Protein 4PMO (pdb70)

Structure (mmCIF, N/CA/C/O backbone):
data_4PMO
#
_entry.id   4PMO
#
_cell.length_a   99.442
_cell.length_b   73.679
_cell.length_c   74.415
_cell.angle_alpha   90.00
_cell.angle_beta   130.85
_cell.angle_gamma   90.00
#
_symmetry.space_group_name_H-M   'C 1 2 1'
#
loop_
_entity.id
_entity.type
_entity.pdbx_description
1 polymer 'Tat-secreted protein Rv2525c'
2 non-polymer GLYCEROL
3 non-polymer 'FORMIC ACID'
4 non-polymer 'SODIUM ION'
5 water water
#
loop_
_atom_site.group_PDB
_atom_site.id
_atom_site.type_symbol
_atom_site.label_atom_id
_atom_site.label_alt_id
_atom_site.label_comp_id
_atom_site.label_asym_id
_atom_site.label_entity_id
_atom_site.label_seq_id
_atom_site.pdbx_PDB_ins_code
_atom_site.Cartn_x
_atom_site.Cartn_y
_atom_site.Cartn_z
_atom_site.occupancy
_atom_site.B_iso_or_equiv
_atom_site.auth_seq_id
_atom_site.auth_comp_id
_atom_site.auth_asym_id
_atom_site.auth_atom_id
_atom_site.pdbx_PDB_model_num
ATOM 1 N N . ASN A 1 24 ? -27.272 22.156 -15.646 1.00 40.17 30 ASN A N 1
ATOM 2 C CA . ASN A 1 24 ? -27.909 23.350 -15.025 1.00 36.60 30 ASN A CA 1
ATOM 3 C C . ASN A 1 24 ? -28.932 22.965 -13.902 1.00 31.26 30 ASN A C 1
ATOM 4 O O . ASN A 1 24 ? -30.008 22.445 -14.183 1.00 37.94 30 ASN A O 1
ATOM 6 N N . LEU A 1 25 ? -28.602 23.291 -12.664 1.00 24.83 31 LEU A N 1
ATOM 7 C CA . LEU A 1 25 ? -29.475 23.053 -11.524 1.00 20.42 31 LEU A CA 1
ATOM 8 C C . LEU A 1 25 ? -30.483 24.158 -11.442 1.00 15.97 31 LEU A C 1
ATOM 9 O O . LEU A 1 25 ? -30.115 25.344 -11.608 1.00 16.82 31 LEU A O 1
ATOM 14 N N . TYR A 1 26 ? -31.758 23.843 -11.221 1.00 12.59 32 TYR A N 1
ATOM 15 C CA . TYR A 1 26 ? -32.674 24.864 -10.750 1.00 11.64 32 TYR A CA 1
ATOM 16 C C . TYR A 1 26 ? -32.074 25.511 -9.493 1.00 10.73 32 TYR A C 1
ATOM 17 O O . TYR A 1 26 ? -31.576 24.829 -8.617 1.00 10.75 32 TYR A O 1
ATOM 26 N N . PHE A 1 27 ? -32.167 26.818 -9.419 1.00 10.39 33 PHE A N 1
ATOM 27 C CA . PHE A 1 27 ? -31.723 27.493 -8.206 1.00 9.94 33 PHE A CA 1
ATOM 28 C C . PHE A 1 27 ? -32.499 26.946 -6.997 1.00 9.90 33 PHE A C 1
ATOM 29 O O . PHE A 1 27 ? -33.757 26.886 -7.035 1.00 10.11 33 PHE A O 1
ATOM 37 N N . GLN A 1 28 ? -31.795 26.634 -5.925 1.00 9.44 34 GLN A N 1
ATOM 38 C CA . GLN A 1 28 ? -32.459 26.157 -4.678 1.00 9.66 34 GLN A CA 1
ATOM 39 C C . GLN A 1 28 ? -31.864 26.819 -3.476 1.00 9.68 34 GLN A C 1
ATOM 40 O O . GLN A 1 28 ? -32.119 26.421 -2.349 1.00 9.79 34 GLN A O 1
ATOM 46 N N . GLY A 1 29 ? -31.024 27.829 -3.673 1.00 9.44 35 GLY A N 1
ATOM 47 C CA . GLY A 1 29 ? -30.415 28.531 -2.531 1.00 9.33 35 GLY A CA 1
ATOM 48 C C . GLY A 1 29 ? -28.930 28.673 -2.612 1.00 9.39 35 GLY A C 1
ATOM 49 O O . GLY A 1 29 ? -28.339 29.458 -1.810 1.00 9.88 35 GLY A O 1
ATOM 50 N N . GLY A 1 30 ? -28.269 27.946 -3.506 1.00 9.38 36 GLY A N 1
ATOM 51 C CA . GLY A 1 30 ? -26.812 28.001 -3.614 1.00 9.39 36 GLY A CA 1
ATOM 52 C C . GLY A 1 30 ? -26.054 27.163 -2.626 1.00 9.34 36 GLY A C 1
ATOM 53 O O . GLY A 1 30 ? -26.376 27.105 -1.447 1.00 9.79 36 GLY A O 1
ATOM 54 N N . SER A 1 31 ? -24.980 26.543 -3.117 1.00 8.97 37 SER A N 1
ATOM 55 C CA . SER A 1 31 ? -24.110 25.760 -2.274 1.00 8.81 37 SER A CA 1
ATOM 56 C C . SER A 1 31 ? -23.577 26.493 -1.064 1.00 8.58 37 SER A C 1
ATOM 57 O O . SER A 1 31 ? -23.186 27.666 -1.168 1.00 8.73 37 SER A O 1
ATOM 60 N N . LEU A 1 32 ? -23.542 25.802 0.084 1.00 8.65 38 LEU A N 1
ATOM 61 C CA . LEU A 1 32 ? -22.912 26.332 1.268 1.00 9.12 38 LEU A CA 1
ATOM 62 C C . LEU A 1 32 ? -21.495 25.852 1.455 1.00 8.94 38 LEU A C 1
ATOM 63 O O . LEU A 1 32 ? -20.839 26.134 2.466 1.00 10.12 38 LEU A O 1
ATOM 68 N N . GLY A 1 33 ? -20.968 25.167 0.439 1.00 8.78 39 GLY A N 1
ATOM 69 C CA . GLY A 1 33 ? -19.583 24.687 0.489 1.00 8.91 39 GLY A CA 1
ATOM 70 C C . GLY A 1 33 ? -19.462 23.386 -0.252 1.00 8.86 39 GLY A C 1
ATOM 71 O O . GLY A 1 33 ? -20.428 22.619 -0.398 1.00 9.05 39 GLY A O 1
ATOM 72 N N . THR A 1 34 ? -18.225 23.084 -0.676 1.00 8.77 40 THR A N 1
ATOM 73 C CA . THR A 1 34 ? -17.955 21.873 -1.441 1.00 9.14 40 THR A CA 1
ATOM 74 C C . THR A 1 34 ? -17.299 20.824 -0.529 1.00 8.86 40 THR A C 1
ATOM 75 O O . THR A 1 34 ? -16.353 21.101 0.179 1.00 8.77 40 THR A O 1
ATOM 79 N N . LEU A 1 35 ? -17.814 19.588 -0.593 1.00 8.26 41 LEU A N 1
ATOM 80 C CA . LEU A 1 35 ? -17.196 18.423 -0.010 1.00 8.10 41 LEU A CA 1
ATOM 81 C C . LEU A 1 35 ? -16.808 17.456 -1.095 1.00 8.24 41 LEU A C 1
ATOM 82 O O . LEU A 1 35 ? -17.572 17.191 -2.013 1.00 8.49 41 LEU A O 1
ATOM 87 N N . LEU A 1 36 ? -15.594 16.945 -1.011 1.00 8.30 42 LEU A N 1
ATOM 88 C CA . LEU A 1 36 ? -15.136 15.938 -1.963 1.00 8.74 42 LEU A CA 1
ATOM 89 C C . LEU A 1 36 ? -15.408 14.533 -1.450 1.00 8.57 42 LEU A C 1
ATOM 90 O O . LEU A 1 36 ? -15.323 14.302 -0.252 1.00 8.99 42 LEU A O 1
ATOM 95 N N . ASP A 1 37 ? -15.633 13.580 -2.349 1.00 8.72 43 ASP A N 1
ATOM 96 C CA . ASP A 1 37 ? -15.618 12.165 -2.002 1.00 8.57 43 ASP A CA 1
ATOM 97 C C . ASP A 1 37 ? -14.671 11.425 -2.956 1.00 9.12 43 ASP A C 1
ATOM 98 O O . ASP A 1 37 ? -14.553 11.846 -4.096 1.00 9.95 43 ASP A O 1
ATOM 103 N N . TYR A 1 38 ? -14.029 10.372 -2.487 1.00 9.21 44 TYR A N 1
ATOM 104 C CA . TYR A 1 38 ? -13.000 9.687 -3.281 1.00 9.97 44 TYR A CA 1
ATOM 105 C C . TYR A 1 38 ? -12.697 8.371 -2.648 1.00 10.46 44 TYR A C 1
ATOM 106 O O . TYR A 1 38 ? -12.721 8.195 -1.413 1.00 11.39 44 TYR A O 1
ATOM 115 N N . ALA A 1 39 ? -12.423 7.392 -3.487 1.00 11.79 45 ALA A N 1
ATOM 116 C CA . ALA A 1 39 ? -12.081 6.067 -3.035 1.00 11.88 45 ALA A CA 1
ATOM 117 C C . ALA A 1 39 ? -10.631 5.665 -3.320 1.00 11.91 45 ALA A C 1
ATOM 118 O O . ALA A 1 39 ? -10.163 4.702 -2.666 1.00 11.35 45 ALA A O 1
ATOM 120 N N . ALA A 1 40 ? -9.921 6.301 -4.264 1.00 12.18 46 ALA A N 1
ATOM 121 C CA . ALA A 1 40 ? -8.625 5.753 -4.780 1.00 13.49 46 ALA A CA 1
ATOM 122 C C . ALA A 1 40 ? -7.462 5.999 -3.859 1.00 13.31 46 ALA A C 1
ATOM 123 O O . ALA A 1 40 ? -6.475 5.270 -3.904 1.00 16.93 46 ALA A O 1
ATOM 125 N N . GLY A 1 41 ? -7.565 6.941 -2.921 1.00 12.69 47 GLY A N 1
ATOM 126 C CA . GLY A 1 41 ? -6.450 7.266 -2.069 1.00 13.25 47 GLY A CA 1
ATOM 127 C C . GLY A 1 41 ? -6.845 8.251 -1.033 1.00 13.19 47 GLY A C 1
ATOM 128 O O . GLY A 1 41 ? -8.001 8.635 -0.936 1.00 12.96 47 GLY A O 1
ATOM 129 N N . VAL A 1 42 ? -5.903 8.573 -0.176 1.00 13.33 48 VAL A N 1
ATOM 130 C CA . VAL A 1 42 ? -6.047 9.572 0.869 1.00 13.06 48 VAL A CA 1
ATOM 131 C C . VAL A 1 42 ? -5.434 10.870 0.391 1.00 14.35 48 VAL A C 1
ATOM 132 O O . VAL A 1 42 ? -4.284 10.874 -0.062 1.00 15.93 48 VAL A O 1
ATOM 136 N N . ILE A 1 43 ? -6.112 11.971 0.620 1.00 13.95 49 ILE A N 1
ATOM 137 C CA . ILE A 1 43 ? -5.680 13.295 0.188 1.00 14.44 49 ILE A CA 1
ATOM 138 C C . ILE A 1 43 ? -5.314 14.111 1.411 1.00 16.53 49 ILE A C 1
ATOM 139 O O . ILE A 1 43 ? -6.071 14.219 2.320 1.00 15.31 49 ILE A O 1
ATOM 144 N N . PRO A 1 44 ? -4.139 14.751 1.412 1.00 16.26 50 PRO A N 1
ATOM 145 C CA . PRO A 1 44 ? -3.823 15.639 2.525 1.00 17.10 50 PRO A CA 1
ATOM 146 C C . PRO A 1 44 ? -4.765 16.783 2.620 1.00 16.09 50 PRO A C 1
ATOM 147 O O . PRO A 1 44 ? -5.206 17.346 1.644 1.00 15.11 50 PRO A O 1
ATOM 151 N N . ALA A 1 45 ? -5.036 17.196 3.872 1.00 17.10 51 ALA A N 1
ATOM 152 C CA . ALA A 1 45 ? -5.857 18.349 4.109 1.00 17.97 51 ALA A CA 1
ATOM 153 C C . ALA A 1 45 ? -5.486 19.554 3.345 1.00 17.87 51 ALA A C 1
ATOM 154 O O . ALA A 1 45 ? -6.336 20.281 2.821 1.00 18.17 51 ALA A O 1
ATOM 156 N N . SER A 1 46 ? -4.168 19.840 3.300 1.00 20.39 52 SER A N 1
ATOM 157 C CA . SER A 1 46 ? -3.739 21.013 2.596 1.00 21.32 52 SER A CA 1
ATOM 158 C C . SER A 1 46 ? -4.144 21.021 1.156 1.00 20.17 52 SER A C 1
ATOM 159 O O . SER A 1 46 ? -4.513 22.048 0.617 1.00 21.66 52 SER A O 1
ATOM 162 N N . GLN A 1 47 ? -4.179 19.823 0.525 1.00 18.16 53 GLN A N 1
ATOM 163 C CA . GLN A 1 47 ? -4.625 19.771 -0.872 1.00 18.29 53 GLN A CA 1
ATOM 164 C C . GLN A 1 47 ? -6.157 19.906 -1.049 1.00 17.48 53 GLN A C 1
ATOM 165 O O . GLN A 1 47 ? -6.677 20.366 -2.056 1.00 18.97 53 GLN A O 1
ATOM 171 N N . ILE A 1 48 ? -6.912 19.394 -0.058 1.00 16.26 54 ILE A N 1
ATOM 172 C CA . ILE A 1 48 ? -8.381 19.586 -0.069 1.00 15.32 54 ILE A CA 1
ATOM 173 C C . ILE A 1 48 ? -8.744 21.091 -0.036 1.00 17.27 54 ILE A C 1
ATOM 174 O O . ILE A 1 48 ? -9.570 21.561 -0.794 1.00 16.97 54 ILE A O 1
ATOM 179 N N . ARG A 1 49 ? -8.109 21.793 0.888 1.00 19.92 55 ARG A N 1
ATOM 180 C CA . ARG A 1 49 ? -8.307 23.228 0.979 1.00 24.52 55 ARG A CA 1
ATOM 181 C C . ARG A 1 49 ? -7.897 23.950 -0.280 1.00 23.77 55 ARG A C 1
ATOM 182 O O . ARG A 1 49 ? -8.631 24.801 -0.813 1.00 23.16 55 ARG A O 1
ATOM 190 N N . ALA A 1 50 ? -6.713 23.582 -0.754 1.00 24.22 56 ALA A N 1
ATOM 191 C CA . ALA A 1 50 ? -6.207 24.219 -1.961 1.00 25.11 56 ALA A CA 1
ATOM 192 C C . ALA A 1 50 ? -7.145 24.035 -3.150 1.00 24.86 56 ALA A C 1
ATOM 193 O O . ALA A 1 50 ? -7.239 24.937 -3.958 1.00 28.48 56 ALA A O 1
ATOM 195 N N . ALA A 1 51 ? -7.925 22.951 -3.200 1.00 23.58 57 ALA A N 1
ATOM 196 C CA . ALA A 1 51 ? -8.905 22.656 -4.255 1.00 22.40 57 ALA A CA 1
ATOM 197 C C . ALA A 1 51 ? -10.224 23.457 -4.098 1.00 21.90 57 ALA A C 1
ATOM 198 O O . ALA A 1 51 ? -11.147 23.277 -4.856 1.00 25.88 57 ALA A O 1
ATOM 200 N N . GLY A 1 52 ? -10.329 24.215 -3.033 1.00 21.78 58 GLY A N 1
ATOM 201 C CA . GLY A 1 52 ? -11.548 24.996 -2.780 1.00 21.39 58 GLY A CA 1
ATOM 202 C C . GLY A 1 52 ? -12.657 24.252 -2.043 1.00 20.43 58 GLY A C 1
ATOM 203 O O . GLY A 1 52 ? -13.827 24.632 -2.197 1.00 24.32 58 GLY A O 1
ATOM 204 N N . ALA A 1 53 ? -12.307 23.157 -1.350 1.00 15.36 59 ALA A N 1
ATOM 205 C CA . ALA A 1 53 ? -13.289 22.388 -0.632 1.00 12.59 59 ALA A CA 1
ATOM 206 C C . ALA A 1 53 ? -13.208 22.685 0.847 1.00 11.46 59 ALA A C 1
ATOM 207 O O . ALA A 1 53 ? -12.129 23.039 1.388 1.00 14.65 59 ALA A O 1
ATOM 209 N N . VAL A 1 54 ? -14.322 22.523 1.537 1.00 10.25 60 VAL A N 1
ATOM 210 C CA . VAL A 1 54 ? -14.384 22.720 2.958 1.00 9.87 60 VAL A CA 1
ATOM 211 C C . VAL A 1 54 ? -14.309 21.433 3.758 1.00 9.21 60 VAL A C 1
ATOM 212 O O . VAL A 1 54 ? -14.357 21.473 5.005 1.00 9.38 60 VAL A O 1
ATOM 216 N N . GLY A 1 55 ? -14.220 20.301 3.099 1.00 8.43 61 GLY A N 1
ATOM 217 C CA . GLY A 1 55 ? -14.144 19.031 3.766 1.00 8.09 61 GLY A CA 1
ATOM 218 C C . GLY A 1 55 ? -14.339 17.913 2.839 1.00 7.77 61 GLY A C 1
ATOM 219 O O . GLY A 1 55 ? -14.302 18.062 1.609 1.00 8.04 61 GLY A O 1
ATOM 220 N N . ALA A 1 56 ? -14.596 16.726 3.411 1.00 7.74 62 ALA A N 1
ATOM 221 C CA . ALA A 1 56 ? -14.708 15.486 2.643 1.00 7.69 62 ALA A CA 1
ATOM 222 C C . ALA A 1 56 ? -15.755 14.578 3.247 1.00 7.69 62 ALA A C 1
ATOM 223 O O . ALA A 1 56 ? -15.950 14.568 4.449 1.00 7.99 62 ALA A O 1
ATOM 225 N N . ILE A 1 57 ? -16.389 13.803 2.375 1.00 7.55 63 ILE A N 1
ATOM 226 C CA . ILE A 1 57 ? -17.316 12.726 2.770 1.00 7.74 63 ILE A CA 1
ATOM 227 C C . ILE A 1 57 ? -1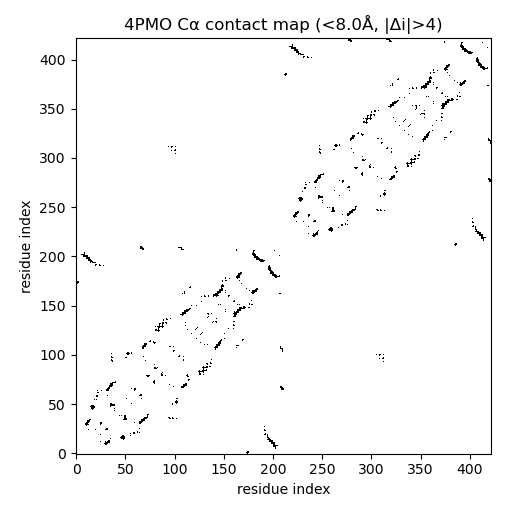6.546 11.434 2.565 1.00 8.18 63 ILE A C 1
ATOM 228 O O . ILE A 1 57 ? -16.063 11.182 1.416 1.00 8.76 63 ILE A O 1
ATOM 233 N N . ARG A 1 58 ? -16.261 10.716 3.651 1.00 7.62 64 ARG A N 1
ATOM 234 C CA . ARG A 1 58 ? -15.219 9.664 3.663 1.00 8.02 64 ARG A CA 1
ATOM 235 C C . ARG A 1 58 ? -15.803 8.325 4.026 1.00 8.44 64 ARG A C 1
ATOM 236 O O . ARG A 1 58 ? -16.761 8.231 4.805 1.00 7.83 64 ARG A O 1
ATOM 244 N N . TYR A 1 59 ? -15.254 7.261 3.456 1.00 7.99 65 TYR A N 1
ATOM 245 C CA . TYR A 1 59 ? -15.805 5.922 3.586 1.00 8.05 65 TYR A CA 1
ATOM 246 C C . TYR A 1 59 ? -15.447 5.258 4.899 1.00 7.60 65 TYR A C 1
ATOM 247 O O . TYR A 1 59 ? -14.270 5.100 5.231 1.00 9.04 65 TYR A O 1
ATOM 256 N N . VAL A 1 60 ? -16.480 4.776 5.584 1.00 7.11 66 VAL A N 1
ATOM 257 C CA . VAL A 1 60 ? -16.297 3.884 6.744 1.00 7.30 66 VAL A CA 1
ATOM 258 C C . VAL A 1 60 ? -16.639 2.460 6.344 1.00 7.63 66 VAL A C 1
ATOM 259 O O . VAL A 1 60 ? -17.432 1.739 6.958 1.00 7.86 66 VAL A O 1
ATOM 263 N N . SER A 1 61 ? -16.036 2.033 5.243 1.00 8.38 67 SER A N 1
ATOM 264 C CA A SER A 1 61 ? -16.296 0.743 4.590 0.62 8.08 67 SER A CA 1
ATOM 265 C CA B SER A 1 61 ? -16.348 0.739 4.597 0.38 8.17 67 SER A CA 1
ATOM 266 C C . SER A 1 61 ? -15.003 0.103 4.159 1.00 8.47 67 SER A C 1
ATOM 267 O O . SER A 1 61 ? -13.989 0.759 4.017 1.00 9.03 67 SER A O 1
ATOM 272 N N . ASP A 1 62 ? -15.059 -1.191 3.970 1.00 8.27 68 ASP A N 1
ATOM 273 C CA . ASP A 1 62 ? -13.961 -2.002 3.471 1.00 8.85 68 ASP A CA 1
ATOM 274 C C . ASP A 1 62 ? -13.913 -1.935 1.918 1.00 8.69 68 ASP A C 1
ATOM 275 O O . ASP A 1 62 ? -14.847 -1.447 1.268 1.00 8.32 68 ASP A O 1
ATOM 280 N N . ARG A 1 63 ? -12.859 -2.538 1.366 1.00 9.45 69 ARG A N 1
ATOM 281 C CA . ARG A 1 63 ? -12.659 -2.689 -0.066 1.00 9.54 69 ARG A CA 1
ATOM 282 C C . ARG A 1 63 ? -13.245 -4.001 -0.555 1.00 9.56 69 ARG A C 1
ATOM 283 O O . ARG A 1 63 ? -12.861 -5.091 -0.085 1.00 10.72 69 ARG A O 1
ATOM 291 N N . ARG A 1 64 ? -14.163 -3.885 -1.493 1.00 9.65 70 ARG A N 1
ATOM 292 C CA . ARG A 1 64 ? -14.796 -5.037 -2.077 1.00 9.94 70 ARG A CA 1
ATOM 293 C C . ARG A 1 64 ? -13.834 -5.802 -3.005 1.00 11.48 70 ARG A C 1
ATOM 294 O O . ARG A 1 64 ? -12.802 -5.294 -3.389 1.00 11.79 70 ARG A O 1
ATOM 302 N N . PRO A 1 65 ? -14.200 -7.046 -3.355 1.00 11.92 71 PRO A N 1
ATOM 303 C CA . PRO A 1 65 ? -13.482 -7.705 -4.437 1.00 13.76 71 PRO A CA 1
ATOM 304 C C . PRO A 1 65 ? -13.434 -6.850 -5.701 1.00 12.83 71 PRO A C 1
ATOM 305 O O . PRO A 1 65 ? -14.421 -6.309 -6.106 1.00 14.10 71 PRO A O 1
ATOM 309 N N . GLY A 1 66 ? -12.237 -6.788 -6.292 1.00 14.58 72 GLY A N 1
ATOM 310 C CA . GLY A 1 66 ? -12.060 -5.900 -7.444 1.00 14.88 72 GLY A CA 1
ATOM 311 C C . GLY A 1 66 ? -11.810 -4.459 -7.041 1.00 14.92 72 GLY A C 1
ATOM 312 O O . GLY A 1 66 ? -11.659 -3.617 -7.897 1.00 15.84 72 GLY A O 1
ATOM 313 N N . GLY A 1 67 ? -11.780 -4.209 -5.731 1.00 13.92 73 GLY A N 1
ATOM 314 C CA . GLY A 1 67 ? -11.555 -2.872 -5.196 1.00 13.04 73 GLY A CA 1
ATOM 315 C C . GLY A 1 67 ? -10.364 -2.758 -4.366 1.00 12.61 73 GLY A C 1
ATOM 316 O O . GLY A 1 67 ? -10.245 -1.818 -3.511 1.00 12.55 73 GLY A O 1
ATOM 317 N N . ALA A 1 68 ? -9.344 -3.578 -4.569 1.00 13.24 74 ALA A N 1
ATOM 318 C CA . ALA A 1 68 ? -8.107 -3.479 -3.820 1.00 13.20 74 ALA A CA 1
ATOM 319 C C . ALA A 1 68 ? -7.300 -2.176 -4.061 1.00 13.55 74 ALA A C 1
ATOM 320 O O . ALA A 1 68 ? -6.442 -1.774 -3.301 1.00 15.47 74 ALA A O 1
ATOM 322 N N . TRP A 1 69 ? -7.641 -1.509 -5.146 1.00 13.27 75 TRP A N 1
ATO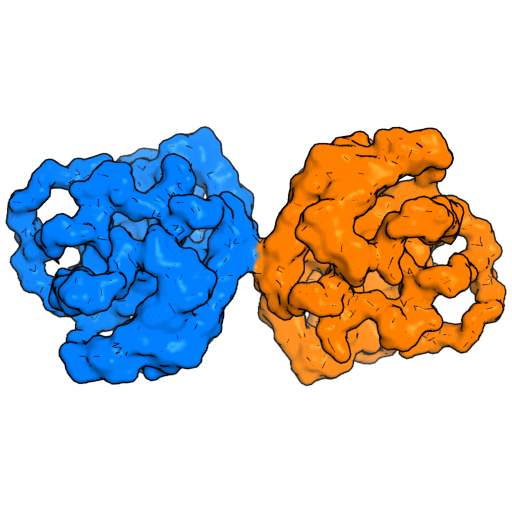M 323 C CA . TRP A 1 69 ? -7.062 -0.190 -5.490 1.00 13.23 75 TRP A CA 1
ATOM 324 C C . TRP A 1 69 ? -7.609 0.941 -4.612 1.00 12.41 75 TRP A C 1
ATOM 325 O O . TRP A 1 69 ? -7.145 2.087 -4.708 1.00 12.86 75 TRP A O 1
ATOM 336 N N . MET A 1 70 ? -8.731 0.692 -3.915 1.00 11.96 76 MET A N 1
ATOM 337 C CA . MET A 1 70 ? -9.487 1.732 -3.181 1.00 11.62 76 MET A CA 1
ATOM 338 C C . MET A 1 70 ? -8.802 2.082 -1.864 1.00 11.40 76 MET A C 1
ATOM 339 O O . MET A 1 70 ? -9.322 1.831 -0.772 1.00 10.67 76 MET A O 1
ATOM 344 N N . LEU A 1 71 ? -7.635 2.725 -1.947 1.00 11.57 77 LEU A N 1
ATOM 345 C CA . LEU A 1 71 ? -6.863 3.046 -0.763 1.00 12.48 77 LEU A CA 1
ATOM 346 C C . LEU A 1 71 ? -7.488 4.114 0.096 1.00 11.69 77 LEU A C 1
ATOM 347 O O . LEU A 1 71 ? -7.069 4.271 1.243 1.00 13.24 77 LEU A O 1
ATOM 352 N N . GLY A 1 72 ? -8.480 4.776 -0.410 1.00 11.11 78 GLY A N 1
ATOM 353 C CA . GLY A 1 72 ? -9.320 5.672 0.364 1.00 10.46 78 GLY A CA 1
ATOM 354 C C . GLY A 1 72 ? -10.390 4.998 1.240 1.00 10.92 78 GLY A C 1
ATOM 355 O O . GLY A 1 72 ? -11.177 5.731 1.904 1.00 11.66 78 GLY A O 1
ATOM 356 N N . LYS A 1 73 ? -10.476 3.676 1.276 1.00 9.59 79 LYS A N 1
ATOM 357 C CA . LYS A 1 73 ? -11.430 2.939 2.135 1.00 9.94 79 LYS A CA 1
ATOM 358 C C . LYS A 1 73 ? -10.690 2.054 3.097 1.00 10.57 79 LYS A C 1
ATOM 359 O O . LYS A 1 73 ? -9.881 1.228 2.683 1.00 11.39 79 LYS A O 1
ATOM 365 N N . PRO A 1 74 ? -10.968 2.145 4.388 1.00 10.12 80 PRO A N 1
ATOM 366 C CA . PRO A 1 74 ? -11.764 3.183 5.036 1.00 9.77 80 PRO A CA 1
ATOM 367 C C . PRO A 1 74 ? -10.914 4.353 5.473 1.00 9.28 80 PRO A C 1
ATOM 368 O O . PRO A 1 74 ? -9.671 4.263 5.481 1.00 9.87 80 PRO A O 1
ATOM 372 N N . ILE A 1 75 ? -11.532 5.435 5.881 1.00 8.42 81 ILE A N 1
ATOM 373 C CA . ILE A 1 75 ? -10.828 6.494 6.587 1.00 9.19 81 ILE A CA 1
ATOM 374 C C . ILE A 1 75 ? -10.253 5.924 7.920 1.00 9.51 81 ILE A C 1
ATOM 375 O O . ILE A 1 75 ? -10.942 5.192 8.585 1.00 10.13 81 ILE A O 1
ATOM 380 N N . GLN A 1 76 ? -9.002 6.261 8.180 1.00 9.95 82 GLN A N 1
ATOM 381 C CA A GLN A 1 76 ? -8.334 5.869 9.412 0.69 10.71 82 GLN A CA 1
ATOM 382 C CA B GLN A 1 76 ? -8.296 5.875 9.381 0.31 10.12 82 GLN A CA 1
ATOM 383 C C . GLN A 1 76 ? -8.176 7.088 10.308 1.00 9.54 82 GLN A C 1
ATOM 384 O O . GLN A 1 76 ? -8.247 8.231 9.898 1.00 8.79 82 GLN A O 1
ATOM 395 N N . LEU A 1 77 ? -7.911 6.798 11.575 1.00 9.07 83 LEU A N 1
ATOM 396 C CA . LEU A 1 77 ? -7.813 7.839 12.613 1.00 9.19 83 LEU A CA 1
ATOM 397 C C . LEU A 1 77 ? -6.802 8.891 12.234 1.00 9.21 83 LEU A C 1
ATOM 398 O O . LEU A 1 77 ? -7.061 10.085 12.424 1.00 8.95 83 LEU A O 1
ATOM 403 N N . SER A 1 78 ? -5.620 8.513 11.714 1.00 9.81 84 SER A N 1
ATOM 404 C CA . SER A 1 78 ? -4.609 9.500 11.401 1.00 10.86 84 SER A CA 1
ATOM 405 C C . SER A 1 78 ? -5.078 10.519 10.366 1.00 10.28 84 SER A C 1
ATOM 406 O O . SER A 1 78 ? -4.770 11.703 10.500 1.00 10.79 84 SER A O 1
ATOM 409 N N . GLU A 1 79 ? -5.897 10.098 9.414 1.00 9.41 85 GLU A N 1
ATOM 410 C CA . GLU A 1 79 ? -6.445 10.985 8.451 1.00 9.20 85 GLU A CA 1
ATOM 411 C C . GLU A 1 79 ? -7.483 11.929 9.066 1.00 8.78 85 GLU A C 1
ATOM 412 O O . GLU A 1 79 ? -7.505 13.117 8.836 1.00 9.11 85 GLU A O 1
ATOM 418 N N . ALA A 1 80 ? -8.383 11.382 9.890 1.00 8.46 86 ALA A N 1
ATOM 419 C CA . ALA A 1 80 ? -9.393 12.179 10.549 1.00 8.50 86 ALA A CA 1
ATOM 420 C C . ALA A 1 80 ? -8.762 13.297 11.380 1.00 8.62 86 ALA A C 1
ATOM 421 O O . ALA A 1 80 ? -9.227 14.428 11.339 1.00 9.01 86 ALA A O 1
ATOM 423 N N . ARG A 1 81 ? -7.671 12.975 12.099 1.00 9.12 87 ARG A N 1
ATOM 424 C CA . ARG A 1 81 ? -6.991 13.971 12.892 1.00 9.75 87 ARG A CA 1
ATOM 425 C C . ARG A 1 81 ? -6.436 15.084 12.010 1.00 10.27 87 ARG A C 1
ATOM 426 O O . ARG A 1 81 ? -6.537 16.285 12.347 1.00 10.71 87 ARG A O 1
ATOM 434 N N . ASP A 1 82 ? -5.819 14.728 10.875 1.00 10.51 88 ASP A N 1
ATOM 435 C CA . ASP A 1 82 ? -5.263 15.700 9.876 1.00 11.91 88 ASP A CA 1
ATOM 436 C C . ASP A 1 82 ? -6.399 16.625 9.388 1.00 11.03 88 ASP A C 1
ATOM 437 O O . ASP A 1 82 ? -6.298 17.872 9.370 1.00 10.97 88 ASP A O 1
ATOM 442 N N . LEU A 1 83 ? -7.498 16.027 8.974 1.00 9.98 89 LEU A N 1
ATOM 443 C CA . LEU A 1 83 ? -8.589 16.796 8.431 1.00 10.35 89 LEU A CA 1
ATOM 444 C C . LEU A 1 83 ? -9.153 17.786 9.491 1.00 9.83 89 LEU A C 1
ATOM 445 O O . LEU A 1 83 ? -9.336 18.975 9.270 1.00 9.51 89 LEU A O 1
ATOM 450 N N . SER A 1 84 ? -9.435 17.250 10.665 1.00 10.22 90 SER A N 1
ATOM 451 C CA . SER A 1 84 ? -10.026 18.066 11.709 1.00 11.53 90 SER A CA 1
ATOM 452 C C . SER A 1 84 ? -9.061 19.128 12.180 1.00 11.46 90 SER A C 1
ATOM 453 O O . SER A 1 84 ? -9.484 20.291 12.378 1.00 11.66 90 SER A O 1
ATOM 456 N N . GLY A 1 85 ? -7.764 18.839 12.279 1.00 11.55 91 GLY A N 1
ATOM 457 C CA . GLY A 1 85 ? -6.817 19.826 12.728 1.00 12.64 91 GLY A CA 1
ATOM 458 C C . GLY A 1 85 ? -6.704 20.995 11.822 1.00 13.46 91 GLY A C 1
ATOM 459 O O . GLY A 1 85 ? -6.400 22.100 12.236 1.00 14.68 91 GLY A O 1
ATOM 460 N N . ASN A 1 86 ? -6.965 20.769 10.530 1.00 12.60 92 ASN A N 1
ATOM 461 C CA . ASN A 1 86 ? -6.968 21.817 9.488 1.00 13.90 92 ASN A CA 1
ATOM 462 C C . ASN A 1 86 ? -8.298 22.427 9.320 1.00 12.97 92 ASN A C 1
ATOM 463 O O . ASN A 1 86 ? -8.502 23.264 8.414 1.00 15.74 92 ASN A O 1
ATOM 468 N N . GLY A 1 87 ? -9.222 22.192 10.210 1.00 12.61 93 GLY A N 1
ATOM 469 C CA . GLY A 1 87 ? -10.529 22.838 10.184 1.00 12.30 93 GLY A CA 1
ATOM 470 C C . GLY A 1 87 ? -11.471 22.390 9.064 1.00 12.06 93 GLY A C 1
ATOM 471 O O . GLY A 1 87 ? -12.454 23.100 8.793 1.00 13.40 93 GLY A O 1
ATOM 472 N N . LEU A 1 88 ? -11.210 21.226 8.484 1.00 10.40 94 LEU A N 1
ATOM 473 C CA . LEU A 1 88 ? -12.044 20.688 7.448 1.00 10.40 94 LEU A CA 1
ATOM 474 C C . LEU A 1 88 ? -13.157 19.875 8.099 1.00 10.12 94 LEU A C 1
ATOM 475 O O . LEU A 1 88 ? -12.974 19.230 9.149 1.00 12.18 94 LEU A O 1
ATOM 480 N N . LYS A 1 89 ? -14.297 19.826 7.413 1.00 9.48 95 LYS A N 1
ATOM 481 C CA . LYS A 1 89 ? -15.444 19.033 7.828 1.00 10.09 95 LYS A CA 1
ATOM 482 C C . LYS A 1 89 ? -15.266 17.587 7.399 1.00 9.99 95 LYS A C 1
ATOM 483 O O . LYS A 1 89 ? -14.724 17.296 6.335 1.00 10.05 95 LYS A O 1
ATOM 489 N N . ILE A 1 90 ? -15.699 16.660 8.228 1.00 8.36 96 ILE A N 1
ATOM 490 C CA . ILE A 1 90 ? -15.694 15.237 7.922 1.00 8.28 96 ILE A CA 1
ATOM 491 C C . ILE A 1 90 ? -17.127 14.734 8.002 1.00 7.92 96 ILE A C 1
ATOM 492 O O . ILE A 1 90 ? -17.816 15.057 8.959 1.00 8.19 96 ILE A O 1
ATOM 497 N N . VAL A 1 91 ? -17.550 13.956 7.029 1.00 7.62 97 VAL A N 1
ATOM 498 C CA . VAL A 1 91 ? -18.839 13.282 7.008 1.00 7.61 97 VAL A CA 1
ATOM 499 C C . VAL A 1 91 ? -18.589 11.827 6.699 1.00 7.57 97 VAL A C 1
ATOM 500 O O . VAL A 1 91 ? -17.808 11.543 5.759 1.00 8.36 97 VAL A O 1
ATOM 504 N N . SER A 1 92 ? -19.249 10.888 7.364 1.00 6.60 98 SER A N 1
ATOM 505 C CA . SER A 1 92 ? -19.070 9.477 7.075 1.00 6.65 98 SER A CA 1
ATOM 506 C C . SER A 1 92 ? -20.097 8.953 6.085 1.00 6.95 98 SER A C 1
ATOM 507 O O . SER A 1 92 ? -21.300 9.200 6.232 1.00 7.29 98 SER A O 1
ATOM 510 N N . CYS A 1 93 ? -19.635 8.153 5.140 1.00 6.96 99 CYS A N 1
ATOM 511 C CA . CYS A 1 93 ? -20.535 7.405 4.278 1.00 7.26 99 CYS A CA 1
ATOM 512 C C . CYS A 1 93 ? -20.111 5.945 4.162 1.00 6.78 99 CYS A C 1
ATOM 513 O O . CYS A 1 93 ? -18.985 5.606 4.513 1.00 6.92 99 CYS A O 1
ATOM 516 N N . TYR A 1 94 ? -21.019 5.116 3.754 1.00 6.41 100 TYR A N 1
ATOM 517 C CA . TYR A 1 94 ? -20.770 3.665 3.700 1.00 6.40 100 TYR A CA 1
ATOM 518 C C . TYR A 1 94 ? -21.197 3.152 2.345 1.00 6.73 100 TYR A C 1
ATOM 519 O O . TYR A 1 94 ? -22.357 3.276 1.958 1.00 6.54 100 TYR A O 1
ATOM 528 N N . GLN A 1 95 ? -20.290 2.483 1.647 1.00 7.02 101 GLN A N 1
ATOM 529 C CA . GLN A 1 95 ? -20.606 1.705 0.485 1.00 7.24 101 GLN A CA 1
ATOM 530 C C . GLN A 1 95 ? -19.602 0.602 0.349 1.00 7.52 101 GLN A C 1
ATOM 531 O O . GLN A 1 95 ? -18.396 0.861 0.317 1.00 7.81 101 GLN A O 1
ATOM 537 N N . TYR A 1 96 ? -20.057 -0.636 0.293 1.00 7.41 102 TYR A N 1
ATOM 538 C CA . TYR A 1 96 ? -19.152 -1.781 0.128 1.00 7.47 102 TYR A CA 1
ATOM 539 C C . TYR A 1 96 ? -19.228 -2.288 -1.316 1.00 7.97 102 TYR A C 1
ATOM 540 O O . TYR A 1 96 ? -18.238 -2.194 -2.076 1.00 8.43 102 TYR A O 1
ATOM 549 N N . GLY A 1 97 ? -20.374 -2.810 -1.700 1.00 8.04 103 GLY A N 1
ATOM 550 C CA . GLY A 1 97 ? -20.562 -3.390 -3.017 1.00 8.56 103 GLY A CA 1
ATOM 551 C C . GLY A 1 97 ? -21.097 -2.423 -4.015 1.00 9.00 103 GLY A C 1
ATOM 552 O O . GLY A 1 97 ? -21.308 -1.245 -3.720 1.00 9.55 103 GLY A O 1
ATOM 553 N N . LYS A 1 98 ? -21.414 -2.930 -5.202 1.00 10.00 104 LYS A N 1
ATOM 554 C CA . LYS A 1 98 ? -21.910 -2.131 -6.280 1.00 11.36 104 LYS A CA 1
ATOM 555 C C . LYS A 1 98 ? -22.558 -3.027 -7.330 1.00 11.27 104 LYS A C 1
ATOM 556 O O . LYS A 1 98 ? -22.098 -4.131 -7.597 1.00 11.36 104 LYS A O 1
ATOM 562 N N . GLY A 1 99 ? -23.630 -2.538 -7.962 1.00 10.76 105 GLY A N 1
ATOM 563 C CA . GLY A 1 99 ? -24.202 -3.261 -9.067 1.00 11.39 105 GLY A CA 1
ATOM 564 C C . GLY A 1 99 ? -24.785 -4.575 -8.635 1.00 11.34 105 GLY A C 1
ATOM 565 O O . GLY A 1 99 ? -25.699 -4.620 -7.807 1.00 11.47 105 GLY A O 1
ATOM 566 N N . SER A 1 100 ? -24.296 -5.667 -9.209 1.00 12.24 106 SER A N 1
ATOM 567 C CA . SER A 1 100 ? -24.816 -7.002 -8.848 1.00 12.03 106 SER A CA 1
ATOM 568 C C . SER A 1 100 ? -24.420 -7.362 -7.410 1.00 10.89 106 SER A C 1
ATOM 569 O O . SER A 1 100 ? -24.884 -8.344 -6.899 1.00 10.97 106 SER A O 1
ATOM 572 N N . THR A 1 101 ? -23.530 -6.587 -6.798 1.00 10.32 107 THR A N 1
ATOM 573 C CA . THR A 1 101 ? -23.214 -6.767 -5.408 1.00 9.56 107 THR A CA 1
ATOM 574 C C . THR A 1 101 ? -23.652 -5.575 -4.531 1.00 8.99 107 THR A C 1
ATOM 575 O O . THR A 1 101 ? -23.139 -5.410 -3.413 1.00 9.02 107 THR A O 1
ATOM 579 N N . ALA A 1 102 ? -24.618 -4.806 -4.979 1.00 8.93 108 ALA A N 1
ATOM 580 C CA . ALA A 1 102 ? -25.090 -3.685 -4.188 1.00 8.91 108 ALA A CA 1
ATOM 581 C C . ALA A 1 102 ? -25.474 -4.118 -2.782 1.00 8.61 108 ALA A C 1
ATOM 582 O O . ALA A 1 102 ? -26.140 -5.131 -2.597 1.00 9.17 108 ALA A O 1
ATOM 584 N N . ASP A 1 103 ? -25.158 -3.284 -1.820 1.00 8.29 109 ASP A N 1
ATOM 585 C CA . ASP A 1 103 ? -25.291 -3.694 -0.408 1.00 8.04 109 ASP A CA 1
ATOM 586 C C . ASP A 1 103 ? -26.735 -4.058 -0.011 1.00 8.36 109 ASP A C 1
ATOM 587 O O . ASP A 1 103 ? -26.960 -4.994 0.693 1.00 8.83 109 ASP A O 1
ATOM 592 N N . TRP A 1 104 ? -27.669 -3.270 -0.553 1.00 8.54 110 TRP A N 1
ATOM 593 C CA . TRP A 1 104 ? -29.077 -3.372 -0.200 1.00 8.88 110 TRP A CA 1
ATOM 594 C C . TRP A 1 104 ? -29.756 -4.591 -0.750 1.00 9.58 110 TRP A C 1
ATOM 595 O O . TRP A 1 104 ? -30.894 -4.881 -0.386 1.00 9.85 110 TRP A O 1
ATOM 606 N N . LEU A 1 105 ? -29.127 -5.324 -1.680 1.00 9.65 111 LEU A N 1
ATOM 607 C CA . LEU A 1 105 ? -29.782 -6.489 -2.267 1.00 10.44 111 LEU A CA 1
ATOM 608 C C . LEU A 1 105 ? -30.169 -7.491 -1.214 1.00 10.38 111 LEU A C 1
ATOM 609 O O . LEU A 1 105 ? -31.134 -8.224 -1.394 1.00 11.62 111 LEU A O 1
ATOM 614 N N . GLY A 1 106 ? -29.421 -7.578 -0.143 1.00 10.19 112 GLY A N 1
ATOM 615 C CA . GLY A 1 106 ? -29.649 -8.515 0.916 1.00 10.18 112 GLY A CA 1
ATOM 616 C C . GLY A 1 106 ? -30.634 -8.064 1.996 1.00 10.13 112 GLY A C 1
ATOM 617 O O . GLY A 1 106 ? -30.810 -8.777 2.998 1.00 10.96 112 GLY A O 1
ATOM 618 N N . GLY A 1 107 ? -31.278 -6.919 1.793 1.00 10.10 113 GLY A N 1
ATOM 619 C CA . GLY A 1 107 ? -32.388 -6.547 2.668 1.00 10.16 113 GLY A CA 1
ATOM 620 C C . GLY A 1 107 ? -32.015 -6.439 4.140 1.00 10.22 113 GLY A C 1
ATOM 621 O O . GLY A 1 107 ? -30.976 -5.917 4.509 1.00 9.90 113 GLY A O 1
ATOM 622 N N . ALA A 1 108 ? -32.883 -6.971 4.987 1.00 10.65 114 ALA A N 1
ATOM 623 C CA . ALA A 1 108 ? -32.749 -6.808 6.413 1.00 10.90 114 ALA A CA 1
ATOM 624 C C . ALA A 1 108 ? -31.432 -7.409 6.966 1.00 10.88 114 ALA A C 1
ATOM 625 O O . ALA A 1 108 ? -30.772 -6.770 7.782 1.00 11.02 114 ALA A O 1
ATOM 627 N N . SER A 1 109 ? -31.066 -8.621 6.547 1.00 11.07 115 SER A N 1
ATOM 628 C CA . SER A 1 109 ? -29.894 -9.236 7.076 1.00 11.79 115 SER A CA 1
ATOM 629 C C . SER A 1 109 ? -28.644 -8.462 6.674 1.00 10.80 115 SER A C 1
ATOM 630 O O . SER A 1 109 ? -27.723 -8.217 7.449 1.00 10.89 115 SER A O 1
ATOM 633 N N . ALA A 1 110 ? -28.629 -8.028 5.419 1.00 10.00 116 ALA A N 1
ATOM 634 C CA . ALA A 1 110 ? -27.491 -7.235 4.914 1.00 9.57 116 ALA A CA 1
ATOM 635 C C . ALA A 1 110 ? -27.418 -5.899 5.651 1.00 9.30 116 ALA A C 1
ATOM 636 O O . ALA A 1 110 ? -26.314 -5.431 5.944 1.00 8.85 116 ALA A O 1
ATOM 638 N N . GLY A 1 111 ? -28.548 -5.269 5.977 1.00 8.74 117 GLY A N 1
ATOM 639 C CA . GLY A 1 111 ? -28.488 -3.997 6.651 1.00 8.64 117 GLY A CA 1
ATOM 640 C C . GLY A 1 111 ? -27.866 -4.132 8.013 1.00 8.76 117 GLY A C 1
ATOM 641 O O . GLY A 1 111 ? -27.129 -3.249 8.446 1.00 8.98 117 GLY A O 1
ATOM 642 N N . VAL A 1 112 ? -28.164 -5.222 8.743 1.00 8.92 118 VAL A N 1
ATOM 643 C CA . VAL A 1 112 ? -27.509 -5.369 10.068 1.00 9.45 118 VAL A CA 1
ATOM 644 C C . VAL A 1 112 ? -26.010 -5.571 9.885 1.00 8.63 118 VAL A C 1
ATOM 645 O O . VAL A 1 112 ? -25.214 -5.003 10.615 1.00 8.83 118 VAL A O 1
ATOM 649 N N . GLN A 1 113 ? -25.621 -6.405 8.924 1.00 8.67 119 GLN A N 1
ATOM 650 C CA . GLN A 1 113 ? -24.196 -6.697 8.729 1.00 8.29 119 GLN A CA 1
ATOM 651 C C . GLN A 1 113 ? -23.405 -5.475 8.324 1.00 7.82 119 GLN A C 1
ATOM 652 O O . GLN A 1 113 ? -22.327 -5.205 8.881 1.00 8.10 119 GLN A O 1
ATOM 658 N N . HIS A 1 114 ? -23.900 -4.731 7.358 1.00 7.58 120 HIS A N 1
ATOM 659 C CA . HIS A 1 114 ? -23.235 -3.495 6.917 1.00 7.49 120 HIS A CA 1
ATOM 660 C C . HIS A 1 114 ? -23.305 -2.397 7.959 1.00 7.67 120 HIS A C 1
ATOM 661 O O . HIS A 1 114 ? -22.262 -1.731 8.184 1.00 7.50 120 HIS A O 1
ATOM 668 N N . ALA A 1 115 ? -24.415 -2.224 8.663 1.00 7.72 121 ALA A N 1
ATOM 669 C CA . ALA A 1 115 ? -24.453 -1.154 9.648 1.00 7.70 121 ALA A CA 1
ATOM 670 C C . ALA A 1 115 ? -23.511 -1.445 10.790 1.00 8.01 121 ALA A C 1
ATOM 671 O O . ALA A 1 115 ? -22.848 -0.521 11.342 1.00 8.26 121 ALA A O 1
ATOM 673 N N . ARG A 1 116 ? -23.414 -2.702 11.230 1.00 8.57 122 ARG A N 1
ATOM 674 C CA . ARG A 1 116 ? -22.489 -3.011 12.285 1.00 9.22 122 ARG A CA 1
ATOM 675 C C . ARG A 1 116 ? -21.057 -2.726 11.871 1.00 8.72 122 ARG A C 1
ATOM 676 O O . ARG A 1 116 ? -20.260 -2.158 12.631 1.00 8.77 122 ARG A O 1
ATOM 684 N N . ARG A 1 117 ? -20.706 -3.112 10.634 1.00 7.92 123 ARG A N 1
ATOM 685 C CA . ARG A 1 117 ? -19.362 -2.889 10.162 1.00 7.56 123 ARG A CA 1
ATOM 686 C C . ARG A 1 117 ? -19.064 -1.411 10.002 1.00 7.39 123 ARG A C 1
ATOM 687 O O . ARG A 1 117 ? -18.011 -0.942 10.425 1.00 7.33 123 ARG A O 1
ATOM 695 N N . GLY A 1 118 ? -19.979 -0.645 9.428 1.00 7.14 124 GLY A N 1
ATOM 696 C CA . GLY A 1 118 ? -19.837 0.789 9.279 1.00 7.00 124 GLY A CA 1
ATOM 697 C C . GLY A 1 118 ? -19.671 1.473 10.612 1.00 7.29 124 GLY A C 1
ATOM 698 O O . GLY A 1 118 ? -18.825 2.368 10.798 1.00 7.10 124 GLY A O 1
ATOM 699 N N . SER A 1 119 ? -20.465 1.048 11.581 1.00 7.62 125 SER A N 1
ATOM 700 C CA A SER A 1 119 ? -20.390 1.649 12.912 0.28 7.96 125 SER A CA 1
ATOM 701 C CA B SER A 1 119 ? -20.398 1.587 12.945 0.72 8.49 125 SER A CA 1
ATOM 702 C C . SER A 1 119 ? -18.987 1.383 13.527 1.00 8.06 125 SER A C 1
ATOM 703 O O . SER A 1 119 ? -18.372 2.284 14.142 1.00 8.31 125 SER A O 1
ATOM 708 N N . GLU A 1 120 ? -18.468 0.174 13.377 1.00 8.35 126 GLU A N 1
ATOM 709 C CA . GLU A 1 120 ? -17.123 -0.154 13.881 1.00 9.11 126 GLU A CA 1
ATOM 710 C C . GLU A 1 120 ? -16.036 0.643 13.222 1.00 8.38 126 GLU A C 1
ATOM 711 O O . GLU A 1 120 ? -15.105 1.119 13.878 1.00 8.20 126 GLU A O 1
ATOM 717 N N . LEU A 1 121 ? -16.142 0.796 11.915 1.00 7.55 127 LEU A N 1
ATOM 718 C CA . LEU A 1 121 ? -15.102 1.539 11.187 1.00 7.38 127 LEU A CA 1
ATOM 719 C C . LEU A 1 121 ? -15.190 3.022 11.441 1.00 7.10 127 LEU A C 1
ATOM 720 O O . LEU A 1 121 ? -14.173 3.718 11.537 1.00 7.64 127 LEU A O 1
ATOM 725 N N . HIS A 1 122 ? -16.401 3.553 11.620 1.00 6.51 128 HIS A N 1
ATOM 726 C CA . HIS A 1 122 ? -16.608 4.939 12.022 1.00 6.62 128 HIS A CA 1
ATOM 727 C C . HIS A 1 122 ? -15.945 5.196 13.373 1.00 6.94 128 HIS A C 1
ATOM 728 O O . HIS A 1 122 ? -15.154 6.145 13.522 1.00 7.21 128 HIS A O 1
ATOM 735 N N . ALA A 1 123 ? -16.223 4.316 14.344 1.00 7.28 129 ALA A N 1
ATOM 736 C CA . ALA A 1 123 ? -15.666 4.526 15.677 1.00 7.79 129 ALA A CA 1
ATOM 737 C C . ALA A 1 123 ? -14.132 4.451 15.602 1.00 7.92 129 ALA A C 1
ATOM 738 O O . ALA A 1 123 ? -13.424 5.226 16.237 1.00 8.23 129 ALA A O 1
ATOM 740 N N . ALA A 1 124 ? -13.617 3.496 14.809 1.00 7.77 130 ALA A N 1
ATOM 741 C CA . ALA A 1 124 ? -12.160 3.282 14.740 1.00 8.35 130 ALA A CA 1
ATOM 742 C C . ALA A 1 124 ? -11.483 4.436 13.999 1.00 8.51 130 ALA A C 1
ATOM 743 O O . ALA A 1 124 ? -10.262 4.599 14.138 1.00 9.22 130 ALA A O 1
ATOM 745 N N . ALA A 1 125 ? -12.201 5.210 13.243 1.00 8.30 131 ALA A N 1
ATOM 746 C CA . ALA A 1 125 ? -11.654 6.397 12.538 1.00 8.89 131 ALA A CA 1
ATOM 747 C C . ALA A 1 125 ? -11.670 7.635 13.429 1.00 9.13 131 ALA A C 1
ATOM 748 O O . ALA A 1 125 ? -11.254 8.707 12.996 1.00 9.53 131 ALA A O 1
ATOM 750 N N . GLY A 1 126 ? -12.215 7.508 14.641 1.00 9.31 132 GLY A N 1
ATOM 751 C CA . GLY A 1 126 ? -12.412 8.657 15.514 1.00 9.51 132 GLY A CA 1
ATOM 752 C C . GLY A 1 126 ? -13.751 9.298 15.446 1.00 9.82 132 GLY A C 1
ATOM 753 O O . GLY A 1 126 ? -13.986 10.350 16.068 1.00 10.57 132 GLY A O 1
ATOM 754 N N . GLY A 1 127 ? -14.685 8.735 14.693 1.00 9.16 133 GLY A N 1
ATOM 755 C CA . GLY A 1 127 ? -15.980 9.345 14.513 1.00 9.59 133 GLY A CA 1
ATOM 756 C C . GLY A 1 127 ? -16.830 9.306 15.774 1.00 10.37 133 GLY A C 1
ATOM 757 O O . GLY A 1 127 ? -16.815 8.329 16.508 1.00 11.33 133 GLY A O 1
ATOM 758 N N . PRO A 1 128 ? -17.554 10.391 16.017 1.00 10.82 134 PRO A N 1
ATOM 759 C CA . PRO A 1 128 ? -18.359 10.449 17.236 1.00 11.91 134 PRO A CA 1
ATOM 760 C C . PRO A 1 128 ? -19.715 9.749 17.061 1.00 12.69 134 PRO A C 1
ATOM 761 O O . PRO A 1 128 ? -20.238 9.670 15.961 1.00 11.23 134 PRO A O 1
ATOM 765 N N . THR A 1 129 ? -20.329 9.308 18.178 1.00 14.53 135 THR A N 1
ATOM 766 C CA . THR A 1 129 ? -21.741 8.797 18.095 1.00 15.74 135 THR A CA 1
ATOM 767 C C . THR A 1 129 ? -22.781 9.839 17.836 1.00 15.35 135 THR A C 1
ATOM 768 O O . THR A 1 129 ? -23.936 9.556 17.455 1.00 17.69 135 THR A O 1
ATOM 772 N N . SER A 1 130 ? -22.434 11.067 17.878 1.00 13.75 136 SER A N 1
ATOM 773 C CA . SER A 1 130 ? -23.311 12.168 17.516 1.00 14.90 136 SER A CA 1
ATOM 774 C C . SER A 1 130 ? -23.410 12.421 16.000 1.00 14.54 136 SER A C 1
ATOM 775 O O . SER A 1 130 ? -24.126 13.363 15.601 1.00 18.03 136 SER A O 1
ATOM 778 N N . ALA A 1 131 ? -22.636 11.659 15.216 1.00 11.82 137 ALA A N 1
ATOM 779 C CA . ALA A 1 131 ? -22.624 11.926 13.776 1.00 10.76 137 ALA A CA 1
ATOM 780 C C . ALA A 1 131 ? -23.269 10.742 13.093 1.00 9.59 137 ALA A C 1
ATOM 781 O O . ALA A 1 131 ? -23.099 9.587 13.481 1.00 9.38 137 ALA A O 1
ATOM 783 N N . PRO A 1 132 ? -23.944 11.026 11.986 1.00 8.41 138 PRO A N 1
ATOM 784 C CA . PRO A 1 132 ? -24.581 9.981 11.195 1.00 8.40 138 PRO A CA 1
ATOM 785 C C . PRO A 1 132 ? -23.621 9.255 10.265 1.00 7.72 138 PRO A C 1
ATOM 786 O O . PRO A 1 132 ? -22.449 9.670 10.107 1.00 7.53 138 PRO A O 1
ATOM 790 N N . ILE A 1 133 ? -24.095 8.151 9.692 1.00 7.40 139 ILE A N 1
ATOM 791 C CA . ILE A 1 133 ? -23.374 7.466 8.625 1.00 7.04 139 ILE A CA 1
ATOM 792 C C . ILE A 1 133 ? -24.346 7.376 7.442 1.00 7.51 139 ILE A C 1
ATOM 793 O O . ILE A 1 133 ? -25.469 6.922 7.593 1.00 7.70 139 ILE A O 1
ATOM 798 N N . TYR A 1 134 ? -23.919 7.864 6.277 1.00 6.96 140 TYR A N 1
ATOM 799 C CA . TYR A 1 134 ? -24.768 7.798 5.063 1.00 6.74 140 TYR A CA 1
ATOM 800 C C . TYR A 1 134 ? -24.617 6.444 4.430 1.00 7.50 140 TYR A C 1
ATOM 801 O O . TYR A 1 134 ? -23.596 6.148 3.782 1.00 7.86 140 TYR A O 1
ATOM 810 N N . ALA A 1 135 ? -25.640 5.602 4.541 1.00 7.67 141 ALA A N 1
ATOM 811 C CA . ALA A 1 135 ? -25.702 4.318 3.846 1.00 8.06 141 ALA A CA 1
ATOM 812 C C . ALA A 1 135 ? -26.000 4.557 2.379 1.00 8.72 141 ALA A C 1
ATOM 813 O O . ALA A 1 135 ? -26.826 5.393 2.029 1.00 9.40 141 ALA A O 1
ATOM 815 N N . SER A 1 136 ? -25.363 3.804 1.505 1.00 8.43 142 SER A N 1
ATOM 816 C CA . SER A 1 136 ? -25.461 4.060 0.072 1.00 9.06 142 SER A CA 1
ATOM 817 C C . SER A 1 136 ? -26.438 3.197 -0.678 1.00 8.91 142 SER A C 1
ATOM 818 O O . SER A 1 136 ? -26.353 1.930 -0.607 1.00 8.91 142 SER A O 1
ATOM 821 N N . ILE A 1 137 ? -27.337 3.830 -1.443 1.00 8.92 143 ILE A N 1
ATOM 822 C CA . ILE A 1 137 ? -28.163 3.201 -2.460 1.00 9.30 143 ILE A CA 1
ATOM 823 C C . ILE A 1 137 ? -27.634 3.740 -3.786 1.00 10.26 143 ILE A C 1
ATOM 824 O O . ILE A 1 137 ? -28.164 4.725 -4.370 1.00 9.98 143 ILE A O 1
ATOM 829 N N . ASP A 1 138 ? -26.573 3.128 -4.286 1.00 11.78 144 ASP A N 1
ATOM 830 C CA . ASP A 1 138 ? -25.803 3.602 -5.482 1.00 12.14 144 ASP A CA 1
ATOM 831 C C . ASP A 1 138 ? -26.362 2.993 -6.742 1.00 12.55 144 ASP A C 1
ATOM 832 O O . ASP A 1 138 ? -25.729 2.192 -7.441 1.00 13.37 144 ASP A O 1
ATOM 837 N N . ASP A 1 139 ? -27.621 3.327 -6.977 1.00 11.14 145 ASP A N 1
ATOM 838 C CA . ASP A 1 139 ? -28.521 2.669 -7.924 1.00 11.72 145 ASP A CA 1
ATOM 839 C C . ASP A 1 139 ? -29.675 3.572 -8.206 1.00 10.96 145 ASP A C 1
ATOM 840 O O . ASP A 1 139 ? -29.920 4.582 -7.548 1.00 10.89 145 ASP A O 1
ATOM 845 N N . ASN A 1 140 ? -30.405 3.178 -9.243 1.00 10.73 146 ASN A N 1
ATOM 846 C CA . ASN A 1 140 ? -31.684 3.741 -9.634 1.00 10.83 146 ASN A CA 1
ATOM 847 C C . ASN A 1 140 ? -32.794 2.711 -9.544 1.00 11.39 146 ASN A C 1
ATOM 848 O O . ASN A 1 140 ? -33.236 2.144 -10.557 1.00 12.22 146 ASN A O 1
ATOM 853 N N . PRO A 1 141 ? -33.211 2.360 -8.327 1.00 10.98 147 PRO A N 1
ATOM 854 C CA . PRO A 1 141 ? -34.106 1.237 -8.107 1.00 11.36 147 PRO A CA 1
ATOM 855 C C . PRO A 1 141 ? -35.562 1.550 -8.510 1.00 11.67 147 PRO A C 1
ATOM 856 O O . PRO A 1 141 ? -35.994 2.693 -8.487 1.00 12.13 147 PRO A O 1
ATOM 860 N N . SER A 1 142 ? -36.252 0.479 -8.829 1.00 12.58 148 SER A N 1
ATOM 861 C CA . SER A 1 142 ? -37.690 0.578 -8.940 1.00 12.97 148 SER A CA 1
ATOM 862 C C . SER A 1 142 ? -38.340 0.741 -7.586 1.00 13.13 148 SER A C 1
ATOM 863 O O . SER A 1 142 ? -37.720 0.400 -6.580 1.00 12.02 148 SER A O 1
ATOM 866 N N . TYR A 1 143 ? -39.598 1.201 -7.542 1.00 13.66 149 TYR A N 1
ATOM 867 C CA . TYR A 1 143 ? -40.301 1.234 -6.279 1.00 14.11 149 TYR A CA 1
ATOM 868 C C . TYR A 1 143 ? -40.470 -0.137 -5.698 1.00 13.79 149 TYR A C 1
ATOM 869 O O . TYR A 1 143 ? -40.434 -0.295 -4.470 1.00 13.95 149 TYR A O 1
ATOM 878 N N . GLU A 1 144 ? -40.571 -1.199 -6.513 1.00 14.21 150 GLU A N 1
ATOM 879 C CA . GLU A 1 144 ? -40.655 -2.583 -6.016 1.00 15.19 150 GLU A CA 1
ATOM 880 C C . GLU A 1 144 ? -39.390 -2.987 -5.287 1.00 14.54 150 GLU A C 1
ATOM 881 O O . GLU A 1 144 ? -39.431 -3.562 -4.198 1.00 14.19 150 GLU A O 1
ATOM 883 N N . GLN A 1 145 ? -38.237 -2.691 -5.879 1.00 13.91 151 GLN A N 1
ATOM 884 C CA . GLN A 1 145 ? -36.946 -2.950 -5.235 1.00 13.14 151 GLN A CA 1
ATOM 885 C C . GLN A 1 145 ? -36.859 -2.155 -3.945 1.00 12.50 151 GLN A C 1
ATOM 886 O O . GLN A 1 145 ? -36.296 -2.623 -2.934 1.00 13.14 151 GLN A O 1
ATOM 892 N N . TYR A 1 146 ? -37.287 -0.910 -3.992 1.00 11.90 152 TYR A N 1
ATOM 893 C CA . TYR A 1 146 ? -37.307 -0.087 -2.801 1.00 11.72 152 TYR A CA 1
ATOM 894 C C . TYR A 1 146 ? -38.127 -0.788 -1.688 1.00 12.29 152 TYR A C 1
ATOM 895 O O . TYR A 1 146 ? -37.636 -1.011 -0.601 1.00 12.11 152 TYR A O 1
ATOM 904 N N . LYS A 1 147 ? -39.385 -1.120 -1.952 1.00 13.50 153 LYS A N 1
ATOM 905 C CA . LYS A 1 147 ? -40.209 -1.737 -0.902 1.00 15.55 153 LYS A CA 1
ATOM 906 C C . LYS A 1 147 ? -39.717 -3.080 -0.432 1.00 15.40 153 LYS A C 1
ATOM 907 O O . LYS A 1 147 ? -39.777 -3.425 0.775 1.00 17.22 153 LYS A O 1
ATOM 913 N N . ASN A 1 148 ? -39.208 -3.897 -1.351 1.00 15.08 154 ASN A N 1
ATOM 914 C CA . ASN A 1 148 ? -38.858 -5.252 -1.055 1.00 15.93 154 ASN A CA 1
ATOM 915 C C . ASN A 1 148 ? -37.507 -5.426 -0.411 1.00 13.71 154 ASN A C 1
ATOM 916 O O . ASN A 1 148 ? -37.309 -6.387 0.342 1.00 13.91 154 ASN A O 1
ATOM 921 N N . GLN A 1 149 ? -36.563 -4.573 -0.797 1.00 12.35 155 GLN A N 1
ATOM 922 C CA . GLN A 1 149 ? -35.155 -4.730 -0.396 1.00 11.67 155 GLN A CA 1
ATOM 923 C C . GLN A 1 149 ? -34.607 -3.526 0.344 1.00 10.64 155 GLN A C 1
ATOM 924 O O . GLN A 1 149 ? -33.947 -3.676 1.385 1.00 10.24 155 GLN A O 1
ATOM 930 N N . ILE A 1 150 ? -34.803 -2.301 -0.157 1.00 10.51 156 ILE A N 1
ATOM 931 C CA . ILE A 1 150 ? -34.207 -1.140 0.428 1.00 9.95 156 ILE A CA 1
ATOM 932 C C . ILE A 1 150 ? -34.854 -0.799 1.779 1.00 9.81 156 ILE A C 1
ATOM 933 O O . ILE A 1 150 ? -34.144 -0.422 2.696 1.00 9.72 156 ILE A O 1
ATOM 938 N N . VAL A 1 151 ? -36.179 -0.851 1.874 1.00 10.31 157 VAL A N 1
ATOM 939 C CA . VAL A 1 151 ? -36.832 -0.608 3.142 1.00 10.73 157 VAL A CA 1
ATOM 940 C C . VAL A 1 151 ? -36.301 -1.495 4.253 1.00 10.56 157 VAL A C 1
ATOM 941 O O . VAL A 1 151 ? -35.871 -0.967 5.273 1.00 10.53 157 VAL A O 1
ATOM 945 N N . PRO A 1 152 ? -36.270 -2.823 4.074 1.00 11.16 158 PRO A N 1
ATOM 946 C CA . PRO A 1 152 ? -35.706 -3.646 5.149 1.00 11.08 158 PRO A CA 1
ATOM 947 C C . PRO A 1 152 ? -34.233 -3.346 5.454 1.00 10.33 158 PRO A C 1
ATOM 948 O O . PRO A 1 152 ? -33.766 -3.404 6.575 1.00 10.09 158 PRO A O 1
ATOM 952 N N . TYR A 1 153 ? -33.485 -3.050 4.393 1.00 9.51 159 TYR A N 1
ATOM 953 C CA . TYR A 1 153 ? -32.085 -2.677 4.532 1.00 8.96 159 TYR A CA 1
ATOM 954 C C . TYR A 1 153 ? -31.902 -1.444 5.402 1.00 8.79 159 TYR A C 1
ATOM 955 O O . TYR A 1 153 ? -31.122 -1.458 6.357 1.00 9.03 159 TYR A O 1
ATOM 964 N N . LEU A 1 154 ? -32.672 -0.415 5.132 1.00 9.16 160 LEU A N 1
ATOM 965 C CA . LEU A 1 154 ? -32.558 0.836 5.895 1.00 9.29 160 LEU A CA 1
ATOM 966 C C . LEU A 1 154 ? -33.157 0.699 7.287 1.00 9.74 160 LEU A C 1
ATOM 967 O O . LEU A 1 154 ? -32.618 1.256 8.226 1.00 9.04 160 LEU A O 1
ATOM 972 N N . ARG A 1 155 ? -34.213 -0.097 7.429 1.00 10.63 161 ARG A N 1
ATOM 973 C CA A ARG A 1 155 ? -34.773 -0.320 8.756 0.54 11.63 161 ARG A CA 1
ATOM 974 C CA B ARG A 1 155 ? -34.770 -0.346 8.752 0.46 11.54 161 ARG A CA 1
ATOM 975 C C . ARG A 1 155 ? -33.725 -1.014 9.628 1.00 11.19 161 ARG A C 1
ATOM 976 O O . ARG A 1 155 ? -33.594 -0.711 10.842 1.00 10.88 161 ARG A O 1
ATOM 991 N N . SER A 1 156 ? -32.936 -1.924 9.045 1.00 10.21 162 SER A N 1
ATOM 992 C CA . SER A 1 156 ? -31.889 -2.580 9.804 1.00 10.57 162 SER A CA 1
ATOM 993 C C . SER A 1 156 ? -30.789 -1.600 10.191 1.00 9.89 162 SER A C 1
ATOM 994 O O . SER A 1 156 ? -30.263 -1.661 11.298 1.00 10.24 162 SER A O 1
ATOM 997 N N . TRP A 1 157 ? -30.391 -0.692 9.268 1.00 9.13 163 TRP A N 1
ATOM 998 C CA . TRP A 1 157 ? -29.451 0.355 9.646 1.00 9.40 163 TRP A CA 1
ATOM 999 C C . TRP A 1 157 ? -29.986 1.118 10.874 1.00 9.39 163 TRP A C 1
ATOM 1000 O O . TRP A 1 157 ? -29.249 1.366 11.820 1.00 9.58 163 TRP A O 1
ATOM 1011 N N . GLU A 1 158 ? -31.251 1.481 10.845 1.00 10.08 164 GLU A N 1
ATOM 1012 C CA . GLU A 1 158 ? -31.786 2.205 11.984 1.00 10.80 164 GLU A CA 1
ATOM 1013 C C . GLU A 1 158 ? -31.795 1.386 13.229 1.00 11.45 164 GLU A C 1
ATOM 1014 O O . GLU A 1 158 ? -31.534 1.901 14.310 1.00 12.37 164 GLU A O 1
ATOM 1020 N N . SER A 1 159 ? -31.998 0.074 13.087 1.00 11.57 165 SER A N 1
ATOM 1021 C CA . SER A 1 159 ? -31.973 -0.801 14.283 1.00 13.39 165 SER A CA 1
ATOM 1022 C C . SER A 1 159 ? -30.592 -0.838 14.935 1.00 13.01 165 SER A C 1
ATOM 1023 O O . SER A 1 159 ? -30.464 -1.085 16.147 1.00 15.20 165 SER A O 1
ATOM 1026 N N . VAL A 1 160 ? -29.534 -0.674 14.157 1.00 11.36 166 VAL A N 1
ATOM 1027 C CA . VAL A 1 160 ? -28.190 -0.770 14.667 1.00 11.07 166 VAL A CA 1
ATOM 1028 C C . VAL A 1 160 ? -27.702 0.581 15.194 1.00 11.35 166 VAL A C 1
ATOM 1029 O O . VAL A 1 160 ? -27.182 0.641 16.317 1.00 13.33 166 VAL A O 1
ATOM 1033 N N . ILE A 1 161 ? -27.803 1.639 14.390 1.00 10.60 167 ILE A N 1
ATOM 1034 C CA . ILE A 1 161 ? -27.247 2.935 14.793 1.00 10.68 167 ILE A CA 1
ATOM 1035 C C . ILE A 1 161 ? -28.264 3.962 15.215 1.00 10.66 167 ILE A C 1
ATOM 1036 O O . ILE A 1 161 ? -27.890 5.035 15.732 1.00 11.89 167 ILE A O 1
ATOM 1041 N N . GLY A 1 162 ? -29.538 3.722 14.958 1.00 10.61 168 GLY A N 1
ATOM 1042 C CA . GLY A 1 162 ? -30.586 4.623 15.314 1.00 11.11 168 GLY A CA 1
ATOM 1043 C C . GLY A 1 162 ? -31.050 5.474 14.150 1.00 11.00 168 GLY A C 1
ATOM 1044 O O . GLY A 1 162 ? -30.260 5.846 13.302 1.00 11.18 168 GLY A O 1
ATOM 1045 N N . HIS A 1 163 ? -32.338 5.808 14.115 1.00 11.19 169 HIS A N 1
ATOM 1046 C CA . HIS A 1 163 ? -32.887 6.729 13.115 1.00 11.33 169 HIS A CA 1
ATOM 1047 C C . HIS A 1 163 ? -32.098 8.011 13.005 1.00 11.29 169 HIS A C 1
ATOM 1048 O O . HIS A 1 163 ? -31.876 8.505 11.928 1.00 10.81 169 HIS A O 1
ATOM 1055 N N . GLN A 1 164 ? -31.685 8.573 14.146 1.00 11.77 170 GLN A N 1
ATOM 1056 C CA . GLN A 1 164 ? -31.112 9.907 14.165 1.00 12.02 170 GLN A CA 1
ATOM 1057 C C . GLN A 1 164 ? -29.709 9.886 13.543 1.00 11.51 170 GLN A C 1
ATOM 1058 O O . GLN A 1 164 ? -29.181 10.921 13.227 1.00 13.03 170 GLN A O 1
ATOM 1060 N N . ARG A 1 165 ? -29.117 8.709 13.396 1.00 10.32 171 ARG A N 1
ATOM 1061 C CA . ARG A 1 165 ? -27.780 8.541 12.818 1.00 9.92 171 ARG A CA 1
ATOM 1062 C C . ARG A 1 165 ? -27.800 7.987 11.410 1.00 9.62 171 ARG A C 1
ATOM 1063 O O . ARG A 1 165 ? -26.757 7.760 10.794 1.00 9.79 171 ARG A O 1
ATOM 1071 N N . THR A 1 166 ? -28.963 7.670 10.895 1.00 9.30 172 THR A N 1
ATOM 1072 C CA . THR A 1 166 ? -29.055 7.014 9.596 1.00 9.03 172 THR A CA 1
ATOM 1073 C C . THR A 1 166 ? -29.178 8.006 8.473 1.00 8.97 172 THR A C 1
ATOM 1074 O O . THR A 1 166 ? -30.169 8.717 8.363 1.00 10.05 172 THR A O 1
ATOM 1078 N N . GLY A 1 167 ? -28.141 8.105 7.658 1.00 7.98 173 GLY A N 1
ATOM 1079 C CA . GLY A 1 167 ? -28.236 8.892 6.427 1.00 7.75 173 GLY A CA 1
ATOM 1080 C C . GLY A 1 167 ? -28.378 7.961 5.245 1.00 7.38 173 GLY A C 1
ATOM 1081 O O . GLY A 1 167 ? -28.136 6.764 5.303 1.00 7.65 173 GLY A O 1
ATOM 1082 N N . VAL A 1 168 ? -28.857 8.541 4.145 1.00 7.68 174 VAL A N 1
ATOM 1083 C CA . VAL A 1 168 ? -29.101 7.806 2.911 1.00 8.24 174 VAL A CA 1
ATOM 1084 C C . VAL A 1 168 ? -28.525 8.585 1.740 1.00 7.57 174 VAL A C 1
ATOM 1085 O O . VAL A 1 168 ? -28.921 9.730 1.536 1.00 8.30 174 VAL A O 1
ATOM 1089 N N . TYR A 1 169 ? -27.664 7.947 0.971 1.00 7.32 175 TYR A N 1
ATOM 1090 C CA . TYR A 1 169 ? -27.215 8.428 -0.331 1.00 7.13 175 TYR A CA 1
ATOM 1091 C C . TYR A 1 169 ? -28.062 7.758 -1.369 1.00 7.28 175 TYR A C 1
ATOM 1092 O O . TYR A 1 169 ? -28.031 6.516 -1.440 1.00 7.38 175 TYR A O 1
ATOM 1101 N N . ALA A 1 170 ? -28.794 8.508 -2.153 1.00 7.07 176 ALA A N 1
ATOM 1102 C CA . ALA A 1 170 ? -29.756 7.939 -3.078 1.00 7.33 176 ALA A CA 1
ATOM 1103 C C . ALA A 1 170 ? -30.187 9.013 -4.070 1.00 7.47 176 ALA A C 1
ATOM 1104 O O . ALA A 1 170 ? -29.901 10.223 -3.862 1.00 7.33 176 ALA A O 1
ATOM 1106 N N . ASN A 1 171 ? -30.923 8.616 -5.086 1.00 7.69 177 ASN A N 1
ATOM 1107 C CA . ASN A 1 171 ? -31.478 9.579 -6.001 1.00 8.12 177 ASN A CA 1
ATOM 1108 C C . ASN A 1 171 ? -32.694 10.281 -5.377 1.00 8.40 177 ASN A C 1
ATOM 1109 O O . ASN A 1 171 ? -33.153 9.925 -4.257 1.00 8.08 177 ASN A O 1
ATOM 1114 N N . SER A 1 172 ? -33.210 11.296 -6.043 1.00 8.47 178 SER A N 1
ATOM 1115 C CA . SER A 1 172 ? -34.272 12.124 -5.413 1.00 9.41 178 SER A CA 1
ATOM 1116 C C . SER A 1 172 ? -35.574 11.362 -5.221 1.00 9.97 178 SER A C 1
ATOM 1117 O O . SER A 1 172 ? -36.327 11.645 -4.290 1.00 10.80 178 SER A O 1
ATOM 1120 N N . LYS A 1 173 ? -35.858 10.403 -6.096 1.00 10.41 179 LYS A N 1
ATOM 1121 C CA . LYS A 1 173 ? -37.080 9.596 -6.000 1.00 10.97 179 LYS A CA 1
ATOM 1122 C C . LYS A 1 173 ? -36.989 8.717 -4.753 1.00 11.01 179 LYS A C 1
ATOM 1123 O O . LYS A 1 173 ? -37.963 8.588 -3.993 1.00 11.67 179 LYS A O 1
ATOM 1129 N N . THR A 1 174 ? -35.811 8.127 -4.534 1.00 10.04 180 THR A N 1
ATOM 1130 C CA . THR A 1 174 ? -35.599 7.248 -3.411 1.00 9.87 180 THR A CA 1
ATOM 1131 C C . THR A 1 174 ? -35.586 8.052 -2.109 1.00 9.50 180 THR A C 1
ATOM 1132 O O . THR A 1 174 ? -36.168 7.579 -1.117 1.00 9.71 180 THR A O 1
ATOM 1136 N N . ILE A 1 175 ? -34.996 9.234 -2.109 1.00 9.33 181 ILE A N 1
ATOM 1137 C CA . ILE A 1 175 ? -35.094 10.114 -0.946 1.00 9.31 181 ILE A CA 1
ATOM 1138 C C . ILE A 1 175 ? -36.544 10.415 -0.664 1.00 9.84 181 ILE A C 1
ATOM 1139 O O . ILE A 1 175 ? -36.979 10.353 0.513 1.00 9.88 181 ILE A O 1
ATOM 1144 N N . ASP A 1 176 ? -37.341 10.726 -1.679 1.00 9.77 182 ASP A N 1
ATOM 1145 C CA . ASP A 1 176 ? -38.781 11.013 -1.399 1.00 10.69 182 ASP A CA 1
ATOM 1146 C C . ASP A 1 176 ? -39.483 9.848 -0.723 1.00 11.24 182 ASP A C 1
ATOM 1147 O O . ASP A 1 176 ? -40.250 10.005 0.187 1.00 12.05 182 ASP A O 1
ATOM 1152 N N . TRP A 1 177 ? -39.239 8.648 -1.241 1.00 10.75 183 TRP A N 1
ATOM 1153 C CA . TRP A 1 177 ? -39.836 7.435 -0.686 1.00 11.71 183 TRP A CA 1
ATOM 1154 C C . TRP A 1 177 ? -39.421 7.273 0.755 1.00 11.29 183 TRP A C 1
ATOM 1155 O O . TRP A 1 177 ? -40.261 6.984 1.634 1.00 12.41 183 TRP A O 1
ATOM 1166 N N . ALA A 1 178 ? -38.139 7.437 1.041 1.00 10.71 184 ALA A N 1
ATOM 1167 C CA . ALA A 1 178 ? -37.649 7.257 2.408 1.00 10.97 184 ALA A CA 1
ATOM 1168 C C . ALA A 1 178 ? -38.256 8.302 3.354 1.00 11.70 184 ALA A C 1
ATOM 1169 O O . ALA A 1 178 ? -38.570 8.009 4.513 1.00 11.99 184 ALA A O 1
ATOM 1171 N N . VAL A 1 179 ? -38.298 9.548 2.893 1.00 11.71 185 VAL A N 1
ATOM 1172 C CA . VAL A 1 179 ? -38.883 10.626 3.695 1.00 12.68 185 VAL A CA 1
ATOM 1173 C C . VAL A 1 179 ? -40.344 10.260 4.027 1.00 13.96 185 VAL A C 1
ATOM 1174 O O . VAL A 1 179 ? -40.785 10.383 5.183 1.00 15.49 185 VAL A O 1
ATOM 1178 N N . ASN A 1 180 ? -41.068 9.779 3.049 1.00 14.21 186 ASN A N 1
ATOM 1179 C CA . ASN A 1 180 ? -42.473 9.412 3.289 1.00 16.23 186 ASN A CA 1
ATOM 1180 C C . ASN A 1 180 ? -42.640 8.260 4.231 1.00 17.14 186 ASN A C 1
ATOM 1181 O O . ASN A 1 180 ? -43.660 8.192 4.932 1.00 19.18 186 ASN A O 1
ATOM 1186 N N . ASP A 1 181 ? -41.678 7.365 4.260 1.00 15.18 187 ASP A N 1
ATOM 1187 C CA . ASP A 1 181 ? -41.731 6.174 5.130 1.00 15.93 187 ASP A CA 1
ATOM 1188 C C . ASP A 1 181 ? -41.086 6.462 6.462 1.00 14.96 187 ASP A C 1
ATOM 1189 O O . ASP A 1 181 ? -41.058 5.578 7.323 1.00 17.19 187 ASP A O 1
ATOM 1194 N N . GLY A 1 182 ? -40.480 7.624 6.645 1.00 14.26 188 GLY A N 1
ATOM 1195 C CA . GLY A 1 182 ? -39.803 7.929 7.893 1.00 14.49 188 GLY A CA 1
ATOM 1196 C C . GLY A 1 182 ? -38.474 7.266 8.096 1.00 14.70 188 GLY A C 1
ATOM 1197 O O . GLY A 1 182 ? -37.986 7.189 9.226 1.00 15.70 188 GLY A O 1
ATOM 1198 N N . LEU A 1 183 ? -37.825 6.804 7.013 1.00 13.26 189 LEU A N 1
ATOM 1199 C CA . LEU A 1 183 ? -36.539 6.127 7.077 1.00 12.60 189 LEU A CA 1
ATOM 1200 C C . LEU A 1 183 ? -35.409 7.126 6.767 1.00 11.77 189 LEU A C 1
ATOM 1201 O O . LEU A 1 183 ? -35.501 7.851 5.752 1.00 12.28 189 LEU A O 1
ATOM 1206 N N . GLY A 1 184 ? -34.449 7.240 7.656 1.00 11.70 190 GLY A N 1
ATOM 1207 C CA . GLY A 1 184 ? -33.358 8.173 7.467 1.00 11.27 190 GLY A CA 1
ATOM 1208 C C . GLY A 1 184 ? -33.626 9.552 8.039 1.00 10.90 190 GLY A C 1
ATOM 1209 O O . GLY A 1 184 ? -34.763 10.029 8.079 1.00 12.01 190 GLY A O 1
ATOM 1210 N N . SER A 1 185 ? -32.578 10.154 8.576 1.00 9.99 191 SER A N 1
ATOM 1211 C CA A SER A 1 185 ? -32.597 11.535 9.091 0.63 10.11 191 SER A CA 1
ATOM 1212 C CA B SER A 1 185 ? -32.700 11.547 9.001 0.37 10.19 191 SER A CA 1
ATOM 1213 C C . SER A 1 185 ? -31.772 12.483 8.243 1.00 10.04 191 SER A C 1
ATOM 1214 O O . SER A 1 185 ? -31.942 13.720 8.373 1.00 11.56 191 SER A O 1
ATOM 1219 N N . TYR A 1 186 ? -30.839 11.968 7.430 1.00 8.69 192 TYR A N 1
ATOM 1220 C CA . TYR A 1 186 ? -29.974 12.808 6.597 1.00 8.38 192 TYR A CA 1
ATOM 1221 C C . TYR A 1 186 ? -29.999 12.212 5.199 1.00 7.76 192 TYR A C 1
ATOM 1222 O O . TYR A 1 186 ? -30.041 11.003 5.021 1.00 7.73 192 TYR A O 1
ATOM 1231 N N . PHE A 1 187 ? -29.958 13.085 4.177 1.00 7.49 193 PHE A N 1
ATOM 1232 C CA . PHE A 1 187 ? -30.104 12.673 2.802 1.00 7.77 193 PHE A CA 1
ATOM 1233 C C . PHE A 1 187 ? -29.031 13.327 1.938 1.00 7.37 193 PHE A C 1
ATOM 1234 O O . PHE A 1 187 ? -28.849 14.542 1.958 1.00 7.28 193 PHE A O 1
ATOM 1242 N N . TRP A 1 188 ? -28.391 12.518 1.123 1.00 7.43 194 TRP A N 1
ATOM 1243 C CA . TRP A 1 188 ? -27.349 12.921 0.157 1.00 6.88 194 TRP A CA 1
ATOM 1244 C C . TRP A 1 188 ? -27.776 12.471 -1.198 1.00 7.12 194 TRP A C 1
ATOM 1245 O O . TRP A 1 188 ? -27.883 11.273 -1.451 1.00 7.50 194 TRP A O 1
ATOM 1256 N N . GLN A 1 189 ? -28.108 13.427 -2.083 1.00 7.17 195 GLN A N 1
ATOM 1257 C CA . GLN A 1 189 ? -28.744 13.101 -3.330 1.00 7.66 195 GLN A CA 1
ATOM 1258 C C . GLN A 1 189 ? -27.656 12.846 -4.406 1.00 7.75 195 GLN A C 1
ATOM 1259 O O . GLN A 1 189 ? -26.756 13.677 -4.605 1.00 8.19 195 GLN A O 1
ATOM 1265 N N . HIS A 1 190 ? -27.829 11.767 -5.146 1.00 7.86 196 HIS A N 1
ATOM 1266 C CA . HIS A 1 190 ? -27.142 11.556 -6.424 1.00 8.52 196 HIS A CA 1
ATOM 1267 C C . HIS A 1 190 ? -28.093 11.703 -7.555 1.00 9.28 196 HIS A C 1
ATOM 1268 O O . HIS A 1 190 ? -29.332 11.753 -7.378 1.00 9.15 196 HIS A O 1
ATOM 1275 N N . ASN A 1 191 ? -27.545 11.775 -8.748 1.00 10.25 197 ASN A N 1
ATOM 1276 C CA . ASN A 1 191 ? -28.316 12.129 -9.913 1.00 11.07 197 ASN A CA 1
ATOM 1277 C C . ASN A 1 191 ? -28.814 11.012 -10.809 1.00 10.57 197 ASN A C 1
ATOM 1278 O O . ASN A 1 191 ? -29.535 11.277 -11.740 1.00 11.60 197 ASN A O 1
ATOM 1283 N N . TRP A 1 192 ? -28.502 9.758 -10.448 1.00 10.10 198 TRP A N 1
ATOM 1284 C CA . TRP A 1 192 ? -28.880 8.622 -11.284 1.00 10.87 198 TRP A CA 1
ATOM 1285 C C . TRP A 1 192 ? -30.343 8.230 -10.987 1.00 10.48 198 TRP A C 1
ATOM 1286 O O . TRP A 1 192 ? -30.629 7.545 -10.023 1.00 10.49 198 TRP A O 1
ATOM 1297 N N . GLY A 1 193 ? -31.218 8.752 -11.829 1.00 11.22 199 GLY A N 1
ATOM 1298 C CA . GLY A 1 193 ? -32.666 8.595 -11.653 1.00 11.69 199 GLY A CA 1
ATOM 1299 C C . GLY A 1 193 ? -33.300 9.828 -11.058 1.00 12.92 199 GLY A C 1
ATOM 1300 O O . GLY A 1 193 ? -34.528 9.835 -10.899 1.00 17.20 199 GLY A O 1
ATOM 1301 N N . SER A 1 194 ? -32.556 10.877 -10.788 1.00 11.34 200 SER A N 1
ATOM 1302 C CA . SER A 1 194 ? -33.150 12.174 -10.352 1.00 11.36 200 SER A CA 1
ATOM 1303 C C . SER A 1 194 ? -33.500 13.005 -11.548 1.00 11.99 200 SER A C 1
ATOM 1304 O O . SER A 1 194 ? -32.742 13.034 -12.498 1.00 13.14 200 SER A O 1
ATOM 1307 N N . PRO A 1 195 ? -34.644 13.690 -11.512 1.00 11.79 201 PRO A N 1
ATOM 1308 C CA . PRO A 1 195 ? -34.967 14.576 -12.636 1.00 11.87 201 PRO A CA 1
ATOM 1309 C C . PRO A 1 195 ? -33.892 15.592 -12.864 1.00 12.58 201 PRO A C 1
ATOM 1310 O O . PRO A 1 195 ? -33.253 16.092 -11.924 1.00 13.01 201 PRO A O 1
ATOM 1314 N N . LYS A 1 196 ? -33.695 15.966 -14.125 1.00 13.88 202 LYS A N 1
ATOM 1315 C CA . LYS A 1 196 ? -32.669 16.905 -14.495 1.00 14.64 202 LYS A CA 1
ATOM 1316 C C . LYS A 1 196 ? -32.801 18.246 -13.743 1.00 13.92 202 LYS A C 1
ATOM 1317 O O . LYS A 1 196 ? -33.900 18.819 -13.735 1.00 14.15 202 LYS A O 1
ATOM 1323 N N . GLY A 1 197 ? -31.727 18.645 -13.092 1.00 13.64 203 GLY A N 1
ATOM 1324 C CA . GLY A 1 197 ? -31.679 19.941 -12.434 1.00 12.97 203 GLY A CA 1
ATOM 1325 C C . GLY A 1 197 ? -32.315 19.995 -11.079 1.00 11.91 203 GLY A C 1
ATOM 1326 O O . GLY A 1 197 ? -32.279 21.050 -10.446 1.00 11.64 203 GLY A O 1
ATOM 1327 N N . TYR A 1 198 ? -32.938 18.926 -10.628 1.00 10.89 204 TYR A N 1
ATOM 1328 C CA . TYR A 1 198 ? -33.793 18.942 -9.431 1.00 10.54 204 TYR A CA 1
ATOM 1329 C C . TYR A 1 198 ? -32.940 18.588 -8.215 1.00 9.78 204 TYR A C 1
ATOM 1330 O O . TYR A 1 198 ? -32.112 17.683 -8.250 1.00 10.28 204 TYR A O 1
ATOM 1339 N N . THR A 1 199 ? -33.232 19.266 -7.114 1.00 9.72 205 THR A N 1
ATOM 1340 C CA . THR A 1 199 ? -32.687 19.017 -5.800 1.00 9.61 205 THR A CA 1
ATOM 1341 C C . THR A 1 199 ? -33.836 18.780 -4.841 1.00 9.31 205 THR A C 1
ATOM 1342 O O . THR A 1 199 ? -34.660 19.654 -4.579 1.00 9.91 205 THR A O 1
ATOM 1346 N N . HIS A 1 200 ? -33.895 17.591 -4.268 1.00 8.54 206 HIS A N 1
ATOM 1347 C CA . HIS A 1 200 ? -34.951 17.274 -3.290 1.00 8.70 206 HIS A CA 1
ATOM 1348 C C . HIS A 1 200 ? -34.841 18.210 -2.114 1.00 8.75 206 HIS A C 1
ATOM 1349 O O . HIS A 1 200 ? -33.778 18.337 -1.544 1.00 8.55 206 HIS A O 1
ATOM 1356 N N . PRO A 1 201 ? -35.971 18.777 -1.662 1.00 9.42 207 PRO A N 1
ATOM 1357 C CA . PRO A 1 201 ? -35.858 19.756 -0.559 1.00 9.94 207 PRO A CA 1
ATOM 1358 C C . PRO A 1 201 ? -35.499 19.193 0.795 1.00 9.81 207 PRO A C 1
ATOM 1359 O O . PRO A 1 201 ? -35.137 19.967 1.686 1.00 10.44 207 PRO A O 1
ATOM 1363 N N . ALA A 1 202 ? -35.574 17.897 0.968 1.00 9.79 208 ALA A N 1
ATOM 1364 C CA . ALA A 1 202 ? -35.136 17.235 2.205 1.00 9.27 208 ALA A CA 1
ATOM 1365 C C . ALA A 1 202 ? -33.635 16.997 2.235 1.00 9.12 208 ALA A C 1
ATOM 1366 O O . ALA A 1 202 ? -33.079 16.681 3.303 1.00 10.06 208 ALA A O 1
ATOM 1368 N N . ALA A 1 203 ? -32.930 17.128 1.119 1.00 8.58 209 ALA A N 1
ATOM 1369 C CA . ALA A 1 203 ? -31.519 16.766 1.014 1.00 8.31 209 ALA A CA 1
ATOM 1370 C C . ALA A 1 203 ? -30.616 17.738 1.734 1.00 8.11 209 ALA A C 1
ATOM 1371 O O . ALA A 1 203 ? -30.783 18.932 1.670 1.00 8.46 209 ALA A O 1
ATOM 1373 N N . HIS A 1 204 ? -29.626 17.184 2.398 1.00 7.71 210 HIS A N 1
ATOM 1374 C CA . HIS A 1 204 ? -28.559 17.903 3.060 1.00 7.52 210 HIS A CA 1
ATOM 1375 C C . HIS A 1 204 ? -27.345 18.147 2.183 1.00 7.28 210 HIS A C 1
ATOM 1376 O O . HIS A 1 204 ? -26.614 19.114 2.407 1.00 7.72 210 HIS A O 1
ATOM 1383 N N . LEU A 1 205 ? -27.109 17.240 1.230 1.00 7.14 211 LEU A N 1
ATOM 1384 C CA . LEU A 1 205 ? -25.909 17.222 0.408 1.00 7.18 211 LEU A CA 1
ATOM 1385 C C . LEU A 1 205 ? -26.354 16.824 -0.972 1.00 7.33 211 LEU A C 1
ATOM 1386 O O . LEU A 1 205 ? -27.291 16.055 -1.152 1.00 7.42 211 LEU A O 1
ATOM 1391 N N . HIS A 1 206 ? -25.651 17.296 -2.000 1.00 7.75 212 HIS A N 1
ATOM 1392 C CA . HIS A 1 206 ? -25.958 16.906 -3.408 1.00 8.13 212 HIS A CA 1
ATOM 1393 C C . HIS A 1 206 ? -24.664 16.628 -4.148 1.00 8.59 212 HIS A C 1
ATOM 1394 O O . HIS A 1 206 ? -23.793 17.494 -4.252 1.00 9.09 212 HIS A O 1
ATOM 1401 N N . GLN A 1 207 ? -24.547 15.423 -4.675 1.00 8.34 213 GLN A N 1
ATOM 1402 C CA . GLN A 1 207 ? -23.391 15.064 -5.572 1.00 9.12 213 GLN A CA 1
ATOM 1403 C C . GLN A 1 207 ? -23.659 15.635 -6.922 1.00 10.16 213 GLN A C 1
ATOM 1404 O O . GLN A 1 207 ? -24.597 15.164 -7.607 1.00 12.09 213 GLN A O 1
ATOM 1410 N N . VAL A 1 208 ? -22.883 16.621 -7.321 1.00 10.76 214 VAL A N 1
ATOM 1411 C CA . VAL A 1 208 ? -23.155 17.360 -8.550 1.00 11.90 214 VAL A CA 1
ATOM 1412 C C . VAL A 1 208 ? -22.180 16.991 -9.675 1.00 13.86 214 VAL A C 1
ATOM 1413 O O . VAL A 1 208 ? -22.489 17.345 -10.827 1.00 17.85 214 VAL A O 1
ATOM 1417 N N . GLU A 1 209 ? -21.060 16.364 -9.415 1.00 14.39 215 GLU A N 1
ATOM 1418 C CA . GLU A 1 209 ? -20.128 15.992 -10.473 1.00 17.33 215 GLU A CA 1
ATOM 1419 C C . GLU A 1 209 ? -19.372 14.739 -10.065 1.00 18.43 215 GLU A C 1
ATOM 1420 O O . GLU A 1 209 ? -18.921 14.595 -8.928 1.00 16.38 215 GLU A O 1
ATOM 1426 N N . ILE A 1 210 ? -19.274 13.778 -10.969 1.00 19.51 216 ILE A N 1
ATOM 1427 C CA . ILE A 1 210 ? -18.590 12.537 -10.674 1.00 23.08 216 ILE A CA 1
ATOM 1428 C C . ILE A 1 210 ? -17.348 12.338 -11.591 1.00 27.35 216 ILE A C 1
ATOM 1429 O O . ILE A 1 210 ? -17.424 12.647 -12.789 1.00 30.26 216 ILE A O 1
ATOM 1434 N N . ASP A 1 211 ? -16.216 11.994 -10.974 1.00 32.29 217 ASP A N 1
ATOM 1435 C CA . ASP A 1 211 ? -15.021 11.446 -11.669 1.00 40.05 217 ASP A CA 1
ATOM 1436 C C . ASP A 1 211 ? -14.664 12.248 -12.922 1.00 42.17 217 ASP A C 1
ATOM 1437 O O . ASP A 1 211 ? -14.525 11.689 -14.014 1.00 45.00 217 ASP A O 1
ATOM 1439 N N . LYS A 1 212 ? -14.570 13.561 -12.740 1.00 38.18 218 LYS A N 1
ATOM 1440 C CA . LYS A 1 212 ? -14.178 14.491 -13.786 1.00 40.24 218 LYS A CA 1
ATOM 1441 C C . LYS A 1 212 ? -12.956 15.313 -13.373 1.00 37.71 218 LYS A C 1
ATOM 1442 O O . LYS A 1 212 ? -12.471 16.056 -14.182 1.00 39.00 218 LYS A O 1
ATOM 1448 N N . ARG A 1 213 ? -12.454 15.190 -12.141 1.00 31.49 219 ARG A N 1
ATOM 1449 C CA . ARG A 1 213 ? -11.330 15.957 -11.678 1.00 29.52 219 ARG A CA 1
ATOM 1450 C C . ARG A 1 213 ? -10.504 15.169 -10.627 1.00 28.31 219 ARG A C 1
ATOM 1451 O O . ARG A 1 213 ? -11.003 14.196 -10.069 1.00 24.13 219 ARG A O 1
ATOM 1459 N N . LYS A 1 214 ? -9.228 15.520 -10.505 1.00 27.38 220 LYS A N 1
ATOM 1460 C CA . LYS A 1 214 ? -8.306 14.946 -9.532 1.00 27.52 220 LYS A CA 1
ATOM 1461 C C . LYS A 1 214 ? -7.770 15.979 -8.583 1.00 25.93 220 LYS A C 1
ATOM 1462 O O . LYS A 1 214 ? -7.521 17.128 -8.966 1.00 27.88 220 LYS A O 1
ATOM 1468 N N . VAL A 1 215 ? -7.488 15.553 -7.355 1.00 21.38 221 VAL A N 1
ATOM 1469 C CA . VAL A 1 215 ? -6.878 16.368 -6.340 1.00 21.31 221 VAL A CA 1
ATOM 1470 C C . VAL A 1 215 ? -5.823 15.514 -5.683 1.00 21.83 221 VAL A C 1
ATOM 1471 O O . VAL A 1 215 ? -6.114 14.389 -5.269 1.00 22.36 221 VAL A O 1
ATOM 1475 N N . GLY A 1 216 ? -4.604 16.045 -5.513 1.00 25.50 222 GLY A N 1
ATOM 1476 C CA . GLY A 1 216 ? -3.513 15.254 -4.948 1.00 25.98 222 GLY A CA 1
ATOM 1477 C C . GLY A 1 216 ? -3.302 13.914 -5.661 1.00 26.96 222 GLY A C 1
ATOM 1478 O O . GLY A 1 216 ? -2.978 12.909 -5.010 1.00 29.31 222 GLY A O 1
ATOM 1479 N N . GLY A 1 217 ? -3.551 13.886 -6.977 1.00 26.98 223 GLY A N 1
ATOM 1480 C CA . GLY A 1 217 ? -3.494 12.666 -7.803 1.00 27.02 223 GLY A CA 1
ATOM 1481 C C . GLY A 1 217 ? -4.666 11.681 -7.719 1.00 25.06 223 GLY A C 1
ATOM 1482 O O . GLY A 1 217 ? -4.604 10.571 -8.267 1.00 25.90 223 GLY A O 1
ATOM 1483 N N . VAL A 1 218 ? -5.686 12.013 -6.942 1.00 19.39 224 VAL A N 1
ATOM 1484 C CA . VAL A 1 218 ? -6.772 11.108 -6.626 1.00 16.90 224 VAL A CA 1
ATOM 1485 C C . VAL A 1 218 ? -8.048 11.633 -7.318 1.00 15.18 224 VAL A C 1
ATOM 1486 O O . VAL A 1 218 ? -8.380 12.791 -7.172 1.00 15.56 224 VAL A O 1
ATOM 1490 N N . GLY A 1 219 ? -8.747 10.787 -8.060 1.00 14.52 225 GLY A N 1
ATOM 1491 C CA . GLY A 1 219 ? -10.024 11.189 -8.645 1.00 14.30 225 GLY A CA 1
ATOM 1492 C C . GLY A 1 219 ? -11.046 11.523 -7.545 1.00 13.60 225 GLY A C 1
ATOM 1493 O O . GLY A 1 219 ? -11.138 10.843 -6.549 1.00 13.02 225 GLY A O 1
ATOM 1494 N N . VAL A 1 220 ? -11.789 12.603 -7.728 1.00 12.96 226 VAL A N 1
ATOM 1495 C CA . VAL A 1 220 ? -12.764 13.046 -6.732 1.00 11.98 226 VAL A CA 1
ATOM 1496 C C . VAL A 1 220 ? -14.132 13.290 -7.391 1.00 12.43 226 VAL A C 1
ATOM 1497 O O . VAL A 1 220 ? -14.212 13.654 -8.578 1.00 14.53 226 VAL A O 1
ATOM 1501 N N . ASP A 1 221 ? -15.190 13.061 -6.646 1.00 11.16 227 ASP A N 1
ATOM 1502 C CA . ASP A 1 221 ? -16.518 13.578 -6.951 1.00 12.02 227 ASP A CA 1
ATOM 1503 C C . ASP A 1 221 ? -16.755 14.819 -6.086 1.00 11.21 227 ASP A C 1
ATOM 1504 O O . ASP A 1 221 ? -16.156 14.958 -5.013 1.00 11.46 227 ASP A O 1
ATOM 1509 N N . VAL A 1 222 ? -17.613 15.694 -6.576 1.00 10.83 228 VAL A N 1
ATOM 1510 C CA . VAL A 1 222 ? -17.857 16.991 -5.985 1.00 10.75 228 VAL A CA 1
ATOM 1511 C C . VAL A 1 222 ? -19.266 17.017 -5.442 1.00 9.38 228 VAL A C 1
ATOM 1512 O O . VAL A 1 222 ? -20.229 16.654 -6.176 1.00 9.14 228 VAL A O 1
ATOM 1516 N N . ASN A 1 223 ? -19.426 17.473 -4.201 1.00 8.76 229 ASN A N 1
ATOM 1517 C CA . ASN A 1 223 ? -20.711 17.524 -3.525 1.00 8.45 229 ASN A CA 1
ATOM 1518 C C . ASN A 1 223 ? -20.880 18.930 -2.999 1.00 8.62 229 ASN A C 1
ATOM 1519 O O . ASN A 1 223 ? -19.939 19.562 -2.556 1.00 10.05 229 ASN A O 1
ATOM 1524 N N . GLN A 1 224 ? -22.101 19.389 -2.994 1.00 8.29 230 GLN A N 1
ATOM 1525 C CA . GLN A 1 224 ? -22.453 20.718 -2.482 1.00 8.69 230 GLN A CA 1
ATOM 1526 C C . GLN A 1 224 ? -23.318 20.569 -1.248 1.00 8.41 230 GLN A C 1
ATOM 1527 O O . GLN A 1 224 ? -24.204 19.727 -1.158 1.00 8.68 230 GLN A O 1
ATOM 1533 N N . ILE A 1 225 ? -23.005 21.370 -0.231 1.00 8.27 231 ILE A N 1
ATOM 1534 C CA . ILE A 1 225 ? -23.745 21.415 1.012 1.00 8.17 231 ILE A CA 1
ATOM 1535 C C . ILE A 1 225 ? -25.025 22.252 0.866 1.00 8.66 231 ILE A C 1
ATOM 1536 O O . ILE A 1 225 ? -24.971 23.413 0.380 1.00 8.78 231 ILE A O 1
ATOM 1541 N N . LEU A 1 226 ? -26.149 21.642 1.196 1.00 8.22 232 LEU A N 1
ATOM 1542 C CA . LEU A 1 226 ? -27.472 22.290 1.006 1.00 8.87 232 LEU A CA 1
ATOM 1543 C C . LEU A 1 226 ? -28.082 22.823 2.286 1.00 8.61 232 LEU A C 1
ATOM 1544 O O . LEU A 1 226 ? -28.984 23.689 2.232 1.00 9.08 232 LEU A O 1
ATOM 1549 N N . LYS A 1 227 ? -27.656 22.306 3.433 1.00 8.84 233 LYS A N 1
ATOM 1550 C CA . LYS A 1 227 ? -28.178 22.691 4.737 1.00 9.11 233 LYS A CA 1
ATOM 1551 C C . LYS A 1 227 ? -27.021 22.763 5.711 1.00 9.17 233 LYS A C 1
ATOM 1552 O O . LYS A 1 227 ? -26.061 22.019 5.543 1.00 9.57 233 LYS A O 1
ATOM 1558 N N . PRO A 1 228 ? -27.066 23.686 6.645 1.00 9.25 234 PRO A N 1
ATOM 1559 C CA . PRO A 1 228 ? -25.871 23.904 7.497 1.00 9.46 234 PRO A CA 1
ATOM 1560 C C . PRO A 1 228 ? -25.514 22.775 8.432 1.00 9.61 234 PRO A C 1
ATOM 1561 O O . PRO A 1 228 ? -24.345 22.693 8.843 1.00 9.72 234 PRO A O 1
ATOM 1565 N N . GLN A 1 229 ? -26.485 21.964 8.837 1.00 9.77 235 GLN A N 1
ATOM 1566 C CA . GLN A 1 229 ? -26.223 20.734 9.594 1.00 10.87 235 GLN A CA 1
ATOM 1567 C C . GLN A 1 229 ? -26.441 19.545 8.713 1.00 9.34 235 GLN A C 1
ATOM 1568 O O . GLN A 1 229 ? -27.556 19.256 8.311 1.00 11.08 235 GLN A O 1
ATOM 1574 N N . PHE A 1 230 ? -25.357 18.936 8.237 1.00 8.36 236 PHE A N 1
ATOM 1575 C CA . PHE A 1 230 ? -25.397 17.958 7.177 1.00 8.22 236 PHE A CA 1
ATOM 1576 C C . PHE A 1 230 ? -24.737 16.663 7.547 1.00 8.33 236 PHE A C 1
ATOM 1577 O O . PHE A 1 230 ? -24.412 15.842 6.665 1.00 8.28 236 PHE A O 1
ATOM 1585 N N . GLY A 1 231 ? -24.485 16.472 8.837 1.00 8.43 237 GLY A N 1
ATOM 1586 C CA . GLY 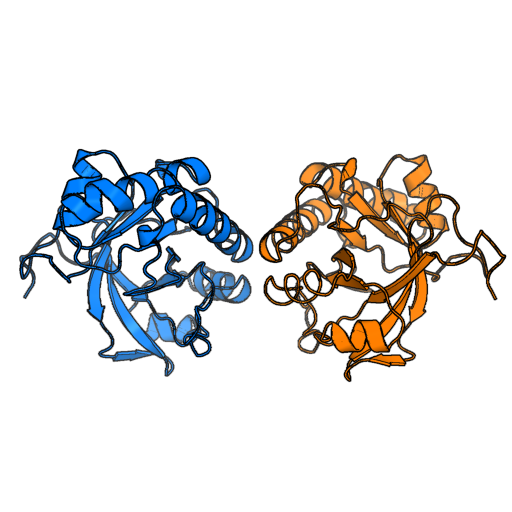A 1 231 ? -23.852 15.259 9.323 1.00 8.57 237 GLY A CA 1
ATOM 1587 C C . GLY A 1 231 ? -22.376 15.332 9.608 1.00 8.38 237 GLY A C 1
ATOM 1588 O O . GLY A 1 231 ? -21.719 14.314 9.837 1.00 8.70 237 GLY A O 1
ATOM 1589 N N . GLN A 1 232 ? -21.820 16.522 9.636 1.00 8.27 238 GLN A N 1
ATOM 1590 C CA . GLN A 1 232 ? -20.417 16.718 9.973 1.00 8.00 238 GLN A CA 1
ATOM 1591 C C . GLN A 1 232 ? -20.106 16.193 11.377 1.00 8.41 238 GLN A C 1
ATOM 1592 O O . GLN A 1 232 ? -20.923 16.337 12.307 1.00 9.58 238 GLN A O 1
ATOM 1598 N N . TRP A 1 233 ? -18.925 15.656 11.529 1.00 8.23 239 TRP A N 1
ATOM 1599 C CA . TRP A 1 233 ? -18.484 15.169 12.868 1.00 8.69 239 TRP A CA 1
ATOM 1600 C C . TRP A 1 233 ? -18.438 16.311 13.864 1.00 10.32 239 TRP A C 1
ATOM 1601 O O . TRP A 1 233 ? -18.826 16.135 15.028 1.00 12.00 239 TRP A O 1
ATOM 1612 N N . ALA A 1 234 ? -17.968 17.463 13.434 1.00 10.78 240 ALA A N 1
ATOM 1613 C CA . ALA A 1 234 ? -17.870 18.655 14.252 1.00 13.41 240 ALA A CA 1
ATOM 1614 C C . ALA A 1 234 ? -17.990 19.851 13.378 1.00 15.46 240 ALA A C 1
ATOM 1615 O O . ALA A 1 234 ? -17.627 19.899 12.203 1.00 14.69 240 ALA A O 1
ATOM 1618 N N . ASN B 1 24 ? 15.562 -22.220 32.103 1.00 40.37 30 ASN B N 1
ATOM 1619 C CA . ASN B 1 24 ? 14.981 -23.475 32.695 1.00 39.21 30 ASN B CA 1
ATOM 1620 C C . ASN B 1 24 ? 13.801 -23.168 33.676 1.00 32.50 30 ASN B C 1
ATOM 1621 O O . ASN B 1 24 ? 13.993 -22.636 34.769 1.00 38.68 30 ASN B O 1
ATOM 1623 N N . LEU B 1 25 ? 12.605 -23.499 33.265 1.00 25.92 31 LEU B N 1
ATOM 1624 C CA . LEU B 1 25 ? 11.405 -23.256 34.028 1.00 20.32 31 LEU B CA 1
ATOM 1625 C C . LEU B 1 25 ? 11.190 -24.351 35.008 1.00 15.98 31 LEU B C 1
ATOM 1626 O O . LEU B 1 25 ? 11.358 -25.540 34.673 1.00 17.37 31 LEU B O 1
ATOM 1631 N N . TYR B 1 26 ? 10.846 -24.027 36.242 1.00 12.72 32 TYR B N 1
ATOM 1632 C CA . TYR B 1 26 ? 10.258 -25.033 37.143 1.00 11.99 32 TYR B CA 1
ATOM 1633 C C . TYR B 1 26 ? 9.044 -25.664 36.402 1.00 11.14 32 TYR B C 1
ATOM 1634 O O . TYR B 1 26 ? 8.210 -24.979 35.831 1.00 11.26 32 TYR B O 1
ATOM 1643 N N . PHE B 1 27 ? 8.966 -26.979 36.499 1.00 10.92 33 PHE B N 1
ATOM 1644 C CA . PHE B 1 27 ? 7.805 -27.636 35.904 1.00 10.61 33 PHE B CA 1
ATOM 1645 C C . PHE B 1 27 ? 6.537 -27.095 36.561 1.00 10.58 33 PHE B C 1
ATOM 1646 O O . PHE B 1 27 ? 6.449 -27.052 37.820 1.00 10.99 33 PHE B O 1
ATOM 1654 N N . GLN B 1 28 ? 5.543 -26.740 35.771 1.00 10.45 34 GLN B N 1
ATOM 1655 C CA . GLN B 1 28 ? 4.240 -26.301 36.319 1.00 10.43 34 GLN B CA 1
ATOM 1656 C C . GLN B 1 28 ? 3.104 -26.922 35.599 1.00 10.28 34 GLN B C 1
ATOM 1657 O O . GLN B 1 28 ? 1.956 -26.548 35.805 1.00 10.44 34 GLN B O 1
ATOM 1663 N N . GLY B 1 29 ? 3.358 -27.936 34.764 1.00 9.92 35 GLY B N 1
ATOM 1664 C CA . GLY B 1 29 ? 2.287 -28.629 34.075 1.00 9.93 35 GLY B CA 1
ATOM 1665 C C . GLY B 1 29 ? 2.514 -28.806 32.594 1.00 9.86 35 GLY B C 1
ATOM 1666 O O . GLY B 1 29 ? 1.784 -29.572 31.964 1.00 10.41 35 GLY B O 1
ATOM 1667 N N . GLY B 1 30 ? 3.455 -28.066 32.032 1.00 9.96 36 GLY B N 1
ATOM 1668 C CA . GLY B 1 30 ? 3.742 -28.099 30.601 1.00 10.02 36 GLY B CA 1
ATOM 1669 C C . GLY B 1 30 ? 2.827 -27.274 29.742 1.00 9.66 36 GLY B C 1
ATOM 1670 O O . GLY B 1 30 ? 1.606 -27.201 29.963 1.00 10.46 36 GLY B O 1
ATOM 1671 N N . SER B 1 31 ? 3.408 -26.619 28.742 1.00 9.34 37 SER B N 1
ATOM 1672 C CA . SER B 1 31 ? 2.666 -25.858 27.819 1.00 8.95 37 SER B CA 1
ATOM 1673 C C . SER B 1 31 ? 1.525 -26.594 27.164 1.00 8.58 37 SER B C 1
ATOM 1674 O O . SER B 1 31 ? 1.661 -27.746 26.756 1.00 8.44 37 SER B O 1
ATOM 1677 N N . LEU B 1 32 ? 0.391 -25.886 26.980 1.00 8.46 38 LEU B N 1
ATOM 1678 C CA . LEU B 1 32 ? -0.723 -26.439 26.237 1.00 8.71 38 LEU B CA 1
ATOM 1679 C C . LEU B 1 32 ? -0.768 -25.942 24.781 1.00 8.54 38 LEU B C 1
ATOM 1680 O O . LEU B 1 32 ? -1.687 -26.247 24.036 1.00 9.94 38 LEU B O 1
ATOM 1685 N N . GLY B 1 33 ? 0.297 -25.268 24.388 1.00 8.61 39 GLY B N 1
ATOM 1686 C CA . GLY B 1 33 ? 0.410 -24.783 23.016 1.00 8.76 39 GLY B CA 1
ATOM 1687 C C . GLY B 1 33 ? 1.125 -23.483 22.955 1.00 8.80 39 GLY B C 1
ATOM 1688 O O . GLY B 1 33 ? 1.158 -22.707 23.922 1.00 9.12 39 GLY B O 1
ATOM 1689 N N . THR B 1 34 ? 1.720 -23.202 21.781 1.00 9.24 40 THR B N 1
ATOM 1690 C CA . THR B 1 34 ? 2.530 -21.989 21.598 1.00 9.36 40 THR B CA 1
ATOM 1691 C C . THR B 1 34 ? 1.724 -20.951 20.823 1.00 8.56 40 THR B C 1
ATOM 1692 O O . THR B 1 34 ? 1.059 -21.245 19.842 1.00 8.82 40 THR B O 1
ATOM 1696 N N . LEU B 1 35 ? 1.724 -19.741 21.345 1.00 8.19 41 LEU B N 1
ATOM 1697 C CA . LEU B 1 35 ? 1.199 -18.578 20.665 1.00 8.17 41 LEU B CA 1
ATOM 1698 C C . LEU B 1 35 ? 2.330 -17.622 20.365 1.00 8.23 41 LEU B C 1
ATOM 1699 O O . LEU B 1 35 ? 3.140 -17.333 21.230 1.00 8.48 41 LEU B O 1
ATOM 1704 N N . LEU B 1 36 ? 2.346 -17.079 19.158 1.00 8.22 42 LEU B N 1
ATOM 1705 C CA . LEU B 1 36 ? 3.372 -16.093 18.787 1.00 8.72 42 LEU B CA 1
ATOM 1706 C C . LEU B 1 36 ? 2.832 -14.688 18.943 1.00 8.43 42 LEU B C 1
ATOM 1707 O O . LEU B 1 36 ? 1.636 -14.478 18.775 1.00 9.21 42 LEU B O 1
ATOM 1712 N N . ASP B 1 37 ? 3.701 -13.742 19.279 1.00 8.38 43 ASP B N 1
ATOM 1713 C CA . ASP B 1 37 ? 3.342 -12.340 19.229 1.00 8.48 43 ASP B CA 1
ATOM 1714 C C . ASP B 1 37 ? 4.377 -11.610 18.439 1.00 8.62 43 ASP B C 1
ATOM 1715 O O . ASP B 1 37 ? 5.535 -12.036 18.395 1.00 9.30 43 ASP B O 1
ATOM 1720 N N . TYR B 1 38 ? 3.961 -10.567 17.724 1.00 8.75 44 TYR B N 1
ATOM 1721 C CA . TYR B 1 38 ? 4.855 -9.904 16.761 1.00 9.35 44 TYR B CA 1
ATOM 1722 C C . TYR B 1 38 ? 4.246 -8.569 16.386 1.00 9.36 44 TYR B C 1
ATOM 1723 O O . TYR B 1 38 ? 3.055 -8.416 16.189 1.00 9.99 44 TYR B O 1
ATOM 1732 N N . ALA B 1 39 ? 5.116 -7.604 16.202 1.00 9.91 45 ALA B N 1
ATOM 1733 C CA . ALA B 1 39 ? 4.736 -6.260 15.755 1.00 10.35 45 ALA B CA 1
ATOM 1734 C C . ALA B 1 39 ? 5.125 -5.943 14.333 1.00 10.81 45 ALA B C 1
ATOM 1735 O O . ALA B 1 39 ? 4.585 -4.970 13.777 1.00 10.95 45 ALA B O 1
ATOM 1737 N N . ALA B 1 40 ? 6.121 -6.614 13.752 1.00 10.57 46 ALA B N 1
ATOM 1738 C CA . ALA B 1 40 ? 6.776 -6.155 12.488 1.00 11.43 46 ALA B CA 1
ATOM 1739 C C . ALA B 1 40 ? 6.003 -6.456 11.232 1.00 12.26 46 ALA B C 1
ATOM 1740 O O . ALA B 1 40 ? 6.277 -5.877 10.165 1.00 13.52 46 ALA B O 1
ATOM 1742 N N . GLY B 1 41 ? 5.018 -7.344 11.275 1.00 11.76 47 GLY B N 1
ATOM 1743 C CA . GLY B 1 41 ? 4.289 -7.699 10.089 1.00 12.02 47 GLY B CA 1
ATOM 1744 C C . GLY B 1 41 ? 3.165 -8.644 10.393 1.00 12.25 47 GLY B C 1
ATOM 1745 O O . GLY B 1 41 ? 2.940 -8.968 11.536 1.00 12.23 47 GLY B O 1
ATOM 1746 N N . VAL B 1 42 ? 2.458 -9.022 9.341 1.00 12.15 48 VAL B N 1
ATOM 1747 C CA . VAL B 1 42 ? 1.385 -9.965 9.392 1.00 12.03 48 VAL B CA 1
ATOM 1748 C C . VAL B 1 42 ? 1.917 -11.296 8.807 1.00 12.51 48 VAL B C 1
ATOM 1749 O O . VAL B 1 42 ? 2.534 -11.312 7.729 1.00 13.73 48 VAL B O 1
ATOM 1753 N N . ILE B 1 43 ? 1.676 -12.390 9.502 1.00 12.03 49 ILE B N 1
ATOM 1754 C CA . ILE B 1 43 ? 2.135 -13.738 9.146 1.00 12.99 49 ILE B CA 1
ATOM 1755 C C . ILE B 1 43 ? 0.953 -14.551 8.621 1.00 14.12 49 ILE B C 1
ATOM 1756 O O . ILE B 1 43 ? -0.055 -14.626 9.285 1.00 14.43 49 ILE B O 1
ATOM 1761 N N . PRO B 1 44 ? 1.086 -15.205 7.473 1.00 15.11 50 PRO B N 1
ATOM 1762 C CA . PRO B 1 44 ? 0.007 -16.104 7.034 1.00 15.46 50 PRO B CA 1
ATOM 1763 C C . PRO B 1 44 ? -0.206 -17.239 8.007 1.00 14.64 50 PRO B C 1
ATOM 1764 O O . PRO B 1 44 ? 0.715 -17.752 8.603 1.00 15.30 50 PRO B O 1
ATOM 1768 N N . ALA B 1 45 ? -1.478 -17.607 8.170 1.00 15.27 51 ALA B N 1
ATOM 1769 C CA . ALA B 1 45 ? -1.803 -18.741 9.023 1.00 15.91 51 ALA B CA 1
ATOM 1770 C C . ALA B 1 45 ? -0.975 -19.974 8.773 1.00 16.26 51 ALA B C 1
ATOM 1771 O O . ALA B 1 45 ? -0.531 -20.672 9.694 1.00 14.94 51 ALA B O 1
ATOM 1773 N N . SER B 1 46 ? -0.748 -20.336 7.498 1.00 17.79 52 SER B N 1
ATOM 1774 C CA . SER B 1 46 ? 0.026 -21.522 7.200 1.00 19.43 52 SER B CA 1
ATOM 1775 C C . SER B 1 46 ? 1.407 -21.528 7.762 1.00 18.69 52 SER B C 1
ATOM 1776 O O . SER B 1 46 ? 1.886 -22.525 8.236 1.00 20.26 52 SER B O 1
ATOM 1779 N N . GLN B 1 47 ? 2.013 -20.335 7.864 1.00 18.40 53 GLN B N 1
ATOM 1780 C CA . GLN B 1 47 ? 3.344 -20.242 8.402 1.00 18.65 53 GLN B CA 1
ATOM 1781 C C . GLN B 1 47 ? 3.365 -20.312 9.929 1.00 16.11 53 GLN B C 1
ATOM 1782 O O . GLN B 1 47 ? 4.341 -20.734 10.570 1.00 16.46 53 GLN B O 1
ATOM 1788 N N . ILE B 1 48 ? 2.289 -19.791 10.551 1.00 14.98 54 ILE B N 1
ATOM 1789 C CA . ILE B 1 48 ? 2.151 -19.927 12.020 1.00 13.74 54 ILE B CA 1
ATOM 1790 C C . ILE B 1 48 ? 2.072 -21.405 12.436 1.00 14.28 54 ILE B C 1
ATOM 1791 O O . ILE B 1 48 ? 2.789 -21.859 13.296 1.00 13.98 54 ILE B O 1
ATOM 1796 N N . ARG B 1 49 ? 1.248 -22.160 11.698 1.00 16.53 55 ARG B N 1
ATOM 1797 C CA . ARG B 1 49 ? 1.135 -23.589 11.952 1.00 19.87 55 ARG B CA 1
ATOM 1798 C C . ARG B 1 49 ? 2.412 -24.345 11.684 1.00 19.39 55 ARG B C 1
ATOM 1799 O O . ARG B 1 49 ? 2.885 -25.145 12.484 1.00 18.55 55 ARG B O 1
ATOM 1807 N N . ALA B 1 50 ? 3.029 -23.999 10.564 1.00 19.21 56 ALA B N 1
ATOM 1808 C CA . ALA B 1 50 ? 4.274 -24.632 10.207 1.00 21.45 56 ALA B CA 1
ATOM 1809 C C . ALA B 1 50 ? 5.399 -24.417 11.243 1.00 20.96 56 AL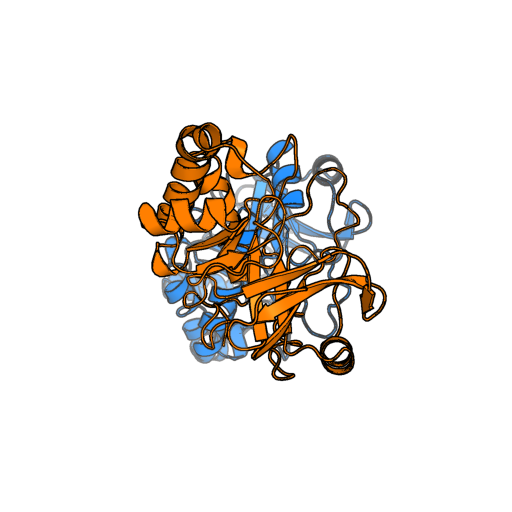A B C 1
ATOM 1810 O O . ALA B 1 50 ? 6.255 -25.283 11.372 1.00 22.32 56 ALA B O 1
ATOM 1812 N N . ALA B 1 51 ? 5.369 -23.312 12.023 1.00 19.20 57 ALA B N 1
ATOM 1813 C CA . ALA B 1 51 ? 6.333 -22.962 13.056 1.00 19.19 57 ALA B CA 1
ATOM 1814 C C . ALA B 1 51 ? 6.024 -23.726 14.376 1.00 17.89 57 ALA B C 1
ATOM 1815 O O . ALA B 1 51 ? 6.685 -23.507 15.369 1.00 21.65 57 ALA B O 1
ATOM 1817 N N . GLY B 1 52 ? 4.967 -24.475 14.365 1.00 17.39 58 GLY B N 1
ATOM 1818 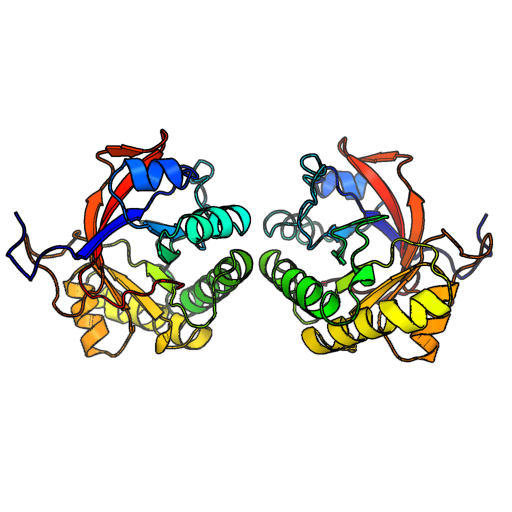C CA . GLY B 1 52 ? 4.579 -25.248 15.528 1.00 17.85 58 GLY B CA 1
ATOM 1819 C C . GLY B 1 52 ? 3.762 -24.461 16.520 1.00 17.33 58 GLY B C 1
ATOM 1820 O O . GLY B 1 52 ? 3.729 -24.850 17.719 1.00 20.31 58 GLY B O 1
ATOM 1821 N N . ALA B 1 53 ? 3.106 -23.404 16.059 1.00 13.97 59 ALA B N 1
ATOM 1822 C CA . ALA B 1 53 ? 2.233 -22.607 16.930 1.00 12.29 59 ALA B CA 1
ATOM 1823 C C . ALA B 1 53 ? 0.759 -22.883 16.667 1.00 11.70 59 ALA B C 1
ATOM 1824 O O . ALA B 1 53 ? 0.353 -23.317 15.564 1.00 14.43 59 ALA B O 1
ATOM 1826 N N . VAL B 1 54 ? -0.088 -22.659 17.672 1.00 10.14 60 VAL B N 1
ATOM 1827 C CA . VAL B 1 54 ? -1.495 -22.872 17.600 1.00 9.95 60 VAL B CA 1
ATOM 1828 C C . VAL B 1 54 ? -2.305 -21.598 17.450 1.00 9.03 60 VAL B C 1
ATOM 1829 O O . VAL B 1 54 ? -3.543 -21.631 17.394 1.00 9.08 60 VAL B O 1
ATOM 1833 N N . GLY B 1 55 ? -1.632 -20.462 17.376 1.00 8.33 61 GLY B N 1
ATOM 1834 C CA . GLY B 1 55 ? -2.276 -19.200 17.267 1.00 7.91 61 GLY B CA 1
ATOM 1835 C C . GLY B 1 55 ? -1.346 -18.065 17.539 1.00 7.64 61 GLY B C 1
ATOM 1836 O O . GLY B 1 55 ? -0.121 -18.240 17.617 1.00 7.68 61 GLY B O 1
ATOM 1837 N N . ALA B 1 56 ? -1.924 -16.866 17.740 1.00 7.90 62 ALA B N 1
ATOM 1838 C CA . ALA B 1 56 ? -1.187 -15.634 17.901 1.00 8.15 62 ALA B CA 1
ATOM 1839 C C . ALA B 1 56 ? -1.866 -14.707 18.883 1.00 8.01 62 ALA B C 1
ATOM 1840 O O . ALA B 1 56 ? -3.086 -14.703 18.959 1.00 7.98 62 ALA B O 1
ATOM 1842 N N . ILE B 1 57 ? -1.048 -13.939 19.577 1.00 7.54 63 ILE B N 1
ATOM 1843 C CA . ILE B 1 57 ? -1.530 -12.845 20.446 1.00 7.86 63 ILE B CA 1
ATOM 1844 C C . ILE B 1 57 ? -1.218 -11.550 19.668 1.00 8.10 63 ILE B C 1
ATOM 1845 O O . ILE B 1 57 ? -0.033 -11.315 19.327 1.00 9.09 63 ILE B O 1
ATOM 1850 N N . ARG B 1 58 ? -2.248 -10.844 19.239 1.00 7.60 64 ARG B N 1
ATOM 1851 C CA . ARG B 1 58 ? -2.176 -9.821 18.244 1.00 7.68 64 ARG B CA 1
ATOM 1852 C C . ARG B 1 58 ? -2.567 -8.448 18.822 1.00 7.94 64 ARG B C 1
ATOM 1853 O O . ARG B 1 58 ? -3.469 -8.334 19.646 1.00 7.94 64 ARG B O 1
ATOM 1861 N N . TYR B 1 59 ? -1.953 -7.391 18.296 1.00 7.82 65 TYR B N 1
ATOM 1862 C CA . TYR B 1 59 ? -2.119 -6.051 18.793 1.00 7.79 65 TYR B CA 1
ATOM 1863 C C . TYR B 1 59 ? -3.379 -5.419 18.322 1.00 7.72 65 TYR B C 1
ATOM 1864 O O . TYR B 1 59 ? -3.588 -5.261 17.109 1.00 8.90 65 TYR B O 1
ATOM 1873 N N . VAL B 1 60 ? -4.151 -4.881 19.251 1.00 7.25 66 VAL B N 1
ATOM 1874 C CA . VAL B 1 60 ? -5.245 -3.984 18.962 1.00 7.66 66 VAL B CA 1
ATOM 1875 C C . VAL B 1 60 ? -4.893 -2.539 19.326 1.00 7.92 66 VAL B C 1
ATOM 1876 O O . VAL B 1 60 ? -5.571 -1.823 20.049 1.00 8.29 66 VAL B O 1
ATOM 1880 N N . SER B 1 61 ? -3.742 -2.138 18.828 1.00 8.63 67 SER B N 1
ATOM 1881 C CA A SER B 1 61 ? -3.096 -0.855 19.122 0.60 8.42 67 SER B CA 1
ATOM 1882 C CA B SER B 1 61 ? -3.124 -0.843 19.157 0.40 8.59 67 SER B CA 1
ATOM 1883 C C . SER B 1 61 ? -2.516 -0.233 17.872 1.00 9.05 67 SER B C 1
ATOM 1884 O O . SER B 1 61 ? -2.292 -0.919 16.881 1.00 9.53 67 SER B O 1
ATOM 1889 N N . ASP B 1 62 ? -2.293 1.054 17.929 1.00 9.09 68 ASP B N 1
ATOM 1890 C CA . ASP B 1 62 ? -1.674 1.834 16.894 1.00 9.21 68 ASP B CA 1
ATOM 1891 C C . ASP B 1 62 ? -0.135 1.799 17.011 1.00 9.45 68 ASP B C 1
ATOM 1892 O O . ASP B 1 62 ? 0.432 1.290 17.952 1.00 9.11 68 ASP B O 1
ATOM 1897 N N . ARG B 1 63 ? 0.499 2.396 15.996 1.00 9.85 69 ARG B N 1
ATOM 1898 C CA . ARG B 1 63 ? 1.974 2.508 15.879 1.00 9.81 69 ARG B CA 1
ATOM 1899 C C . ARG B 1 63 ? 2.445 3.804 16.463 1.00 9.85 69 ARG B C 1
ATOM 1900 O O . ARG B 1 63 ? 1.974 4.895 16.072 1.00 10.89 69 ARG B O 1
ATOM 1908 N N . ARG B 1 64 ? 3.310 3.697 17.483 1.00 9.84 70 ARG B N 1
ATOM 1909 C CA . ARG B 1 64 ? 3.805 4.869 18.178 1.00 10.43 70 ARG B CA 1
ATOM 1910 C C . ARG B 1 64 ? 4.806 5.608 17.300 1.00 11.45 70 ARG B C 1
ATOM 1911 O O . ARG B 1 64 ? 5.284 5.042 16.307 1.00 11.42 70 ARG B O 1
ATOM 1919 N N . PRO B 1 65 ? 5.188 6.823 17.707 1.00 12.23 71 PRO B N 1
ATOM 1920 C CA . PRO B 1 65 ? 6.267 7.504 16.986 1.00 13.57 71 PRO B CA 1
ATOM 1921 C C . PRO B 1 65 ? 7.529 6.678 16.963 1.00 13.19 71 PRO B C 1
ATOM 1922 O O . PRO B 1 65 ? 7.893 6.061 17.936 1.00 13.77 71 PRO B O 1
ATOM 1926 N N . GLY B 1 66 ? 8.149 6.609 15.775 1.00 14.92 72 GLY B N 1
ATOM 1927 C CA . GLY B 1 66 ? 9.328 5.707 15.629 1.00 15.15 72 GLY B CA 1
ATOM 1928 C C . GLY B 1 66 ? 8.942 4.299 15.275 1.00 14.75 72 GLY B C 1
ATOM 1929 O O . GLY B 1 66 ? 9.801 3.451 15.082 1.00 16.18 72 GLY B O 1
ATOM 1930 N N . GLY B 1 67 ? 7.627 4.054 15.187 1.00 13.58 73 GLY B N 1
ATOM 1931 C CA . GLY B 1 67 ? 7.114 2.701 14.923 1.00 12.45 73 GLY B CA 1
ATOM 1932 C C . GLY B 1 67 ? 6.478 2.496 13.563 1.00 12.23 73 GLY B C 1
ATOM 1933 O O . GLY B 1 67 ? 5.602 1.628 13.439 1.00 11.49 73 GLY B O 1
ATOM 1934 N N . ALA B 1 68 ? 6.915 3.208 12.518 1.00 11.67 74 ALA B N 1
ATOM 1935 C CA . ALA B 1 68 ? 6.352 2.974 11.185 1.00 12.00 74 ALA B CA 1
ATOM 1936 C C . ALA B 1 68 ? 6.613 1.564 10.682 1.00 11.45 74 ALA B C 1
ATOM 1937 O O . ALA B 1 68 ? 5.856 1.022 9.868 1.00 12.21 74 ALA B O 1
ATOM 1939 N N . TRP B 1 69 ? 7.615 0.892 11.239 1.00 10.95 75 TRP B N 1
ATOM 1940 C CA . TRP B 1 69 ? 7.945 -0.459 10.909 1.00 10.79 75 TRP B CA 1
ATOM 1941 C C . TRP B 1 69 ? 6.924 -1.474 11.425 1.00 10.47 75 TRP B C 1
ATOM 1942 O O . TRP B 1 69 ? 6.967 -2.641 11.055 1.00 10.19 75 TRP B O 1
ATOM 1953 N N . MET B 1 70 ? 6.084 -1.056 12.357 1.00 10.18 76 MET B N 1
ATOM 1954 C CA . MET B 1 70 ? 5.176 -1.964 13.084 1.00 10.20 76 MET B CA 1
ATOM 1955 C C . MET B 1 70 ? 3.953 -2.331 12.296 1.00 10.15 76 MET B C 1
ATOM 1956 O O . MET B 1 70 ? 2.811 -2.035 12.662 1.00 10.16 76 MET B O 1
ATOM 1961 N N . LEU B 1 71 ? 4.156 -3.036 11.196 1.00 10.17 77 LEU B N 1
ATOM 1962 C CA . LEU B 1 71 ? 3.062 -3.359 10.298 1.00 10.81 77 LEU B CA 1
ATOM 1963 C C . LEU B 1 71 ? 2.125 -4.380 10.876 1.00 10.52 77 LEU B C 1
ATOM 1964 O O . LEU B 1 71 ? 1.019 -4.556 10.315 1.00 11.78 77 LEU B O 1
ATOM 1969 N N . GLY B 1 72 ? 2.522 -5.020 11.925 1.00 9.87 78 GLY B N 1
ATOM 1970 C CA . GLY B 1 72 ? 1.636 -5.924 12.659 1.00 10.18 78 GLY B CA 1
ATOM 1971 C C . GLY B 1 72 ? 0.726 -5.212 13.660 1.00 9.98 78 GLY B C 1
ATOM 1972 O O . GLY B 1 72 ? -0.004 -5.912 14.370 1.00 11.25 78 GLY B O 1
ATOM 1973 N N . LYS B 1 73 ? 0.697 -3.893 13.677 1.00 9.60 79 LYS B N 1
ATOM 1974 C CA . LYS B 1 73 ? -0.220 -3.130 14.556 1.00 9.81 79 LYS B CA 1
ATOM 1975 C C . LYS B 1 73 ? -1.130 -2.251 13.725 1.00 10.29 79 LYS B C 1
ATOM 1976 O O . LYS B 1 73 ? -0.620 -1.415 12.950 1.00 11.37 79 LYS B O 1
ATOM 1982 N N . PRO B 1 74 ? -2.448 -2.338 13.876 1.00 10.47 80 PRO B N 1
ATOM 1983 C CA . PRO B 1 74 ? -3.170 -3.356 14.610 1.00 10.08 80 PRO B CA 1
ATOM 1984 C C . PRO B 1 74 ? -3.515 -4.547 13.727 1.00 10.00 80 PRO B C 1
ATOM 1985 O O . PRO B 1 74 ? -3.430 -4.431 12.498 1.00 10.71 80 PRO B O 1
ATOM 1989 N N . ILE B 1 75 ? -4.012 -5.594 14.316 1.00 8.95 81 ILE B N 1
ATOM 1990 C CA . ILE B 1 75 ? -4.628 -6.686 13.543 1.00 9.28 81 ILE B CA 1
ATOM 1991 C C . ILE B 1 75 ? -5.885 -6.119 12.854 1.00 9.80 81 ILE B C 1
ATOM 1992 O O . ILE B 1 75 ? -6.621 -5.340 13.450 1.00 10.31 81 ILE B O 1
ATOM 1997 N N . GLN B 1 76 ? -6.014 -6.447 11.572 1.00 9.89 82 GLN B N 1
ATOM 1998 C CA A GLN B 1 76 ? -7.192 -6.057 10.787 0.68 10.84 82 GLN B CA 1
ATOM 1999 C CA B GLN B 1 76 ? -7.135 -6.054 10.712 0.32 10.07 82 GLN B CA 1
ATOM 2000 C C . GLN B 1 76 ? -8.090 -7.255 10.555 1.00 9.62 82 GLN B C 1
ATOM 2001 O O . GLN B 1 76 ? -7.683 -8.398 10.678 1.00 8.78 82 GLN B O 1
ATOM 2012 N N . LEU B 1 77 ? -9.330 -6.969 10.200 1.00 9.38 83 LEU B N 1
ATOM 2013 C CA . LEU B 1 77 ? -10.335 -7.982 9.958 1.00 9.41 83 LEU B CA 1
ATOM 2014 C C . LEU B 1 77 ? -9.871 -9.068 8.988 1.00 9.37 83 LEU B C 1
ATOM 2015 O O . LEU B 1 77 ? -10.070 -10.243 9.263 1.00 9.32 83 LEU B O 1
ATOM 2020 N N . SER B 1 78 ? -9.222 -8.691 7.889 1.00 9.96 84 SER B N 1
ATOM 2021 C CA A SER B 1 78 ? -8.817 -9.699 6.911 0.75 10.62 84 SER B CA 1
ATOM 2022 C CA B SER B 1 78 ? -8.792 -9.681 6.892 0.25 10.35 84 SER B CA 1
ATOM 2023 C C . SER B 1 78 ? -7.884 -10.728 7.515 1.00 9.95 84 SER B C 1
ATOM 2024 O O . SER B 1 78 ? -7.983 -11.905 7.177 1.00 10.28 84 SER B O 1
ATOM 2029 N N . GLU B 1 79 ? -6.996 -10.307 8.398 1.00 9.59 85 GLU B N 1
ATOM 2030 C CA . GLU B 1 79 ? -6.101 -11.196 9.047 1.00 9.38 85 GLU B CA 1
ATOM 2031 C C . GLU B 1 79 ? -6.838 -12.123 10.033 1.00 8.74 85 GLU B C 1
ATOM 2032 O O . GLU B 1 79 ? -6.619 -13.308 10.114 1.00 9.24 85 GLU B O 1
ATOM 2038 N N . ALA B 1 80 ? -7.726 -11.558 10.841 1.00 8.31 86 ALA B N 1
ATOM 2039 C CA . ALA B 1 80 ? -8.487 -12.344 11.793 1.00 8.37 86 ALA B CA 1
ATOM 2040 C C . ALA B 1 80 ? -9.270 -13.436 11.111 1.00 8.57 86 ALA B C 1
ATOM 2041 O O . ALA B 1 80 ? -9.316 -14.552 11.577 1.00 8.55 86 ALA B O 1
ATOM 2043 N N . ARG B 1 81 ? -9.847 -13.116 9.945 1.00 9.08 87 ARG B N 1
ATOM 2044 C CA . ARG B 1 81 ? -10.597 -14.134 9.205 1.00 9.81 87 ARG B CA 1
ATOM 2045 C C . ARG B 1 81 ? -9.689 -15.266 8.773 1.00 10.52 87 ARG B C 1
ATOM 2046 O O . ARG B 1 81 ? -10.064 -16.446 8.866 1.00 10.75 87 ARG B O 1
ATOM 2054 N N . ASP B 1 82 ? -8.514 -14.909 8.253 1.00 10.80 88 ASP B N 1
ATOM 2055 C CA . ASP B 1 82 ? -7.487 -15.923 7.807 1.00 12.27 88 ASP B CA 1
ATOM 2056 C C . ASP B 1 82 ? -7.085 -16.840 8.982 1.00 11.19 88 ASP B C 1
ATOM 2057 O O . ASP B 1 82 ? -7.082 -18.069 8.905 1.00 10.98 88 ASP B O 1
ATOM 2062 N N . LEU B 1 83 ? -6.772 -16.229 10.125 1.00 10.29 89 LEU B N 1
ATOM 2063 C CA . LEU B 1 83 ? -6.365 -17.000 11.269 1.00 10.60 89 LEU B CA 1
ATOM 2064 C C . LEU B 1 83 ? -7.484 -17.945 11.750 1.00 9.66 89 LEU B C 1
ATOM 2065 O O . LEU B 1 83 ? -7.282 -19.149 11.956 1.00 9.83 89 LEU B O 1
ATOM 2070 N N . SER B 1 84 ? -8.683 -17.386 11.894 1.00 9.49 90 SER B N 1
ATOM 2071 C CA A SER B 1 84 ? -9.755 -18.175 12.429 0.74 10.22 90 SER B CA 1
ATOM 2072 C CA B SER B 1 84 ? -9.881 -18.102 12.329 0.26 9.96 90 SER B CA 1
ATOM 2073 C C . SER B 1 84 ? -10.140 -19.280 11.418 1.00 10.28 90 SER B C 1
ATOM 2074 O O . SER B 1 84 ? -10.408 -20.413 11.847 1.00 10.34 90 SER B O 1
ATOM 2079 N N . GLY B 1 85 ? -10.143 -19.000 10.115 1.00 10.51 91 GLY B N 1
ATOM 2080 C CA . GLY B 1 85 ? -10.512 -19.980 9.139 1.00 11.40 91 GLY B CA 1
ATOM 2081 C C . GLY B 1 85 ? -9.608 -21.189 9.092 1.00 11.95 91 GLY B C 1
ATOM 2082 O O . GLY B 1 85 ? -9.998 -22.298 8.745 1.00 12.85 91 GLY B O 1
ATOM 2083 N N . ASN B 1 86 ? -8.353 -20.973 9.487 1.00 11.37 92 ASN B N 1
ATOM 2084 C CA . ASN B 1 86 ? -7.358 -22.021 9.608 1.00 12.23 92 ASN B CA 1
ATOM 2085 C C . ASN B 1 86 ? -7.321 -22.655 10.957 1.00 11.78 92 ASN B C 1
ATOM 2086 O O . ASN B 1 86 ? -6.449 -23.485 11.236 1.00 13.53 92 ASN B O 1
ATOM 2091 N N . GLY B 1 87 ? -8.277 -22.363 11.807 1.00 11.15 93 GLY B N 1
ATOM 2092 C CA . GLY B 1 87 ? -8.388 -22.994 13.123 1.00 11.41 93 GLY B CA 1
ATOM 2093 C C . GLY B 1 87 ? -7.360 -22.537 14.151 1.00 11.22 93 GLY B C 1
ATOM 2094 O O . GLY B 1 87 ? -7.177 -23.227 15.155 1.00 12.78 93 GLY B O 1
ATOM 2095 N N . LEU B 1 88 ? -6.738 -21.405 13.914 1.00 10.70 94 LEU B N 1
ATOM 2096 C CA . LEU B 1 88 ? -5.792 -20.854 14.848 1.00 10.71 94 LEU B CA 1
ATOM 2097 C C . LEU B 1 88 ? -6.509 -20.008 15.893 1.00 10.45 94 LEU B C 1
ATOM 2098 O O . LEU B 1 88 ? -7.498 -19.340 15.603 1.00 12.86 94 LEU B O 1
ATOM 2103 N N . LYS B 1 89 ? -5.901 -19.963 17.056 1.00 9.73 95 LYS B N 1
ATOM 2104 C CA . LYS B 1 89 ? -6.402 -19.129 18.153 1.00 10.05 95 LYS B CA 1
ATOM 2105 C C . LYS B 1 89 ? -5.967 -17.700 17.993 1.00 9.84 95 LYS B C 1
ATOM 2106 O O . LYS B 1 89 ? -4.846 -17.446 17.577 1.00 10.26 95 LYS B O 1
ATOM 2112 N N . ILE B 1 90 ? -6.823 -16.751 18.377 1.00 8.67 96 ILE B N 1
ATOM 2113 C CA . ILE B 1 90 ? -6.498 -15.327 18.364 1.00 8.63 96 ILE B CA 1
ATOM 2114 C C . ILE B 1 90 ? -6.701 -14.829 19.794 1.00 8.14 96 ILE B C 1
ATOM 2115 O O . ILE B 1 90 ? -7.757 -15.117 20.402 1.00 8.20 96 ILE B O 1
ATOM 2120 N N . VAL B 1 91 ? -5.769 -14.046 20.282 1.00 7.72 97 VAL B N 1
ATOM 2121 C CA . VAL B 1 91 ? -5.905 -13.340 21.546 1.00 7.78 97 VAL B CA 1
ATOM 2122 C C . VAL B 1 91 ? -5.557 -11.885 21.283 1.00 7.79 97 VAL B C 1
ATOM 2123 O O . VAL B 1 91 ? -4.540 -11.621 20.619 1.00 8.74 97 VAL B O 1
ATOM 2127 N N . SER B 1 92 ? -6.254 -10.934 21.876 1.00 7.25 98 SER B N 1
ATOM 2128 C CA . SER B 1 92 ? -5.930 -9.521 21.733 1.00 7.10 98 SER B CA 1
ATOM 2129 C C . SER B 1 92 ? -5.044 -8.990 22.861 1.00 7.49 98 SER B C 1
ATOM 2130 O O . SER B 1 92 ? -5.294 -9.255 24.041 1.00 7.82 98 SER B O 1
ATOM 2133 N N . CYS B 1 93 ? -4.057 -8.200 22.476 1.00 7.06 99 CYS B N 1
ATOM 2134 C CA . CYS B 1 93 ? -3.261 -7.475 23.452 1.00 7.50 99 CYS B CA 1
ATOM 2135 C C . CYS B 1 93 ? -3.097 -6.028 23.011 1.00 6.86 99 CYS B C 1
ATOM 2136 O O . CYS B 1 93 ? -3.346 -5.680 21.866 1.00 7.42 99 CYS B O 1
ATOM 2139 N N . TYR B 1 94 ? -2.779 -5.181 23.957 1.00 6.61 100 TYR B N 1
ATOM 2140 C CA . TYR B 1 94 ? -2.694 -3.748 23.727 1.00 6.62 100 TYR B CA 1
ATOM 2141 C C . TYR B 1 94 ? -1.368 -3.245 24.252 1.00 7.11 100 TYR B C 1
ATOM 2142 O O . TYR B 1 94 ? -1.071 -3.371 25.433 1.00 7.44 100 TYR B O 1
ATOM 2151 N N . GLN B 1 95 ? -0.576 -2.555 23.408 1.00 7.26 101 GLN B N 1
ATOM 2152 C CA . GLN B 1 95 ? 0.551 -1.769 23.841 1.00 7.45 101 GLN B CA 1
ATOM 2153 C C . GLN B 1 95 ? 0.793 -0.698 22.824 1.00 7.66 101 GLN B C 1
ATOM 2154 O O . GLN B 1 95 ? 0.949 -0.996 21.633 1.00 7.91 101 GLN B O 1
ATOM 2160 N N . TYR B 1 96 ? 0.831 0.543 23.280 1.00 7.32 102 TYR B N 1
ATOM 2161 C CA . TYR B 1 96 ? 1.099 1.656 22.388 1.00 7.49 102 TYR B CA 1
ATOM 2162 C C . TYR B 1 96 ? 2.533 2.137 22.580 1.00 7.92 102 TYR B C 1
ATOM 2163 O O . TYR B 1 96 ? 3.410 2.081 21.694 1.00 8.37 102 TYR B O 1
ATOM 2172 N N . GLY B 1 97 ? 2.814 2.676 23.762 1.00 7.73 103 GLY B N 1
ATOM 2173 C CA . GLY B 1 97 ? 4.119 3.264 24.098 1.00 8.21 103 GLY B CA 1
ATOM 2174 C C . GLY B 1 97 ? 5.052 2.296 24.738 1.00 8.72 103 GLY B C 1
ATOM 2175 O O . GLY B 1 97 ? 4.734 1.117 24.942 1.00 9.03 103 GLY B O 1
ATOM 2176 N N . LYS B 1 98 ? 6.217 2.792 25.116 1.00 9.63 104 LYS B N 1
ATOM 2177 C CA . LYS B 1 98 ? 7.232 2.007 25.733 1.00 11.16 104 LYS B CA 1
ATOM 2178 C C . LYS B 1 98 ? 8.198 2.901 26.493 1.00 10.53 104 LYS B C 1
ATOM 2179 O O . LYS B 1 98 ? 8.502 3.989 26.070 1.00 10.63 104 LYS B O 1
ATOM 2185 N N . GLY B 1 99 ? 8.733 2.416 27.609 1.00 10.73 105 GLY B N 1
ATOM 2186 C CA . GLY B 1 99 ? 9.790 3.134 28.283 1.00 11.45 105 GLY B CA 1
ATOM 2187 C C . GLY B 1 99 ? 9.337 4.461 28.836 1.00 11.91 105 GLY B C 1
ATOM 2188 O O . GLY B 1 99 ? 8.372 4.520 29.624 1.00 11.16 105 GLY B O 1
ATOM 2189 N N . SER B 1 100 ? 9.940 5.543 28.371 1.00 12.10 106 SER B N 1
ATOM 2190 C CA . SER B 1 100 ? 9.533 6.870 28.811 1.00 12.52 106 SER B CA 1
ATOM 2191 C C . SER B 1 100 ? 8.133 7.251 28.290 1.00 11.02 106 SER B C 1
ATOM 2192 O O . SER B 1 100 ? 7.580 8.236 28.705 1.00 11.54 106 SER B O 1
ATOM 2195 N N . THR B 1 101 ? 7.593 6.471 27.369 1.00 10.08 107 THR B N 1
ATOM 2196 C CA . THR B 1 101 ? 6.217 6.639 26.919 1.00 9.65 107 THR B CA 1
ATOM 2197 C C . THR B 1 101 ? 5.332 5.465 27.292 1.00 9.14 107 THR B C 1
ATOM 2198 O O . THR B 1 101 ? 4.268 5.288 26.662 1.00 9.35 107 THR B O 1
ATOM 2202 N N . ALA B 1 102 ? 5.664 4.699 28.307 1.00 9.15 108 ALA B N 1
ATOM 2203 C CA . ALA B 1 102 ? 4.849 3.587 28.698 1.00 8.95 108 ALA B CA 1
ATOM 2204 C C . ALA B 1 102 ? 3.411 4.024 28.958 1.00 8.61 108 ALA B C 1
ATOM 2205 O O . ALA B 1 102 ? 3.177 5.043 29.563 1.00 8.80 108 ALA B O 1
ATOM 2207 N N . ASP B 1 103 ? 2.476 3.209 28.557 1.00 8.15 109 ASP B N 1
ATOM 2208 C CA . ASP B 1 103 ? 1.052 3.583 28.548 1.00 8.37 109 ASP B CA 1
ATOM 2209 C C . ASP B 1 103 ? 0.532 3.968 29.930 1.00 8.64 109 ASP B C 1
ATOM 2210 O O . ASP B 1 103 ? -0.195 4.910 30.068 1.00 9.16 109 ASP B O 1
ATOM 2215 N N . TRP B 1 104 ? 0.990 3.212 30.924 1.00 8.39 110 TRP B N 1
ATOM 2216 C CA . TRP B 1 104 ? 0.465 3.301 32.295 1.00 8.89 110 TRP B CA 1
ATOM 2217 C C . TRP B 1 104 ? 0.990 4.505 33.025 1.00 9.54 110 TRP B C 1
ATOM 2218 O O . TRP B 1 104 ? 0.481 4.829 34.101 1.00 9.84 110 TRP B O 1
ATOM 2229 N N . LEU B 1 105 ? 1.971 5.238 32.465 1.00 9.46 111 LEU B N 1
ATOM 2230 C CA . LEU B 1 105 ? 2.497 6.395 33.189 1.00 10.12 111 LEU B CA 1
ATOM 2231 C C . LEU B 1 105 ? 1.397 7.385 33.457 1.00 10.29 111 LEU B C 1
ATOM 2232 O O . LEU B 1 105 ? 1.495 8.139 34.418 1.00 11.55 111 LEU B O 1
ATOM 2237 N N . GLY B 1 106 ? 0.419 7.504 32.584 1.00 9.86 112 GLY B N 1
ATOM 2238 C CA . GLY B 1 106 ? -0.640 8.445 32.743 1.00 10.16 112 GLY B CA 1
AT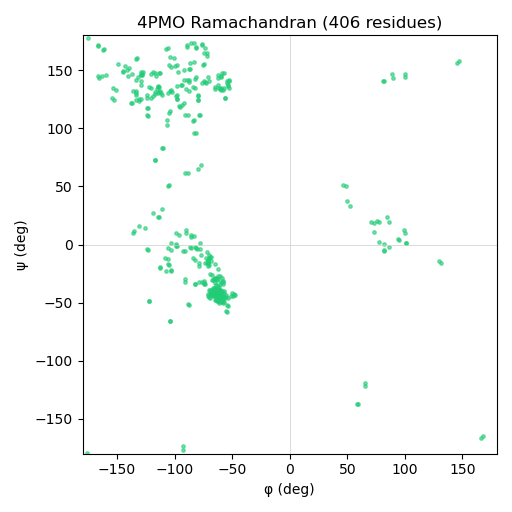OM 2239 C C . GLY B 1 106 ? -1.832 8.026 33.582 1.00 9.98 112 GLY B C 1
ATOM 2240 O O . GLY B 1 106 ? -2.821 8.748 33.662 1.00 10.58 112 GLY B O 1
ATOM 2241 N N . GLY B 1 107 ? -1.696 6.868 34.246 1.00 9.92 113 GLY B N 1
ATOM 2242 C CA . GLY B 1 107 ? -2.662 6.516 35.268 1.00 10.20 113 GLY B CA 1
ATOM 2243 C C . GLY B 1 107 ? -4.057 6.442 34.775 1.00 10.01 113 GLY B C 1
ATOM 2244 O O . GLY B 1 107 ? -4.377 5.886 33.710 1.00 9.63 113 GLY B O 1
ATOM 2245 N N . ALA B 1 108 ? -4.994 6.975 35.550 1.00 11.25 114 ALA B N 1
ATOM 2246 C CA . ALA B 1 108 ? -6.429 6.832 35.269 1.00 11.34 114 ALA B CA 1
ATOM 2247 C C . ALA B 1 108 ? -6.851 7.409 33.918 1.00 11.08 114 ALA B C 1
ATOM 2248 O O . ALA B 1 108 ? -7.582 6.787 33.187 1.00 10.91 114 ALA B O 1
ATOM 2250 N N . SER B 1 109 ? -6.385 8.620 33.577 1.00 11.42 115 SER B N 1
ATOM 2251 C CA A SER B 1 109 ? -6.813 9.249 32.327 0.22 11.42 115 SER B CA 1
ATOM 2252 C CA B SER B 1 109 ? -6.817 9.247 32.324 0.78 11.67 115 SER B CA 1
ATOM 2253 C C . SER B 1 109 ? -6.275 8.437 31.139 1.00 10.88 115 SER B C 1
ATOM 2254 O O . SER B 1 109 ? -6.966 8.184 30.165 1.00 11.27 115 SER B O 1
ATOM 2259 N N . ALA B 1 110 ? -5.029 8.006 31.247 1.00 10.21 116 ALA B N 1
ATOM 2260 C CA . ALA B 1 110 ? -4.440 7.171 30.201 1.00 9.64 116 ALA B CA 1
ATOM 2261 C C . ALA B 1 110 ? -5.186 5.850 30.041 1.00 9.51 116 ALA B C 1
ATOM 2262 O O . ALA B 1 110 ? -5.362 5.359 28.925 1.00 9.07 116 ALA B O 1
ATOM 226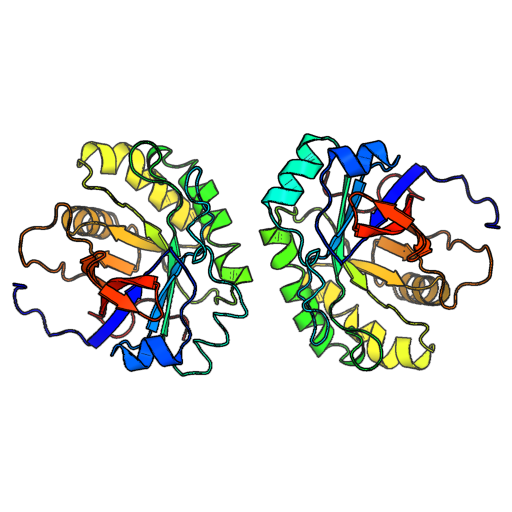4 N N . GLY B 1 111 ? -5.627 5.246 31.150 1.00 9.17 117 GLY B N 1
ATOM 2265 C CA . GLY B 1 111 ? -6.275 3.960 31.041 1.00 8.96 117 GLY B CA 1
ATOM 2266 C C . GLY B 1 111 ? -7.580 4.119 30.287 1.00 9.15 117 GLY B C 1
ATOM 2267 O O . GLY B 1 111 ? -7.951 3.226 29.529 1.00 9.19 117 GLY B O 1
ATOM 2268 N N . VAL B 1 112 ? -8.304 5.207 30.499 1.00 9.52 118 VAL B N 1
ATOM 2269 C CA . VAL B 1 112 ? -9.554 5.376 29.723 1.00 10.09 118 VAL B CA 1
ATOM 2270 C C . VAL B 1 112 ? -9.252 5.561 28.243 1.00 9.52 118 VAL B C 1
ATOM 2271 O O . VAL B 1 112 ? -9.914 4.973 27.397 1.00 9.92 118 VAL B O 1
ATOM 2275 N N . GLN B 1 113 ? -8.257 6.351 27.927 1.00 9.28 119 GLN B N 1
ATOM 2276 C CA . GLN B 1 113 ? -7.897 6.665 26.515 1.00 8.98 119 GLN B CA 1
ATOM 2277 C C . GLN B 1 113 ? -7.425 5.406 25.784 1.00 8.35 119 GLN B C 1
ATOM 2278 O O . GLN B 1 113 ? -7.879 5.120 24.683 1.00 8.71 119 GLN B O 1
ATOM 2284 N N . HIS B 1 114 ? -6.531 4.648 26.389 1.00 7.89 120 HIS B N 1
ATOM 2285 C CA . HIS B 1 114 ? -6.042 3.433 25.784 1.00 7.75 120 HIS B CA 1
ATOM 2286 C C . HIS B 1 114 ? -7.079 2.347 25.725 1.00 8.11 120 HIS B C 1
ATOM 2287 O O . HIS B 1 114 ? -7.199 1.644 24.706 1.00 7.76 120 HIS B O 1
ATOM 2294 N N . ALA B 1 115 ? -7.862 2.175 26.792 1.00 7.98 121 ALA B N 1
ATOM 2295 C CA . ALA B 1 115 ? -8.885 1.112 26.747 1.00 8.30 121 ALA B CA 1
ATOM 2296 C C . ALA B 1 115 ? -9.916 1.409 25.695 1.00 8.45 121 ALA B C 1
ATOM 2297 O O . ALA B 1 115 ? -10.423 0.478 25.005 1.00 8.56 121 ALA B O 1
ATOM 2299 N N . ARG B 1 116 ? -10.330 2.664 25.530 1.00 9.08 122 ARG B N 1
ATOM 2300 C CA . ARG B 1 116 ? -11.323 2.980 24.538 1.00 9.90 122 ARG B CA 1
ATOM 2301 C C . ARG B 1 116 ? -10.772 2.713 23.137 1.00 9.39 122 ARG B C 1
ATOM 2302 O O . ARG B 1 116 ? -11.440 2.119 22.282 1.00 9.44 122 ARG B O 1
ATOM 2310 N N . ARG B 1 117 ? -9.505 3.083 22.915 1.00 8.46 123 ARG B N 1
ATOM 2311 C CA . ARG B 1 117 ? -8.896 2.825 21.618 1.00 8.10 123 ARG B CA 1
ATOM 2312 C C . ARG B 1 117 ? -8.727 1.348 21.346 1.00 7.92 123 ARG B C 1
ATOM 2313 O O . ARG B 1 117 ? -9.043 0.861 20.281 1.00 7.67 123 ARG B O 1
ATOM 2321 N N . GLY B 1 118 ? -8.265 0.586 22.337 1.00 7.34 124 GLY B N 1
ATOM 2322 C CA . GLY B 1 118 ? -8.123 -0.849 22.203 1.00 7.33 124 GLY B CA 1
ATOM 2323 C C . GLY B 1 118 ? -9.413 -1.527 21.910 1.00 7.42 124 GLY B C 1
ATOM 2324 O O . GLY B 1 118 ? -9.533 -2.441 21.089 1.00 7.45 124 GLY B O 1
ATOM 2325 N N . SER B 1 119 ? -10.461 -1.124 22.613 1.00 8.02 125 SER B N 1
ATOM 2326 C CA A SER B 1 119 ? -11.810 -1.631 22.405 0.66 8.69 125 SER B CA 1
ATOM 2327 C CA B SER B 1 119 ? -11.752 -1.733 22.393 0.34 8.45 125 SER B CA 1
ATOM 2328 C C . SER B 1 119 ? -12.279 -1.425 20.986 1.00 8.57 125 SER B C 1
ATOM 2329 O O . SER B 1 119 ? -12.859 -2.319 20.343 1.00 8.87 125 SER B O 1
ATOM 2334 N N . GLU B 1 120 ? -12.036 -0.239 20.451 1.00 8.76 126 GLU B N 1
ATOM 2335 C CA A GLU B 1 120 ? -12.406 0.127 19.071 0.46 8.89 126 GLU B CA 1
ATOM 2336 C CA B GLU B 1 120 ? -12.488 0.058 19.109 0.54 9.34 126 GLU B CA 1
ATOM 2337 C C . GLU B 1 120 ? -11.667 -0.691 18.048 1.00 8.55 126 GLU B C 1
ATOM 2338 O O . GLU B 1 120 ? -12.234 -1.180 17.065 1.00 8.68 126 GLU B O 1
ATOM 2349 N N . LEU B 1 121 ? -10.378 -0.855 18.283 1.00 7.90 127 LEU B N 1
ATOM 2350 C CA . LEU B 1 121 ? -9.548 -1.633 17.306 1.00 7.70 127 LEU B CA 1
ATOM 2351 C C . LEU B 1 121 ? -9.804 -3.107 17.407 1.00 7.58 127 LEU B C 1
ATOM 2352 O O . LEU B 1 121 ? -9.819 -3.811 16.389 1.00 8.06 127 LEU B O 1
ATOM 2357 N N . HIS B 1 122 ? -10.142 -3.630 18.594 1.00 7.11 128 HIS B N 1
ATOM 2358 C CA . HIS B 1 122 ? -10.566 -5.029 18.754 1.00 7.37 128 HIS B CA 1
ATOM 2359 C C . HIS B 1 122 ? -11.852 -5.263 17.987 1.00 7.43 128 HIS B C 1
ATOM 2360 O O . HIS B 1 122 ? -11.943 -6.215 17.164 1.00 7.99 128 HIS B O 1
ATOM 2367 N N . ALA B 1 123 ? -12.833 -4.388 18.156 1.00 7.69 129 ALA B N 1
ATOM 2368 C CA . ALA B 1 123 ? -14.109 -4.529 17.453 1.00 8.22 129 ALA B CA 1
ATOM 2369 C C . ALA B 1 123 ? -13.873 -4.476 15.929 1.00 8.40 129 ALA B C 1
ATOM 2370 O O . ALA B 1 123 ? -14.444 -5.270 15.186 1.00 9.21 129 ALA B O 1
ATOM 2372 N N . ALA B 1 124 ? -13.031 -3.539 15.489 1.00 8.47 130 ALA B N 1
ATOM 2373 C CA . ALA B 1 124 ? -12.794 -3.362 14.049 1.00 9.00 130 ALA B CA 1
ATOM 2374 C C . ALA B 1 124 ? -12.009 -4.522 13.455 1.00 9.13 130 ALA B C 1
ATOM 2375 O O . ALA B 1 124 ? -12.054 -4.706 12.235 1.00 9.82 130 ALA B O 1
ATOM 2377 N N . ALA B 1 125 ? -11.347 -5.305 14.278 1.00 8.96 131 ALA B N 1
ATOM 2378 C CA . ALA B 1 125 ? -10.624 -6.510 13.791 1.00 9.22 131 ALA B CA 1
ATOM 2379 C C . ALA B 1 125 ? -11.516 -7.717 13.730 1.00 9.44 131 ALA B C 1
ATOM 2380 O O . ALA B 1 125 ? -11.062 -8.807 13.375 1.00 9.48 131 ALA B O 1
ATOM 2382 N N . GLY B 1 126 ? -12.772 -7.586 14.147 1.00 9.69 132 GLY B N 1
ATOM 2383 C CA . GLY B 1 126 ? -13.676 -8.728 14.269 1.00 10.28 132 GLY B CA 1
ATOM 2384 C C . GLY B 1 126 ? -13.766 -9.344 15.624 1.00 10.38 132 GLY B C 1
ATOM 2385 O O . GLY B 1 126 ? -14.421 -10.370 15.801 1.00 11.73 132 GLY B O 1
ATOM 2386 N N . GLY B 1 127 ? -13.096 -8.777 16.607 1.00 9.86 133 GLY B N 1
ATOM 2387 C CA . GLY B 1 127 ? -13.024 -9.402 17.926 1.00 10.21 133 GLY B CA 1
ATOM 2388 C C . GLY B 1 127 ? -14.387 -9.321 18.644 1.00 10.43 133 GLY B C 1
ATOM 2389 O O . GLY B 1 127 ? -15.107 -8.328 18.542 1.00 11.60 133 GLY B O 1
ATOM 2390 N N . PRO B 1 128 ? -14.723 -10.370 19.399 1.00 11.06 134 PRO B N 1
ATOM 2391 C CA . PRO B 1 128 ? -16.011 -10.437 20.044 1.00 12.10 134 PRO B CA 1
ATOM 2392 C C . PRO B 1 128 ? -15.957 -9.729 21.409 1.00 12.32 134 PRO B C 1
ATOM 2393 O O . PRO B 1 128 ? -14.906 -9.643 22.014 1.00 11.49 134 PRO B O 1
ATOM 2397 N N . THR B 1 129 ? -17.126 -9.280 21.896 1.00 14.61 135 THR B N 1
ATOM 2398 C CA . THR B 1 129 ? -17.148 -8.723 23.281 1.00 15.89 135 THR B CA 1
ATOM 2399 C C . THR B 1 129 ? -17.006 -9.761 24.375 1.00 16.13 135 THR B C 1
ATOM 2400 O O . THR B 1 129 ? -16.749 -9.451 25.566 1.00 18.74 135 THR B O 1
ATOM 2404 N N . SER B 1 130 ? -17.020 -10.999 24.008 1.00 14.18 136 SER B N 1
ATOM 2405 C CA . SER B 1 130 ? -16.800 -12.102 24.943 1.00 14.72 136 SER B CA 1
ATOM 2406 C C . SER B 1 130 ? -15.282 -12.376 25.211 1.00 14.69 136 SER B C 1
ATOM 2407 O O . SER B 1 130 ? -14.970 -13.316 25.959 1.00 18.00 136 SER B O 1
ATOM 2410 N N . ALA B 1 131 ? -14.426 -11.614 24.521 1.00 12.30 137 ALA B N 1
ATOM 2411 C CA . ALA B 1 131 ? -12.994 -11.900 24.639 1.00 11.41 137 ALA B CA 1
ATOM 2412 C C . ALA B 1 131 ? -12.350 -10.727 25.340 1.00 9.85 137 ALA B C 1
ATOM 2413 O O . ALA B 1 131 ? -12.731 -9.577 25.129 1.00 9.87 137 ALA B O 1
ATOM 2415 N N . PRO B 1 132 ? -11.297 -11.011 26.109 1.00 8.93 138 PRO B N 1
ATOM 2416 C CA . PRO B 1 132 ? -10.578 -9.956 26.822 1.00 8.80 138 PRO B CA 1
ATOM 2417 C C . PRO B 1 132 ? -9.583 -9.243 25.941 1.00 8.23 138 PRO B C 1
ATOM 2418 O O . PRO B 1 132 ? -9.296 -9.667 24.829 1.00 8.29 138 PRO B O 1
ATOM 2422 N N . ILE B 1 133 ? -9.057 -8.149 26.475 1.00 7.77 139 ILE B N 1
ATOM 2423 C CA . ILE B 1 133 ? -7.892 -7.489 25.855 1.00 7.58 139 ILE B CA 1
ATOM 2424 C C . ILE B 1 133 ? -6.836 -7.436 26.946 1.00 7.62 139 ILE B C 1
ATOM 2425 O O . ILE B 1 133 ? -7.076 -6.930 28.038 1.00 8.11 139 ILE B O 1
ATOM 2430 N N . TYR B 1 134 ? -5.613 -7.903 26.654 1.00 7.05 140 TYR B N 1
ATOM 2431 C CA . TYR B 1 134 ? -4.471 -7.845 27.583 1.00 7.16 140 TYR B CA 1
ATOM 2432 C C . TYR B 1 134 ? -3.798 -6.487 27.481 1.00 7.82 140 TYR B C 1
ATOM 2433 O O . TYR B 1 134 ? -3.058 -6.216 26.551 1.00 8.57 140 TYR B O 1
ATOM 2442 N N . ALA B 1 135 ? -4.003 -5.656 28.486 1.00 7.96 141 ALA B N 1
ATOM 2443 C CA . ALA B 1 135 ? -3.291 -4.369 28.604 1.00 8.39 141 ALA B CA 1
ATOM 2444 C C . ALA B 1 135 ? -1.894 -4.590 29.058 1.00 8.67 141 ALA B C 1
ATOM 2445 O O . ALA B 1 135 ? -1.642 -5.425 29.919 1.00 9.38 141 ALA B O 1
ATOM 2447 N N . SER B 1 136 ? -0.925 -3.892 28.509 1.00 8.82 142 SER B N 1
ATOM 2448 C CA . SER B 1 136 ? 0.466 -4.172 28.758 1.00 9.07 142 SER B CA 1
ATOM 2449 C C . SER B 1 136 ? 1.115 -3.304 29.795 1.00 9.46 142 SER B C 1
ATOM 2450 O O . SER B 1 136 ? 1.046 -2.025 29.694 1.00 9.34 142 SER B O 1
ATOM 2453 N N . ILE B 1 137 ? 1.782 -3.915 30.774 1.00 9.72 143 ILE B N 1
ATOM 2454 C CA . ILE B 1 137 ? 2.718 -3.295 31.669 1.00 9.98 143 ILE B CA 1
ATOM 2455 C C . ILE B 1 137 ? 4.106 -3.846 31.290 1.00 10.79 143 ILE B C 1
ATOM 2456 O O . ILE B 1 137 ? 4.603 -4.828 31.869 1.00 10.49 143 ILE B O 1
ATOM 2461 N N . ASP B 1 138 ? 4.718 -3.250 30.277 1.00 11.64 144 ASP B N 1
ATOM 2462 C CA . ASP B 1 138 ? 5.973 -3.706 29.665 1.00 12.01 144 ASP B CA 1
ATOM 2463 C C . ASP B 1 138 ? 7.154 -3.100 30.375 1.00 12.68 144 ASP B C 1
ATOM 2464 O O . ASP B 1 138 ? 7.939 -2.327 29.785 1.00 13.22 144 ASP B O 1
ATOM 2469 N N . ASP B 1 139 ? 7.237 -3.443 31.653 1.00 11.77 145 ASP B N 1
ATOM 2470 C CA . ASP B 1 139 ? 8.103 -2.796 32.636 1.00 12.70 145 ASP B CA 1
ATOM 2471 C C . ASP B 1 139 ? 8.277 -3.699 33.808 1.00 11.56 145 ASP B C 1
ATOM 2472 O O . ASP B 1 139 ? 7.590 -4.686 33.973 1.00 11.30 145 ASP B O 1
ATOM 2477 N N . ASN B 1 140 ? 9.243 -3.319 34.642 1.00 11.34 146 ASN B N 1
ATOM 2478 C CA . ASN B 1 140 ? 9.507 -3.895 35.958 1.00 11.21 146 ASN B CA 1
ATOM 2479 C C . ASN B 1 140 ? 9.308 -2.841 37.034 1.00 11.51 146 ASN B C 1
ATOM 2480 O O . ASN B 1 140 ? 10.292 -2.273 37.559 1.00 12.52 146 ASN B O 1
ATOM 2485 N N . PRO B 1 141 ? 8.061 -2.491 37.307 1.00 11.06 147 PRO B N 1
ATOM 2486 C CA . PRO B 1 141 ? 7.757 -1.353 38.162 1.00 11.37 147 PRO B CA 1
ATOM 2487 C C . PRO B 1 141 ? 8.003 -1.645 39.627 1.00 11.61 147 PRO B C 1
ATOM 2488 O O . PRO B 1 141 ? 7.909 -2.769 40.088 1.00 12.40 147 PRO B O 1
ATOM 2492 N N . SER B 1 142 ? 8.244 -0.580 40.364 1.00 12.63 148 SER B N 1
ATOM 2493 C CA . SER B 1 142 ? 8.221 -0.681 41.791 1.00 13.20 148 SER B CA 1
ATOM 2494 C C . SER B 1 142 ? 6.805 -0.783 42.325 1.00 13.48 148 SER B C 1
ATOM 2495 O O . SER B 1 142 ? 5.856 -0.483 41.627 1.00 12.26 148 SER B O 1
ATOM 2498 N N . TYR B 1 143 ? 6.656 -1.196 43.582 1.00 13.83 149 TYR B N 1
ATOM 2499 C CA . TYR B 1 143 ? 5.323 -1.203 44.157 1.00 13.91 149 TYR B CA 1
ATOM 2500 C C . TYR B 1 143 ? 4.730 0.171 44.257 1.00 13.91 149 TYR B C 1
ATOM 2501 O O . TYR B 1 143 ? 3.527 0.307 44.082 1.00 13.99 149 TYR B O 1
ATOM 2510 N N . GLU B 1 144 ? 5.549 1.215 44.433 1.00 14.69 150 GLU B N 1
ATOM 2511 C CA . GLU B 1 144 ? 5.066 2.565 44.448 1.00 15.57 150 GLU B CA 1
ATOM 2512 C C . GLU B 1 144 ? 4.461 2.965 43.101 1.00 15.05 150 GLU B C 1
ATOM 2513 O O . GLU B 1 144 ? 3.406 3.580 43.015 1.00 15.18 150 GLU B O 1
ATOM 2515 N N . GLN B 1 145 ? 5.170 2.624 42.026 1.00 14.18 151 GLN B N 1
ATOM 2516 C CA . GLN B 1 145 ? 4.661 2.891 40.650 1.00 14.07 151 GLN B CA 1
ATOM 2517 C C . GLN B 1 145 ? 3.389 2.119 40.419 1.00 12.93 151 GLN B C 1
ATOM 2518 O O . GLN B 1 145 ? 2.449 2.594 39.790 1.00 13.37 151 GLN B O 1
ATOM 2524 N N . TYR B 1 146 ? 3.368 0.888 40.864 1.00 12.23 152 TYR B N 1
ATOM 2525 C CA . TYR B 1 146 ? 2.179 0.089 40.798 1.00 12.23 152 TYR B CA 1
ATOM 2526 C C . TYR B 1 146 ? 0.999 0.811 41.486 1.00 13.06 152 TYR B C 1
ATOM 2527 O O . TYR B 1 146 ? -0.028 1.037 40.886 1.00 12.75 152 TYR B O 1
ATOM 2536 N N . LYS B 1 147 ? 1.127 1.146 42.767 1.00 14.03 153 LYS B N 1
ATOM 2537 C CA . LYS B 1 147 ? -0.002 1.785 43.476 1.00 16.11 153 LYS B CA 1
ATOM 2538 C C . LYS B 1 147 ? -0.403 3.130 42.915 1.00 15.49 153 LYS B C 1
ATOM 2539 O O . LYS B 1 147 ? -1.605 3.498 42.844 1.00 17.12 153 LYS B O 1
ATOM 2545 N N . ASN B 1 148 ? 0.570 3.943 42.511 1.00 14.61 154 ASN B N 1
ATOM 2546 C CA . ASN B 1 148 ? 0.321 5.307 42.122 1.00 15.84 154 ASN B CA 1
ATOM 2547 C C . ASN B 1 148 ? -0.172 5.451 40.697 1.00 14.07 154 ASN B C 1
ATOM 2548 O O . ASN B 1 148 ? -0.879 6.397 40.400 1.00 13.60 154 ASN B O 1
ATOM 2553 N N . GLN B 1 149 ? 0.313 4.588 39.816 1.00 12.71 155 GLN B N 1
ATOM 2554 C CA . GLN B 1 149 ? 0.073 4.746 38.373 1.00 11.80 155 GLN B CA 1
ATOM 2555 C C . GLN B 1 149 ? -0.619 3.527 37.752 1.00 10.83 155 GLN B C 1
ATOM 2556 O O . GLN B 1 149 ? -1.594 3.690 37.019 1.00 10.53 155 GLN B O 1
ATOM 2562 N N . ILE B 1 150 ? -0.151 2.288 38.011 1.00 10.63 156 ILE B N 1
ATOM 2563 C CA . ILE B 1 150 ? -0.683 1.134 37.369 1.00 10.10 156 ILE B CA 1
ATOM 2564 C C . ILE B 1 150 ? -2.091 0.795 37.869 1.00 10.18 156 ILE B C 1
ATOM 2565 O O . ILE B 1 150 ? -2.949 0.436 37.091 1.00 9.58 156 ILE B O 1
ATOM 2570 N N . VAL B 1 151 ? -2.313 0.878 39.195 1.00 10.61 157 VAL B N 1
ATOM 2571 C CA . VAL B 1 151 ? -3.644 0.656 39.730 1.00 10.88 157 VAL B CA 1
ATOM 2572 C C . VAL B 1 151 ? -4.697 1.552 39.081 1.00 10.83 157 VAL B C 1
ATOM 2573 O O . VAL B 1 151 ? -5.696 1.026 38.551 1.00 11.27 157 VAL B O 1
ATOM 2577 N N . PRO B 1 152 ? -4.479 2.887 39.036 1.00 11.29 158 PRO B N 1
ATOM 2578 C CA . PRO B 1 152 ? -5.515 3.705 38.364 1.00 11.73 158 PRO B CA 1
ATOM 2579 C C . PRO B 1 152 ? -5.650 3.393 36.869 1.00 10.96 158 PRO B C 1
ATOM 2580 O O . PRO B 1 152 ? -6.722 3.444 36.322 1.00 10.86 158 PRO B O 1
ATOM 2584 N N . TYR B 1 153 ? -4.534 3.079 36.241 1.00 10.23 159 TYR B N 1
ATOM 2585 C CA . TYR B 1 153 ? -4.536 2.665 34.829 1.00 9.48 159 TYR B CA 1
ATOM 2586 C C . TYR B 1 153 ? -5.418 1.458 34.591 1.00 9.43 159 TYR B C 1
ATOM 2587 O O . TYR B 1 153 ? -6.297 1.470 33.718 1.00 8.98 159 TYR B O 1
ATOM 2596 N N . LEU B 1 154 ? -5.235 0.435 35.398 1.00 9.57 160 LEU B N 1
ATOM 2597 C CA . LEU B 1 154 ? -6.025 -0.817 35.228 1.00 10.03 160 LEU B CA 1
ATOM 2598 C C . LEU B 1 154 ? -7.444 -0.671 35.693 1.00 10.18 160 LEU B C 1
ATOM 2599 O O . LEU B 1 154 ? -8.338 -1.214 35.044 1.00 10.11 160 LEU B O 1
ATOM 2604 N N . ARG B 1 155 ? -7.685 0.135 36.721 1.00 10.76 161 ARG B N 1
ATOM 2605 C CA . ARG B 1 155 ? -9.045 0.422 37.126 1.00 12.14 161 ARG B CA 1
ATOM 2606 C C . ARG B 1 155 ? -9.804 1.088 35.994 1.00 11.81 161 ARG B C 1
ATOM 2607 O O . ARG B 1 155 ? -11.009 0.810 35.739 1.00 11.77 161 ARG B O 1
ATOM 2615 N N . SER B 1 156 ? -9.126 1.975 35.269 1.00 10.96 162 SER B N 1
ATOM 2616 C CA . SER B 1 156 ? -9.758 2.622 34.127 1.00 11.18 162 SER B CA 1
ATOM 2617 C C . SER B 1 156 ? -10.037 1.669 32.992 1.00 10.76 162 SER B C 1
ATOM 2618 O O . SER B 1 156 ? -11.090 1.712 32.362 1.00 11.16 162 SER B O 1
ATOM 2621 N N . TRP B 1 157 ? -9.109 0.759 32.711 1.00 10.12 163 TRP B N 1
ATOM 2622 C CA . TRP B 1 157 ? -9.427 -0.297 31.750 1.00 10.02 163 TRP B CA 1
ATOM 2623 C C . TRP B 1 157 ? -10.689 -1.081 32.155 1.00 10.56 163 TRP B C 1
ATOM 2624 O O . TRP B 1 157 ? -11.606 -1.275 31.338 1.00 11.11 163 TRP B O 1
ATOM 2635 N N . GLU B 1 158 ? -10.794 -1.440 33.410 1.00 10.87 164 GLU B N 1
ATOM 2636 C CA . GLU B 1 158 ? -12.003 -2.133 33.877 1.00 11.99 164 GLU B CA 1
ATOM 2637 C C . GLU B 1 158 ? -13.240 -1.293 33.737 1.00 12.57 164 GLU B C 1
ATOM 2638 O O . GLU B 1 158 ? -14.312 -1.795 33.386 1.00 12.66 164 GLU B O 1
ATOM 2644 N N . SER B 1 159 ? -13.111 0.003 33.943 1.00 13.03 165 SER B N 1
ATOM 2645 C CA . SER B 1 159 ? -14.271 0.906 33.770 1.00 14.60 165 SER B CA 1
ATOM 2646 C C . SER B 1 159 ? -14.767 0.957 32.344 1.00 14.22 165 SER B C 1
ATOM 2647 O O . SER B 1 159 ? -15.971 1.193 32.106 1.00 16.10 165 SER B O 1
ATOM 2650 N N . VAL B 1 160 ? -13.901 0.758 31.360 1.00 12.07 166 VAL B N 1
ATOM 2651 C CA . VAL B 1 160 ? -14.269 0.832 29.965 1.00 12.17 166 VAL B CA 1
ATOM 2652 C C . VAL B 1 160 ? -14.746 -0.496 29.443 1.00 12.27 166 VAL B C 1
ATOM 2653 O O . VAL B 1 160 ? -15.831 -0.562 28.837 1.00 13.79 166 VAL B O 1
ATOM 2657 N N . ILE B 1 161 ? -14.001 -1.575 29.647 1.00 11.90 167 ILE B N 1
ATOM 2658 C CA . ILE B 1 161 ? -14.367 -2.873 29.058 1.00 11.54 167 ILE B CA 1
ATOM 2659 C C . ILE B 1 161 ? -14.887 -3.889 30.056 1.00 11.60 167 ILE B C 1
ATOM 2660 O O . ILE B 1 161 ? -15.371 -4.944 29.638 1.00 12.69 167 ILE B O 1
ATOM 2665 N N . GLY B 1 162 ? -14.738 -3.619 31.354 1.00 12.03 168 GLY B N 1
ATOM 2666 C CA . GLY B 1 162 ? -15.220 -4.546 32.376 1.00 12.32 168 GLY B CA 1
ATOM 2667 C C . GLY B 1 162 ? -14.117 -5.400 32.942 1.00 12.97 168 GLY B C 1
ATOM 2668 O O . GLY B 1 162 ? -13.191 -5.766 32.257 1.00 11.83 168 GLY B O 1
ATOM 2669 N N . HIS B 1 163 ? -14.217 -5.689 34.236 1.00 13.35 169 HIS B N 1
ATOM 2670 C CA . HIS B 1 163 ? -13.298 -6.628 34.898 1.00 13.02 169 HIS B CA 1
ATOM 2671 C C . HIS B 1 163 ? -13.121 -7.932 34.133 1.00 13.40 169 HIS B C 1
ATOM 2672 O O . HIS B 1 163 ? -12.012 -8.419 33.994 1.00 12.32 169 HIS B O 1
ATOM 2679 N N . GLN B 1 164 ? -14.220 -8.463 33.636 1.00 14.04 170 GLN B N 1
ATOM 2680 C CA . GLN B 1 164 ? -14.179 -9.780 33.039 1.00 15.13 170 GLN B CA 1
ATOM 2681 C C . GLN B 1 164 ? -13.431 -9.778 31.690 1.00 13.24 170 GLN B C 1
ATOM 2682 O O . GLN B 1 164 ? -13.055 -10.845 31.192 1.00 14.34 170 GLN B O 1
ATOM 2688 N N . ARG B 1 165 ? -13.228 -8.615 31.102 1.00 11.33 171 ARG B N 1
ATOM 2689 C CA . ARG B 1 165 ? -12.490 -8.477 29.835 1.00 10.98 171 ARG B CA 1
ATOM 2690 C C . ARG B 1 165 ? -11.079 -7.952 30.008 1.00 10.61 171 ARG B C 1
ATOM 2691 O O . ARG B 1 165 ? -10.364 -7.742 29.019 1.00 10.53 171 ARG B O 1
ATOM 2699 N N . THR B 1 166 ? -10.706 -7.597 31.225 1.00 10.06 172 THR B N 1
ATOM 2700 C CA . THR B 1 166 ? -9.401 -6.948 31.429 1.00 9.97 172 THR B CA 1
ATOM 2701 C C . THR B 1 166 ? -8.304 -7.958 31.642 1.00 10.01 172 THR B C 1
ATOM 2702 O O . THR B 1 166 ? -8.313 -8.697 32.642 1.00 11.19 172 THR B O 1
ATOM 2706 N N . GLY B 1 167 ? -7.395 -8.082 30.700 1.00 8.89 173 GLY B N 1
ATOM 2707 C CA . GLY B 1 167 ? -6.186 -8.872 30.901 1.00 8.80 173 GLY B CA 1
ATOM 2708 C C . GLY B 1 167 ? -5.025 -7.968 31.208 1.00 8.33 173 GLY B C 1
ATOM 2709 O O . GLY B 1 167 ? -5.027 -6.756 30.913 1.00 8.07 173 GLY B O 1
ATOM 2710 N N . VAL B 1 168 ? -4.001 -8.575 31.796 1.00 8.06 174 VAL B N 1
ATOM 2711 C CA . VAL B 1 168 ? -2.790 -7.864 32.160 1.00 8.56 174 VAL B CA 1
ATOM 2712 C C . VAL B 1 168 ? -1.566 -8.602 31.688 1.00 7.83 174 VAL B C 1
ATOM 2713 O O . VAL B 1 168 ? -1.419 -9.768 32.103 1.00 8.37 174 VAL B O 1
ATOM 2717 N N . TYR B 1 169 ? -0.708 -7.997 30.902 1.00 7.54 175 TYR B N 1
ATOM 2718 C CA . TYR B 1 169 ? 0.645 -8.492 30.559 1.00 7.40 175 TYR B CA 1
ATOM 2719 C C . TYR B 1 169 ? 1.596 -7.825 31.509 1.00 7.26 175 TYR B C 1
ATOM 2720 O O . TYR B 1 169 ? 1.682 -6.578 31.506 1.00 7.33 175 TYR B O 1
ATOM 2729 N N . ALA B 1 170 ? 2.296 -8.587 32.333 1.00 7.01 176 ALA B N 1
ATOM 2730 C CA . ALA B 1 170 ? 3.123 -8.025 33.379 1.00 7.34 176 ALA B CA 1
ATOM 2731 C C . ALA B 1 170 ? 4.046 -9.091 33.938 1.00 7.44 176 ALA B C 1
ATOM 2732 O O . ALA B 1 170 ? 3.872 -10.283 33.616 1.00 7.20 176 ALA B O 1
ATOM 2734 N N . ASN B 1 171 ? 4.973 -8.698 34.762 1.00 7.77 177 ASN B N 1
ATOM 2735 C CA . ASN B 1 171 ? 5.838 -9.679 35.409 1.00 8.19 177 ASN B CA 1
ATOM 2736 C C . ASN B 1 171 ? 5.091 -10.378 36.523 1.00 8.50 177 ASN B C 1
ATOM 2737 O O . ASN B 1 171 ? 3.937 -10.016 36.865 1.00 8.30 177 ASN B O 1
ATOM 2742 N N . SER B 1 172 ? 5.688 -11.409 37.095 1.00 8.75 178 SER B N 1
ATOM 2743 C CA . SER B 1 172 ? 4.968 -12.205 38.094 1.00 9.45 178 SER B CA 1
ATOM 2744 C C . SER B 1 172 ? 4.652 -11.427 39.402 1.00 10.50 178 SER B C 1
ATOM 2745 O O . SER B 1 172 ? 3.618 -11.706 40.044 1.00 11.40 178 SER B O 1
ATOM 2748 N N . LYS B 1 173 ? 5.498 -10.488 39.767 1.00 11.28 179 LYS B N 1
ATOM 2749 C CA . LYS B 1 173 ? 5.278 -9.689 40.966 1.00 12.08 179 LYS B CA 1
ATOM 2750 C C . LYS B 1 173 ? 4.064 -8.779 40.760 1.00 11.86 179 LYS B C 1
ATOM 2751 O O . LYS B 1 173 ? 3.173 -8.670 41.633 1.00 12.92 179 LYS B O 1
ATOM 2757 N N . THR B 1 174 ? 3.963 -8.189 39.577 1.00 10.84 180 THR B N 1
ATOM 2758 C CA . THR B 1 174 ? 2.875 -7.326 39.229 1.00 10.24 180 THR B CA 1
ATOM 2759 C C . THR B 1 174 ? 1.573 -8.093 39.104 1.00 10.01 180 THR B C 1
ATOM 2760 O O . THR B 1 174 ? 0.524 -7.615 39.549 1.00 10.00 180 THR B O 1
ATOM 2764 N N . ILE B 1 175 ? 1.616 -9.291 38.489 1.00 9.52 181 ILE B N 1
ATOM 2765 C CA . ILE B 1 175 ? 0.472 -10.143 38.489 1.00 9.69 181 ILE B CA 1
ATOM 2766 C C . ILE B 1 175 ? 0.024 -10.439 39.913 1.00 10.10 181 ILE B C 1
ATOM 2767 O O . ILE B 1 175 ? -1.192 -10.380 40.222 1.00 10.51 181 ILE B O 1
ATOM 2772 N N . ASP B 1 176 ? 0.938 -10.766 40.795 1.00 10.84 182 ASP B N 1
ATOM 2773 C CA . ASP B 1 176 ? 0.508 -11.073 42.193 1.00 11.95 182 ASP B CA 1
ATOM 2774 C C . ASP B 1 176 ? -0.182 -9.893 42.851 1.00 12.27 182 ASP B C 1
ATOM 2775 O O . ASP B 1 176 ? -1.234 -10.058 43.493 1.00 13.07 182 ASP B O 1
ATOM 2780 N N . TRP B 1 177 ? 0.328 -8.695 42.608 1.00 11.99 183 TRP B N 1
ATOM 2781 C CA . TRP B 1 177 ? -0.245 -7.471 43.145 1.00 12.53 183 TRP B CA 1
ATOM 2782 C C . TRP B 1 177 ? -1.654 -7.297 42.595 1.00 12.24 183 TRP B C 1
ATOM 2783 O O . TRP B 1 177 ? -2.614 -7.027 43.354 1.00 13.03 183 TRP B O 1
ATOM 2794 N N . ALA B 1 178 ? -1.836 -7.431 41.285 1.00 11.22 184 ALA B N 1
ATOM 2795 C CA . ALA B 1 178 ? -3.142 -7.263 40.674 1.00 11.38 184 ALA B CA 1
ATOM 2796 C C . ALA B 1 178 ? -4.139 -8.298 41.185 1.00 12.38 184 ALA B C 1
ATOM 2797 O O . ALA B 1 178 ? -5.330 -7.990 41.370 1.00 13.16 184 ALA B O 1
ATOM 2799 N N . VAL B 1 179 ? -3.704 -9.546 41.275 1.00 12.25 185 VAL B N 1
ATOM 2800 C CA . VAL B 1 179 ? -4.562 -10.624 41.772 1.00 13.97 185 VAL B CA 1
ATOM 2801 C C . VAL B 1 179 ? -5.053 -10.256 43.184 1.00 15.54 185 VAL B C 1
ATOM 2802 O O . VAL B 1 179 ? -6.239 -10.367 43.467 1.00 17.24 185 VAL B O 1
ATOM 2806 N N . ASN B 1 180 ? -4.155 -9.807 44.025 1.00 15.81 186 ASN B N 1
ATOM 2807 C CA . ASN B 1 180 ? -4.508 -9.436 45.374 1.00 18.40 186 ASN B CA 1
ATOM 2808 C C . ASN B 1 180 ? -5.438 -8.262 45.451 1.00 19.40 186 ASN B C 1
ATOM 2809 O O . ASN B 1 180 ? -6.254 -8.195 46.381 1.00 22.09 186 ASN B O 1
ATOM 2814 N N . ASP B 1 181 ? -5.369 -7.368 44.461 1.00 17.13 187 ASP B N 1
ATOM 2815 C CA . ASP B 1 181 ? -6.211 -6.172 44.450 1.00 17.98 187 ASP B CA 1
ATOM 2816 C C . ASP B 1 181 ? -7.483 -6.414 43.688 1.00 16.91 187 ASP B C 1
ATOM 2817 O O . ASP B 1 181 ? -8.335 -5.516 43.590 1.00 19.70 187 ASP B O 1
ATOM 2822 N N . GLY B 1 182 ? -7.608 -7.569 43.063 1.00 15.84 188 GLY B N 1
ATOM 2823 C CA . GLY B 1 182 ? -8.829 -7.876 42.270 1.00 15.68 188 GLY B CA 1
ATOM 2824 C C . GLY B 1 182 ? -8.866 -7.200 40.897 1.00 15.00 188 GLY B C 1
ATOM 2825 O O . GLY B 1 182 ? -9.911 -7.064 40.338 1.00 15.41 188 GLY B O 1
ATOM 2826 N N . LEU B 1 183 ? -7.725 -6.751 40.368 1.00 14.26 189 LEU B N 1
ATOM 2827 C CA . LEU B 1 183 ? -7.650 -6.056 39.100 1.00 14.00 189 LEU B CA 1
ATOM 2828 C C . LEU B 1 183 ? -7.238 -7.084 38.029 1.00 12.78 189 LEU B C 1
ATOM 2829 O O . LEU B 1 183 ? -6.239 -7.821 38.197 1.00 13.47 189 LEU B O 1
ATOM 2834 N N . GLY B 1 184 ? -8.038 -7.185 36.986 1.00 12.38 190 GLY B N 1
ATOM 2835 C CA . GLY B 1 184 ? -7.775 -8.119 35.905 1.00 11.81 190 GLY B CA 1
ATOM 2836 C C . GLY B 1 184 ? -8.375 -9.477 36.128 1.00 12.15 190 GLY B C 1
ATOM 2837 O O . GLY B 1 184 ? -8.526 -9.943 37.270 1.00 13.05 190 GLY B O 1
ATOM 2838 N N . SER B 1 185 ? -8.778 -10.109 35.039 1.00 10.96 191 SER B N 1
ATOM 2839 C CA . SER B 1 185 ? -9.322 -11.467 35.013 1.00 12.03 191 SER B CA 1
ATOM 2840 C C . SER B 1 185 ? -8.395 -12.421 34.296 1.00 10.93 191 SER B C 1
ATOM 2841 O O . SER B 1 185 ? -8.537 -13.633 34.476 1.00 12.22 191 SER B O 1
ATOM 2844 N N . TYR B 1 186 ? -7.463 -11.924 33.474 1.00 9.58 192 TYR B N 1
ATOM 2845 C CA . TYR B 1 186 ? -6.556 -12.754 32.666 1.00 8.70 192 TYR B CA 1
ATOM 2846 C C . TYR B 1 186 ? -5.160 -12.216 32.815 1.00 8.17 192 TYR B C 1
ATOM 2847 O O . TYR B 1 186 ? -5.005 -11.009 32.870 1.00 7.81 192 TYR B O 1
ATOM 2856 N N . PHE B 1 187 ? -4.167 -13.106 32.888 1.00 7.89 193 PHE B N 1
ATOM 2857 C CA . PHE B 1 187 ? -2.839 -12.716 33.184 1.00 7.93 193 PHE B CA 1
ATOM 2858 C C . PHE B 1 187 ? -1.856 -13.382 32.230 1.00 7.52 193 PHE B C 1
ATOM 2859 O O . PHE B 1 187 ? -1.883 -14.585 32.034 1.00 7.65 193 PHE B O 1
ATOM 2867 N N . TRP B 1 188 ? -0.964 -12.573 31.639 1.00 7.44 194 TRP B N 1
ATOM 2868 C CA . TRP B 1 188 ? 0.075 -13.000 30.704 1.00 7.08 194 TRP B CA 1
ATOM 2869 C C . TRP B 1 188 ? 1.397 -12.567 31.255 1.00 7.04 194 TRP B C 1
ATOM 2870 O O . TRP B 1 188 ? 1.684 -11.360 31.347 1.00 7.11 194 TRP B O 1
ATOM 2881 N N . GLN B 1 189 ? 2.223 -13.531 31.698 1.00 7.26 195 GLN B N 1
ATOM 2882 C CA . GLN B 1 189 ? 3.437 -13.196 32.416 1.00 7.67 195 GLN B CA 1
ATOM 2883 C C . GLN B 1 189 ? 4.638 -12.949 31.468 1.00 7.81 195 GLN B C 1
ATOM 2884 O O . GLN B 1 189 ? 4.891 -13.785 30.605 1.00 8.41 195 GLN B O 1
ATOM 2890 N N . HIS B 1 190 ? 5.350 -11.868 31.690 1.00 8.07 196 HIS B N 1
ATOM 2891 C CA . HIS B 1 190 ? 6.674 -11.698 31.150 1.00 8.48 196 HIS B CA 1
ATOM 2892 C C . HIS B 1 190 ? 7.733 -11.857 32.218 1.00 9.44 196 HIS B C 1
ATOM 2893 O O . HIS B 1 190 ? 7.424 -11.895 33.430 1.00 9.39 196 HIS B O 1
ATOM 2900 N N . ASN B 1 191 ? 8.988 -11.944 31.782 1.00 10.39 197 ASN B N 1
ATOM 2901 C CA . ASN B 1 191 ? 10.053 -12.310 32.662 1.00 11.53 197 ASN B CA 1
ATOM 2902 C C . ASN B 1 191 ? 10.880 -11.197 33.251 1.00 11.08 197 ASN B C 1
ATOM 2903 O O . ASN B 1 191 ? 11.754 -11.456 34.056 1.00 12.01 197 ASN B O 1
ATOM 2908 N N . TRP B 1 192 ? 10.574 -9.948 32.880 1.00 11.18 198 TRP B N 1
ATOM 2909 C CA . TRP B 1 192 ? 11.382 -8.801 33.352 1.00 11.52 198 TRP B CA 1
ATOM 2910 C C . TRP B 1 192 ? 10.933 -8.415 34.770 1.00 11.41 198 TRP B C 1
ATOM 2911 O O . TRP B 1 192 ? 9.954 -7.713 34.957 1.00 11.39 198 TRP B O 1
ATOM 2922 N N . GLY B 1 193 ? 11.672 -8.945 35.735 1.00 12.45 199 GLY B N 1
ATOM 2923 C CA . GLY B 1 193 ? 11.339 -8.777 37.144 1.00 13.10 199 GLY B CA 1
ATOM 2924 C C . GLY B 1 193 ? 10.670 -9.982 37.737 1.00 14.04 199 GLY B C 1
ATOM 2925 O O . GLY B 1 193 ? 10.406 -9.980 38.939 1.00 17.47 199 GLY B O 1
ATOM 2926 N N . SER B 1 194 ? 10.485 -11.046 36.972 1.00 12.01 200 SER B N 1
ATOM 2927 C CA . SER B 1 194 ? 9.991 -12.317 37.528 1.00 11.86 200 SER B CA 1
ATOM 2928 C C . SER B 1 194 ? 11.128 -13.141 38.029 1.00 12.14 200 SER B C 1
ATOM 2929 O O . SER B 1 194 ? 12.188 -13.199 37.389 1.00 13.48 200 SER B O 1
ATOM 2932 N N . PRO B 1 195 ? 10.953 -13.846 39.175 1.00 12.26 201 PRO B N 1
ATOM 2933 C CA . PRO B 1 195 ? 12.023 -14.727 39.611 1.00 12.73 201 PRO B CA 1
ATOM 2934 C C . PRO B 1 195 ? 12.357 -15.776 38.583 1.00 12.74 201 PRO B C 1
ATOM 2935 O O . PRO B 1 195 ? 11.480 -16.259 37.826 1.00 13.59 201 PRO B O 1
ATOM 2939 N N . LYS B 1 196 ? 13.616 -16.164 38.524 1.00 13.62 202 LYS B N 1
ATOM 2940 C CA . LYS B 1 196 ? 14.111 -17.101 37.526 1.00 13.28 202 LYS B CA 1
ATOM 2941 C C . LYS B 1 196 ? 13.322 -18.420 37.562 1.00 13.57 202 LYS B C 1
ATOM 2942 O O . LYS B 1 196 ? 13.217 -19.003 38.642 1.00 14.85 202 LYS B O 1
ATOM 2944 N N . GLY B 1 197 ? 12.791 -18.830 36.426 1.00 13.71 203 GLY B N 1
ATOM 2945 C CA . GLY B 1 197 ? 12.135 -20.113 36.298 1.00 13.41 203 GLY B CA 1
ATOM 2946 C C . GLY B 1 197 ? 10.690 -20.161 36.774 1.00 12.53 203 GLY B C 1
ATOM 2947 O O . GLY B 1 197 ? 10.072 -21.222 36.712 1.00 12.13 203 GLY B O 1
ATOM 2948 N N . TYR B 1 198 ? 10.193 -19.092 37.355 1.00 11.49 204 TYR B N 1
ATOM 2949 C CA . TYR B 1 198 ? 8.903 -19.083 38.058 1.00 10.71 204 TYR B CA 1
ATOM 2950 C C . TYR B 1 198 ? 7.788 -18.746 37.091 1.00 10.27 204 TYR B C 1
ATOM 2951 O O . TYR B 1 198 ? 7.910 -17.820 36.288 1.00 10.50 204 TYR B O 1
ATOM 2960 N N . THR B 1 199 ? 6.664 -19.418 37.278 1.00 10.33 205 THR B N 1
ATOM 2961 C CA . THR B 1 199 ? 5.405 -19.139 36.610 1.00 9.94 205 THR B CA 1
ATOM 2962 C C . THR B 1 199 ? 4.325 -18.890 37.657 1.00 9.87 205 THR B C 1
ATOM 2963 O O . THR B 1 199 ? 4.003 -19.757 38.465 1.00 10.45 205 THR B O 1
ATOM 2967 N N . HIS B 1 200 ? 3.767 -17.684 37.661 1.00 9.46 206 HIS B N 1
ATOM 2968 C CA . HIS B 1 200 ? 2.708 -17.376 38.604 1.00 9.44 206 HIS B CA 1
ATOM 2969 C C . HIS B 1 200 ? 1.533 -18.308 38.393 1.00 9.62 206 HIS B C 1
ATOM 2970 O O . HIS B 1 200 ? 1.055 -18.417 37.257 1.00 8.62 206 HIS B O 1
ATOM 2977 N N . PRO B 1 201 ? 0.970 -18.857 39.471 1.00 10.05 207 PRO B N 1
ATOM 2978 C CA . PRO B 1 201 ? -0.154 -19.787 39.276 1.00 10.76 207 PRO B CA 1
ATOM 2979 C C . PRO B 1 201 ? -1.451 -19.222 38.776 1.00 10.46 207 PRO B C 1
ATOM 2980 O O . PRO B 1 201 ? -2.302 -19.972 38.321 1.00 11.18 207 PRO B O 1
ATOM 2984 N N . ALA B 1 202 ? -1.604 -17.898 38.818 1.00 10.12 208 ALA B N 1
ATOM 2985 C CA . ALA B 1 202 ? -2.793 -17.248 38.254 1.00 10.40 208 ALA B CA 1
ATOM 2986 C C . ALA B 1 202 ? -2.665 -17.010 36.775 1.00 10.09 208 ALA B C 1
ATOM 2987 O O . ALA B 1 202 ? -3.661 -16.685 36.113 1.00 10.88 208 ALA B O 1
ATOM 2989 N N . ALA B 1 203 ? -1.479 -17.176 36.197 1.00 9.27 209 ALA B N 1
ATOM 2990 C CA . ALA B 1 203 ? -1.229 -16.806 34.798 1.00 8.82 209 ALA B CA 1
ATOM 2991 C C . ALA B 1 203 ? -1.874 -17.766 33.841 1.00 8.37 209 ALA B C 1
ATOM 2992 O O . ALA B 1 203 ? -1.860 -18.978 34.017 1.00 8.81 209 ALA B O 1
ATOM 2994 N N . HIS B 1 204 ? -2.417 -17.222 32.785 1.00 7.84 210 HIS B N 1
ATOM 2995 C CA . HIS B 1 204 ? -2.993 -17.944 31.650 1.00 7.85 210 HIS B CA 1
ATOM 2996 C C . HIS B 1 204 ? -1.982 -18.205 30.553 1.00 7.43 210 HIS B C 1
ATOM 2997 O O . HIS B 1 204 ? -2.166 -19.164 29.806 1.00 7.30 210 HIS B O 1
ATOM 3004 N N . LEU B 1 205 ? -1.018 -17.294 30.375 1.00 7.31 211 LEU B N 1
ATOM 3005 C CA . LEU B 1 205 ? -0.063 -17.299 29.275 1.00 7.27 211 LEU B CA 1
ATOM 3006 C C . LEU B 1 205 ? 1.244 -16.909 29.845 1.00 7.52 211 LEU B C 1
ATOM 3007 O O . LEU B 1 205 ? 1.339 -16.134 30.801 1.00 7.32 211 LEU B O 1
ATOM 3012 N N . HIS B 1 206 ? 2.337 -17.363 29.261 1.00 7.85 212 HIS B N 1
ATOM 3013 C CA . HIS B 1 206 ? 3.706 -17.023 29.693 1.00 8.31 212 HIS B CA 1
ATOM 3014 C C . HIS B 1 206 ? 4.576 -16.749 28.458 1.00 8.63 212 HIS B C 1
ATOM 3015 O O . HIS B 1 206 ? 4.784 -17.639 27.633 1.00 9.05 212 HIS B O 1
ATOM 3022 N N . GLN B 1 207 ? 5.142 -15.558 28.397 1.00 8.77 213 GLN B N 1
ATOM 3023 C CA . GLN B 1 207 ? 6.155 -15.202 27.360 1.00 9.23 213 GLN B CA 1
ATOM 3024 C C . GLN B 1 207 ? 7.468 -15.771 27.752 1.00 10.45 213 GLN B C 1
ATOM 3025 O O . GLN B 1 207 ? 8.066 -15.321 28.731 1.00 12.07 213 GLN B O 1
ATOM 3031 N N . VAL B 1 208 ? 7.949 -16.755 27.023 1.00 10.45 214 VAL B N 1
ATOM 3032 C CA . VAL B 1 208 ? 9.145 -17.509 27.372 1.00 11.98 214 VAL B CA 1
ATOM 3033 C C . VAL B 1 208 ? 10.365 -17.132 26.517 1.00 14.00 214 VAL B C 1
ATOM 3034 O O . VAL B 1 208 ? 11.484 -17.494 26.940 1.00 16.64 214 VAL B O 1
ATOM 3038 N N . GLU B 1 209 ? 10.211 -16.485 25.386 1.00 14.03 215 GLU B N 1
ATOM 3039 C CA . GLU B 1 209 ? 11.379 -16.110 24.555 1.00 16.37 215 GLU B CA 1
ATOM 3040 C C . GLU B 1 209 ? 11.044 -14.896 23.744 1.00 16.66 215 GLU B C 1
ATOM 3041 O O . GLU B 1 209 ? 9.949 -14.773 23.198 1.00 15.63 215 GLU B O 1
ATOM 3047 N N . ILE B 1 210 ? 11.950 -13.935 23.693 1.00 18.79 216 ILE B N 1
ATOM 3048 C CA . ILE B 1 210 ? 11.717 -12.718 22.944 1.00 20.75 216 ILE B CA 1
ATOM 3049 C C . ILE B 1 210 ? 12.711 -12.609 21.752 1.00 25.62 216 ILE B C 1
ATOM 3050 O O . ILE B 1 210 ? 13.919 -12.881 21.927 1.00 29.40 216 ILE B O 1
ATOM 3055 N N . ASP B 1 211 ? 12.179 -12.339 20.546 1.00 26.89 217 ASP B N 1
ATOM 3056 C CA . ASP B 1 211 ? 12.998 -11.813 19.393 1.00 33.64 217 ASP B CA 1
ATOM 3057 C C . ASP B 1 211 ? 14.276 -12.621 19.172 1.00 37.88 217 ASP B C 1
ATOM 3058 O O . ASP B 1 211 ? 15.393 -12.068 19.109 1.00 44.92 217 ASP B O 1
ATOM 3060 N N . LYS B 1 212 ? 14.090 -13.927 19.097 1.00 35.61 218 LYS B N 1
ATOM 3061 C CA . LYS B 1 212 ? 15.173 -14.865 18.819 1.00 37.44 218 LYS B CA 1
ATOM 3062 C C . LYS B 1 212 ? 14.847 -15.726 17.608 1.00 36.98 218 LYS B C 1
ATOM 3063 O O . LYS B 1 212 ? 15.667 -16.538 17.257 1.00 39.07 218 LYS B O 1
ATOM 3065 N N . ARG B 1 213 ? 13.646 -15.602 17.003 1.00 30.03 219 ARG B N 1
ATOM 3066 C CA . ARG B 1 213 ? 13.263 -16.367 15.833 1.00 27.63 219 ARG B CA 1
ATOM 3067 C C . ARG B 1 213 ? 12.414 -15.511 14.852 1.00 26.51 219 ARG B C 1
ATOM 3068 O O . ARG B 1 213 ? 11.766 -14.572 15.299 1.00 26.37 219 ARG B O 1
ATOM 3070 N N . LYS B 1 214 ? 12.446 -15.855 13.569 1.00 23.83 220 LYS B N 1
ATOM 3071 C CA . LYS B 1 214 ? 11.515 -15.319 12.561 1.00 24.71 220 LYS B CA 1
ATOM 3072 C C . LYS B 1 214 ? 10.633 -16.360 11.948 1.00 23.15 220 LYS B C 1
ATOM 3073 O O . LYS B 1 214 ? 11.039 -17.513 11.723 1.00 22.29 220 LYS B O 1
ATOM 3079 N N . VAL B 1 215 ? 9.405 -15.969 11.637 1.00 19.40 221 VAL B N 1
ATOM 3080 C CA . VAL B 1 215 ? 8.430 -16.787 11.002 1.00 18.58 221 VAL B CA 1
ATOM 3081 C C . VAL B 1 215 ? 7.811 -15.983 9.897 1.00 18.21 221 VAL B C 1
ATOM 3082 O O . VAL B 1 215 ? 7.437 -14.825 10.117 1.00 17.36 221 VAL B O 1
ATOM 3086 N N . GLY B 1 216 ? 7.762 -16.523 8.673 1.00 19.67 222 GLY B N 1
ATOM 3087 C CA . GLY B 1 216 ? 7.316 -15.736 7.523 1.00 20.56 222 GLY B CA 1
ATOM 3088 C C . GLY B 1 216 ? 8.004 -14.379 7.401 1.00 20.34 222 GLY B C 1
ATOM 3089 O O . GLY B 1 216 ? 7.369 -13.386 7.003 1.00 21.39 222 GLY B O 1
ATOM 3090 N N . GLY B 1 217 ? 9.299 -14.355 7.741 1.00 21.36 223 GLY B N 1
ATOM 3091 C CA . GLY B 1 217 ? 10.143 -13.174 7.699 1.00 20.27 223 GLY B CA 1
ATOM 3092 C C . GLY B 1 217 ? 9.911 -12.115 8.780 1.00 19.42 223 GLY B C 1
ATOM 3093 O O . GLY B 1 217 ? 10.477 -11.022 8.728 1.00 21.06 223 GLY B O 1
ATOM 3094 N N . VAL B 1 218 ? 9.100 -12.455 9.802 1.00 16.28 224 VAL B N 1
ATOM 3095 C CA . VAL B 1 218 ? 8.731 -11.523 10.860 1.00 14.37 224 VAL B CA 1
ATOM 3096 C C . VAL B 1 218 ? 9.272 -12.045 12.187 1.00 13.58 224 VAL B C 1
ATOM 3097 O O . VAL B 1 218 ? 9.072 -13.189 12.518 1.00 14.14 224 VAL B O 1
ATOM 3101 N N . GLY B 1 219 ? 9.951 -11.214 12.915 1.00 13.41 225 GLY B N 1
ATOM 3102 C CA . GLY B 1 219 ? 10.448 -11.589 14.250 1.00 13.49 225 GLY B CA 1
ATOM 3103 C C . GLY B 1 219 ? 9.281 -11.842 15.208 1.00 12.93 225 GLY B C 1
ATOM 3104 O O . GLY B 1 219 ? 8.295 -11.112 15.207 1.00 13.20 225 GLY B O 1
ATOM 3105 N N . VAL B 1 220 ? 9.406 -12.915 15.963 1.00 13.06 226 VAL B N 1
ATOM 3106 C CA . VAL B 1 220 ? 8.319 -13.328 16.863 1.00 12.52 226 VAL B CA 1
ATOM 3107 C C . VAL B 1 220 ? 8.854 -13.551 18.257 1.00 12.86 226 VAL B C 1
ATOM 3108 O O . VAL B 1 220 ? 10.013 -13.962 18.469 1.00 14.85 226 VAL B O 1
ATOM 3112 N N . ASP B 1 221 ? 8.012 -13.254 19.240 1.00 11.50 227 ASP B N 1
ATOM 3113 C CA . ASP B 1 221 ? 8.192 -13.755 20.609 1.00 11.81 227 ASP B CA 1
ATOM 3114 C C . ASP 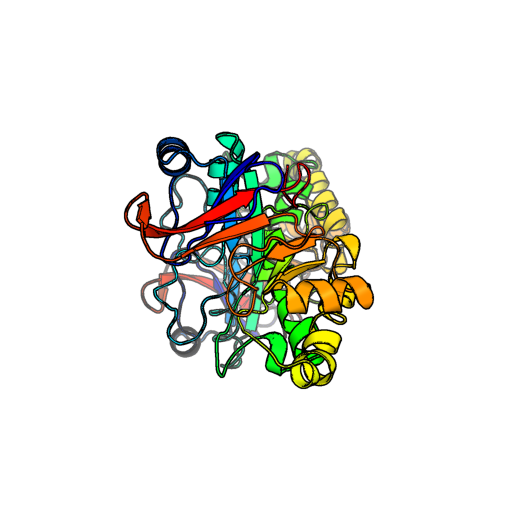B 1 221 ? 7.300 -14.980 20.761 1.00 10.86 227 ASP B C 1
ATOM 3115 O O . ASP B 1 221 ? 6.282 -15.126 20.102 1.00 10.54 227 ASP B O 1
ATOM 3120 N N . VAL B 1 222 ? 7.702 -15.851 21.682 1.00 10.66 228 VAL B N 1
ATOM 3121 C CA . VAL B 1 222 ? 7.081 -17.154 21.907 1.00 10.63 228 VAL B CA 1
ATOM 3122 C C . VAL B 1 222 ? 6.424 -17.170 23.257 1.00 9.45 228 VAL B C 1
ATOM 3123 O O . VAL B 1 222 ? 7.053 -16.823 24.243 1.00 8.90 228 VAL B O 1
ATOM 3127 N N . ASN B 1 223 ? 5.168 -17.621 23.291 1.00 8.78 229 ASN B N 1
ATOM 3128 C CA . ASN B 1 223 ? 4.355 -17.655 24.502 1.00 8.61 229 ASN B CA 1
ATOM 3129 C C . ASN B 1 223 ? 3.794 -19.051 24.629 1.00 8.81 229 ASN B C 1
ATOM 3130 O O . ASN B 1 223 ? 3.451 -19.678 23.636 1.00 10.03 229 ASN B O 1
ATOM 3135 N N . GLN B 1 224 ? 3.649 -19.497 25.862 1.00 8.44 230 GLN B N 1
ATOM 3136 C CA . GLN B 1 224 ? 3.104 -20.805 26.163 1.00 8.68 230 GLN B CA 1
ATOM 3137 C C . GLN B 1 224 ? 1.767 -20.626 26.889 1.00 8.56 230 GLN B C 1
ATOM 3138 O O . GLN B 1 224 ? 1.602 -19.814 27.751 1.00 9.15 230 GLN B O 1
ATOM 3144 N N . ILE B 1 225 ? 0.797 -21.441 26.476 1.00 8.32 231 ILE B N 1
ATOM 3145 C CA . ILE B 1 225 ? -0.522 -21.490 27.064 1.00 8.04 231 ILE B CA 1
ATOM 3146 C C . ILE B 1 225 ? -0.483 -22.325 28.364 1.00 8.25 231 ILE B C 1
ATOM 3147 O O . ILE B 1 225 ? -0.035 -23.495 28.355 1.00 8.20 231 ILE B O 1
ATOM 3152 N N . LEU B 1 226 ? -0.933 -21.722 29.453 1.00 8.25 232 LEU B N 1
ATOM 3153 C CA . LEU B 1 226 ? -0.920 -22.379 30.792 1.00 8.69 232 LEU B CA 1
ATOM 3154 C C . LEU B 1 226 ? -2.246 -22.909 31.282 1.00 8.88 232 LEU B C 1
ATOM 3155 O O . LEU B 1 226 ? -2.263 -23.790 32.155 1.00 9.08 232 LEU B O 1
ATOM 3160 N N . LYS B 1 227 ? -3.323 -22.388 30.768 1.00 8.95 233 LYS B N 1
ATOM 3161 C CA . LYS B 1 227 ? -4.693 -22.749 31.152 1.00 9.52 233 LYS B CA 1
ATOM 3162 C C . LYS B 1 227 ? -5.529 -22.861 29.874 1.00 9.37 233 LYS B C 1
ATOM 3163 O O . LYS B 1 227 ? -5.242 -22.099 28.928 1.00 9.09 233 LYS B O 1
ATOM 3169 N N . PRO B 1 228 ? -6.502 -23.752 29.814 1.00 9.51 234 PRO B N 1
ATOM 3170 C CA . PRO B 1 228 ? -7.206 -23.984 28.545 1.00 10.02 234 PRO B CA 1
ATOM 3171 C C . PRO B 1 228 ? -8.091 -22.816 28.090 1.00 10.23 234 PRO B C 1
ATOM 3172 O O . PRO B 1 228 ? -8.345 -22.718 26.875 1.00 10.32 234 PRO B O 1
ATOM 3176 N N . GLN B 1 229 ? -8.558 -21.999 29.010 1.00 10.14 235 GLN B N 1
ATOM 3177 C CA . GLN B 1 229 ? -9.263 -20.731 28.687 1.00 10.93 235 GLN B CA 1
ATOM 3178 C C . GLN B 1 229 ? -8.361 -19.594 28.999 1.00 10.16 235 GLN B C 1
ATOM 3179 O O . GLN B 1 229 ? -8.088 -19.288 30.171 1.00 12.35 235 GLN B O 1
ATOM 3185 N N . PHE B 1 230 ? -7.832 -18.950 27.971 1.00 8.85 236 PHE B N 1
ATOM 3186 C CA . PHE B 1 230 ? -6.745 -17.992 28.119 1.00 8.52 236 PHE B CA 1
ATOM 3187 C C . PHE B 1 230 ? -7.058 -16.684 27.381 1.00 8.38 236 PHE B C 1
ATOM 3188 O O . PHE B 1 230 ? -6.143 -15.872 27.166 1.00 8.48 236 PHE B O 1
ATOM 3196 N N . GLY B 1 231 ? -8.323 -16.482 27.035 1.00 8.55 237 GLY B N 1
ATOM 3197 C CA . GLY B 1 231 ? -8.706 -15.254 26.355 1.00 8.75 237 GLY B CA 1
ATOM 3198 C C . GLY B 1 231 ? -8.882 -15.347 24.862 1.00 8.59 237 GLY B C 1
ATOM 3199 O O . GLY B 1 231 ? -8.987 -14.337 24.158 1.00 9.14 237 GLY B O 1
ATOM 3200 N N . GLN B 1 232 ? -8.880 -16.535 24.309 1.00 8.43 238 GLN B N 1
ATOM 3201 C CA . GLN B 1 232 ? -9.080 -16.740 22.878 1.00 8.44 238 GLN B CA 1
ATOM 3202 C C . GLN B 1 232 ? -10.382 -16.221 22.420 1.00 8.85 238 GLN B C 1
ATOM 3203 O O . GLN B 1 232 ? -11.398 -16.327 23.116 1.00 10.12 238 GLN B O 1
ATOM 3209 N N . TRP B 1 233 ? -10.407 -15.676 21.203 1.00 8.81 239 TRP B N 1
ATOM 3210 C CA . TRP B 1 233 ? -11.692 -15.237 20.656 1.00 9.12 239 TRP B CA 1
ATOM 3211 C C . TRP B 1 233 ? -12.722 -16.351 20.531 1.00 10.43 239 TRP B C 1
ATOM 3212 O O . TRP B 1 233 ? -13.914 -16.131 20.788 1.00 12.37 239 TRP B O 1
ATOM 3223 N N . ALA B 1 234 ? -12.248 -17.497 20.099 1.00 11.30 240 ALA B N 1
ATOM 3224 C CA . ALA B 1 234 ? -13.065 -18.673 19.944 1.00 13.95 240 ALA B CA 1
ATOM 3225 C C . ALA B 1 234 ? -12.206 -19.886 20.147 1.00 16.18 240 ALA B C 1
ATOM 3226 O O . ALA B 1 234 ? -12.795 -20.931 20.504 1.00 21.95 240 ALA B O 1
#

Radius of gyration: 24.28 Å; Cα contacts (8 Å, |Δi|>4): 985; chains: 2; bounding box: 58×57×60 Å

InterPro domains:
  IPR006311 Twin-arginine translocation pathway, signal sequence [PS51318] (1-33)
  IPR015020 Rv2525c-like, glycoside hydrolase-like domain [PF08924] (53-230)
  IPR017853 Glycoside hydrolase superfamily [SSF51445] (56-204)
  IPR019546 Twin-arginine translocation pathway, signal sequence, bacterial/archaeal [TIGR01409] (3-28)

CATH classification: 3.20.20.80

GO terms:
  GO:0005576 extracellular region (C, IDA)
  GO:0046677 response to antibiotic (P, IEP)

Nearest PDB structures (foldseek):
  4pmq-assembly1_A  TM=1.002E+00  e=1.833E-45  Mycobacterium tuberculosis CDC1551
  4pmr-assembly1_A  TM=9.972E-01  e=1.793E-44  Mycobacterium tuberculosis CDC1551
  7svq-assembly2_B  TM=5.007E-01  e=5.489E-02  Spinacia oleracea
  8usu-assembly1_A  TM=5.088E-01  e=1.251E-01  Myrciaria dubia
  8scc-assembly2_B  TM=4.403E-01  e=3.236E-01  Myrciaria dubia

Secondary structure (DSSP, 8-state):
-PPPSS--S-EEEE-SS----HHHHHHTT-SEEEEE-SPPPTT-TT-TTSS--HHHHHHHHHTT-EEEEEE----GGG-GGGGHHHHHHHHHHHHHHHHHHTT--TTS-EEEE--S---HHHIIIIIHHHHHHHHHHH-GGGEEEEEEHHHHHHHHHHT--SEEEEESTTSPTT---TT-SEEEEEEEEEEETTEEEEEEEE-SS-SS---/-PPPSS--S-EEEE-SS----HHHHHHTT-SEEEEE-SPPPTT-TT-TTSS--HHHHHHHHHTT-EEEEEE----GGG-GGGGHHHHHHHHHHHHHHHHHHTT--TTS-EEEE--S---HHHIIIIIHHHHHHHHHHH-GGGEEEEEEHHHHHHHHHHT--SEEEEESTTSPTT---TT-SEEEEEEEEEEETTEEEEEEEE-SS-SS---

Foldseek 3Di:
DADDDPDFPFKAKEFFQAAAAQVLCVVVRGQAYAAELEDEEVVRPRRHRPHQAQVSVCRQVVSRGWYFAEYFHDDDVVGQQQAFQVSLLVRLVSSVVSCVRNVFDLQFAYAYEPPDQDDVVCCVPGVVRSQVNSCVRSHQNRYEYEEALVSVVVCVVVSGHQAYEHEHHNHPPNDDRPSHQKYFDAAQPDDTPNTGITMMGGDDPPHGTSD/DADDDPDFPFKAKEFFQAAAQLVLCVVVRGQAYAAELEDEEVVRPRRHRPHQAQVRVCRCVVSRGWYFAEYFHDDDVPGQQQAFQVSLLVRLVSSVVSCVRNVFDLQFAYEYEPPDQDDVVCCVPGVVRSQVNSCVRSHQCRYEYEEAQVSVVVCVVVSGHDAYEHEHHNHPPNDDRPSHQKYFDAAQPDDTNNTGITMMGGDDPCHGTRD

Organism: Mycobacterium tuberculosis (strain CDC 1551 / Oshkosh) (NCBI:txid83331)

B-factor: mean 13.78, std 7.29, range [5.92, 60.57]

Solvent-accessible surface area: 17696 Å² total; per-residue (Å²): 132,84,156,177,79,50,35,52,104,16,35,0,5,3,5,18,42,9,78,0,63,1,80,76,0,114,91,51,58,3,55,0,0,0,0,28,0,0,35,95,44,116,75,0,84,143,6,102,0,4,28,4,105,36,66,12,5,150,58,0,63,71,71,47,6,61,3,0,0,2,3,18,68,2,113,41,110,85,8,8,7,68,44,8,51,77,10,0,38,121,31,0,146,31,0,28,53,13,2,35,12,0,39,11,41,112,100,0,2,0,0,0,6,0,28,20,60,5,56,103,54,67,0,108,106,48,0,38,37,0,0,127,10,0,18,86,49,18,28,85,77,37,0,0,0,18,0,0,4,81,0,0,56,52,0,62,110,69,40,0,8,35,44,11,8,0,7,76,147,24,17,79,184,15,81,15,14,98,27,1,23,0,2,13,44,35,104,88,154,119,147,15,40,58,15,34,1,27,12,0,46,5,26,70,101,124,8,3,29,31,107,149,83,158,175,78,49,36,50,102,15,31,0,6,3,4,16,40,7,77,0,64,1,80,73,0,114,90,54,57,4,55,0,0,0,0,30,0,0,36,104,49,118,78,0,88,141,4,103,0,6,33,3,116,37,66,10,5,149,58,0,62,72,72,47,6,61,3,0,0,2,3,19,65,2,113,41,107,86,9,8,8,68,41,7,51,74,9,0,39,120,30,0,147,32,0,32,56,14,3,32,12,0,40,11,42,112,99,0,3,0,0,0,6,0,30,23,60,5,56,104,54,68,0,111,108,48,0,10,32,0,0,150,11,0,34,87,49,17,28,78,148,34,0,0,0,18,0,0,3,78,0,0,57,54,0,58,110,79,43,8,9,34,45,11,8,0,6,76,149,24,16,78,98,18,80,15,13,97,26,1,22,0,2,13,44,72,117,86,74,46,149,18,37,60,13,30,2,28,30,0,45,6,25,71,101,124,8,3,29,29,107

Sequence (422 aa):
NLYFQGGSLGTLLDYAAGVIPASQIRAAGAVGAIRYVSSDRRPGGAWMLGKPIQQLSEARDLSGNGLKIVSCYQYGKGSTADWLGGASAGVQHARRGSSELHAAAGGPTSAPIYASIDDNPSYEQYKNQIVPYLRRSWESVIGHQRTGVYANSKTIDWAVNDGLGSSYFWQHNWGSPKGYTHPAAHLHQVEIDKRKVGGVGVDVNQILKPQFGQWANLYFQGGSLGTLLDYAAGVIPASQIRAAGAVGAIRYVSSDRRPGGAWMLGKPIQQLSSEARDLSSGNGLKIVSCYQYGKGSTADWLGGASSAGVQHARRGSSEELHAAAGGPTSAPIYASIDDNPSYEQYKNQIVPYLRSWESVIGHQRTGVYANSKTIDWAVNDGLGSYFWQHNWGSPKGYTHPAAHLHQVEIDKRKVGGVGVDVNQILKPQFGQWA